Protein AF-A0A960YCF4-F1 (afdb_monomer)

Structure (mmCIF, N/CA/C/O backbone):
data_AF-A0A960YCF4-F1
#
_entry.id   AF-A0A960YCF4-F1
#
loop_
_atom_site.group_PDB
_atom_site.id
_atom_site.type_symbol
_atom_site.label_atom_id
_atom_site.label_alt_id
_atom_site.label_comp_id
_atom_site.label_asym_id
_atom_site.label_entity_id
_atom_site.label_seq_id
_atom_site.pdbx_PDB_ins_code
_atom_site.Cartn_x
_atom_site.Cartn_y
_atom_site.Cartn_z
_atom_site.occupancy
_atom_site.B_iso_or_equiv
_atom_site.auth_seq_id
_atom_site.auth_comp_id
_atom_site.auth_asym_id
_atom_site.auth_atom_id
_atom_site.pdbx_PDB_model_num
ATOM 1 N N . MET A 1 1 ? 46.234 -12.625 2.032 1.00 34.25 1 MET A N 1
ATOM 2 C CA . MET A 1 1 ? 46.124 -11.724 0.863 1.00 34.25 1 MET A CA 1
ATOM 3 C C . MET A 1 1 ? 44.668 -11.302 0.711 1.00 34.25 1 MET A C 1
ATOM 5 O O . MET A 1 1 ? 43.857 -12.084 0.239 1.00 34.25 1 MET A O 1
ATOM 9 N N . LYS A 1 2 ? 44.314 -10.119 1.227 1.00 26.64 2 LYS A N 1
ATOM 10 C CA . LYS A 1 2 ? 42.952 -9.564 1.203 1.00 26.64 2 LYS A CA 1
ATOM 11 C C . LYS A 1 2 ? 42.818 -8.661 -0.026 1.00 26.64 2 LYS A C 1
ATOM 13 O O . LYS A 1 2 ? 43.494 -7.641 -0.088 1.00 26.64 2 LYS A O 1
ATOM 18 N N . LYS A 1 3 ? 41.964 -9.025 -0.986 1.00 25.64 3 LYS A N 1
ATOM 19 C CA . LYS A 1 3 ? 41.458 -8.084 -1.994 1.00 25.64 3 LYS A CA 1
ATOM 20 C C . LYS A 1 3 ? 40.279 -7.342 -1.371 1.00 25.64 3 LYS A C 1
ATOM 22 O O . LYS A 1 3 ? 39.200 -7.898 -1.212 1.00 25.64 3 LYS A O 1
ATOM 27 N N . THR A 1 4 ? 40.525 -6.108 -0.959 1.00 25.95 4 THR A N 1
ATOM 28 C CA . THR A 1 4 ? 39.506 -5.128 -0.582 1.00 25.95 4 THR A CA 1
ATOM 29 C C . THR A 1 4 ? 38.744 -4.704 -1.834 1.00 25.95 4 THR A C 1
ATOM 31 O O . THR A 1 4 ? 39.319 -4.065 -2.715 1.00 25.95 4 THR A O 1
ATOM 34 N N . ALA A 1 5 ? 37.468 -5.079 -1.922 1.00 26.53 5 ALA A N 1
ATOM 35 C CA . ALA A 1 5 ? 36.536 -4.520 -2.890 1.00 26.53 5 ALA A CA 1
ATOM 36 C C . ALA A 1 5 ? 36.202 -3.087 -2.453 1.00 26.53 5 ALA A C 1
ATOM 38 O O . ALA A 1 5 ? 35.600 -2.864 -1.404 1.00 26.53 5 ALA A O 1
ATOM 39 N N . THR A 1 6 ? 36.671 -2.113 -3.222 1.00 29.12 6 THR A N 1
ATOM 40 C CA . THR A 1 6 ? 36.351 -0.702 -3.042 1.00 29.12 6 THR A CA 1
ATOM 41 C C . THR A 1 6 ? 34.960 -0.435 -3.604 1.00 29.12 6 THR A C 1
ATOM 43 O O . THR A 1 6 ? 34.738 -0.497 -4.812 1.00 29.12 6 THR A O 1
ATOM 46 N N . GLY A 1 7 ? 34.014 -0.131 -2.713 1.00 29.52 7 GLY A N 1
ATOM 47 C CA . GLY A 1 7 ? 32.748 0.486 -3.085 1.00 29.52 7 GLY A CA 1
ATOM 48 C C . GLY A 1 7 ? 33.025 1.846 -3.720 1.00 29.52 7 GLY A C 1
ATOM 49 O O . GLY A 1 7 ? 33.595 2.730 -3.082 1.00 29.52 7 GLY A O 1
ATOM 50 N N . LYS A 1 8 ? 32.666 2.002 -4.995 1.00 27.66 8 LYS A N 1
ATOM 51 C CA . LYS A 1 8 ? 32.655 3.307 -5.654 1.00 27.66 8 LYS A CA 1
ATOM 52 C C . LYS A 1 8 ? 31.355 4.017 -5.294 1.00 27.66 8 LYS A C 1
ATOM 54 O O . LYS A 1 8 ? 30.278 3.597 -5.700 1.00 27.66 8 LYS A O 1
ATOM 59 N N . SER A 1 9 ? 31.475 5.108 -4.546 1.00 25.55 9 SER A N 1
ATOM 60 C CA . SER A 1 9 ? 30.438 6.128 -4.435 1.00 25.55 9 SER A CA 1
ATOM 61 C C . SER A 1 9 ? 30.265 6.799 -5.800 1.00 25.55 9 SER A C 1
ATOM 63 O O . SER A 1 9 ? 31.176 7.477 -6.280 1.00 25.55 9 SER A O 1
ATOM 65 N N . PHE A 1 10 ? 29.114 6.603 -6.435 1.00 31.39 10 PHE A N 1
ATOM 66 C CA . PHE A 1 10 ? 28.770 7.272 -7.683 1.00 31.39 10 PHE A CA 1
ATOM 67 C C . PHE A 1 10 ? 28.282 8.696 -7.395 1.00 31.39 10 PHE A C 1
ATOM 69 O O . PHE A 1 10 ? 27.117 8.928 -7.090 1.00 31.39 10 PHE A O 1
ATOM 76 N N . SER A 1 11 ? 29.188 9.666 -7.500 1.00 29.31 11 SER A N 1
ATOM 77 C CA . SER A 1 11 ? 28.826 11.053 -7.791 1.00 29.31 11 SER A CA 1
ATOM 78 C C . SER A 1 11 ? 28.563 11.149 -9.297 1.00 29.31 11 SER A C 1
ATOM 80 O O . SER A 1 11 ? 29.510 11.156 -10.084 1.00 29.31 11 SER A O 1
ATOM 82 N N . HIS A 1 12 ? 27.301 11.151 -9.722 1.00 34.66 12 HIS A N 1
ATOM 83 C CA . HIS A 1 12 ? 26.944 11.139 -11.141 1.00 34.66 12 HIS A CA 1
ATOM 84 C C . HIS A 1 12 ? 26.322 12.467 -11.587 1.00 34.66 12 HIS A C 1
ATOM 86 O O . HIS A 1 12 ? 25.173 12.754 -11.275 1.00 34.66 12 HIS A O 1
ATOM 92 N N . ASN A 1 13 ? 27.048 13.216 -12.422 1.00 35.84 13 ASN A N 1
ATOM 93 C CA . ASN A 1 13 ? 26.433 13.607 -13.690 1.00 35.84 13 ASN A CA 1
ATOM 94 C C . ASN A 1 13 ? 26.263 12.298 -14.479 1.00 35.84 13 ASN A C 1
ATOM 96 O O . ASN A 1 13 ? 27.271 11.599 -14.655 1.00 35.84 13 ASN A O 1
ATOM 100 N N . PRO A 1 14 ? 25.051 11.902 -14.896 1.00 50.91 14 PRO A N 1
ATOM 101 C CA . PRO A 1 14 ? 24.889 10.680 -15.662 1.00 50.91 14 PRO A CA 1
ATOM 102 C C . PRO A 1 14 ? 25.475 10.906 -17.058 1.00 50.91 14 PRO A C 1
ATOM 104 O O . PRO A 1 14 ? 24.893 11.561 -17.917 1.00 50.91 14 PRO A O 1
ATOM 107 N N . SER A 1 15 ? 26.685 10.399 -17.277 1.00 66.44 15 SER A N 1
ATOM 108 C CA . SER A 1 15 ? 27.234 10.265 -18.621 1.00 66.44 15 SER A CA 1
ATOM 109 C C . SER A 1 15 ? 26.569 9.047 -19.241 1.00 66.44 15 SER A C 1
ATOM 111 O O . SER A 1 15 ? 27.054 7.947 -19.020 1.00 66.44 15 SER A O 1
ATOM 113 N N . TYR A 1 16 ? 25.468 9.232 -19.971 1.00 82.12 16 TYR A N 1
ATOM 114 C CA . TYR A 1 16 ? 24.798 8.174 -20.733 1.00 82.12 16 TYR A CA 1
ATOM 115 C C . TYR A 1 16 ? 25.613 7.836 -21.995 1.00 82.12 16 TYR A C 1
ATOM 117 O O . TYR A 1 16 ? 25.528 8.575 -22.981 1.00 82.12 16 TYR A O 1
ATOM 125 N N . PRO A 1 17 ? 26.414 6.752 -22.028 1.00 82.81 17 PRO A N 1
ATOM 126 C CA . PRO A 1 17 ? 27.390 6.562 -23.106 1.00 82.81 17 PRO A CA 1
ATOM 127 C C . PRO A 1 17 ? 26.716 6.254 -24.447 1.00 82.81 17 PRO A C 1
ATOM 129 O O . PRO A 1 17 ? 27.198 6.671 -25.500 1.00 82.81 17 PRO A O 1
ATOM 132 N N . PHE A 1 18 ? 25.542 5.617 -24.402 1.00 86.81 18 PHE A N 1
ATOM 133 C CA . PHE A 1 18 ? 24.685 5.356 -25.560 1.00 86.81 18 PHE A CA 1
ATOM 134 C C . PHE A 1 18 ? 24.027 6.620 -26.144 1.00 86.81 18 PHE A C 1
ATOM 136 O O . PHE A 1 18 ? 23.532 6.573 -27.268 1.00 86.81 18 PHE A O 1
ATOM 143 N N . LEU A 1 19 ? 24.035 7.755 -25.432 1.00 89.75 19 LEU A N 1
ATOM 144 C CA . LEU A 1 19 ? 23.561 9.050 -25.941 1.00 89.75 19 LEU A CA 1
ATOM 145 C C . LEU A 1 19 ? 24.686 9.901 -26.550 1.00 89.75 19 LEU A C 1
ATOM 147 O O . LEU A 1 19 ? 24.444 11.047 -26.930 1.00 89.75 19 LEU A O 1
ATOM 151 N N . ASN A 1 20 ? 25.904 9.363 -26.684 1.00 87.38 20 ASN A N 1
ATOM 152 C CA . ASN A 1 20 ? 27.010 10.038 -27.363 1.00 87.38 20 ASN A CA 1
ATOM 153 C C . ASN A 1 20 ? 26.823 10.017 -28.893 1.00 87.38 20 ASN A C 1
ATOM 155 O O . ASN A 1 20 ? 27.476 9.266 -29.621 1.00 87.38 20 ASN A O 1
ATOM 159 N N . VAL A 1 21 ? 25.868 10.825 -29.346 1.00 88.62 21 VAL A N 1
ATOM 160 C CA . VAL A 1 21 ? 25.434 10.982 -30.735 1.00 88.62 21 VAL A CA 1
ATOM 161 C C . VAL A 1 21 ? 25.963 12.312 -31.273 1.00 88.62 21 VAL A C 1
ATOM 163 O O . VAL A 1 21 ? 25.858 13.334 -30.592 1.00 88.62 21 VAL A O 1
ATOM 166 N N . TYR A 1 22 ? 26.499 12.323 -32.493 1.00 88.25 22 TYR A N 1
ATOM 167 C CA . TYR A 1 22 ? 26.985 13.539 -33.146 1.00 88.25 22 TYR A CA 1
ATOM 168 C C . TYR A 1 22 ? 25.837 14.478 -33.522 1.00 88.25 22 TYR A C 1
ATOM 170 O O . TYR A 1 22 ? 24.781 14.046 -33.997 1.00 88.25 22 TYR A O 1
ATOM 178 N N . LYS A 1 23 ? 26.059 15.787 -33.372 1.00 86.19 23 LYS A N 1
ATOM 179 C CA . LYS A 1 23 ? 25.158 16.791 -33.957 1.00 86.19 23 LYS A CA 1
ATOM 180 C C . LYS A 1 23 ? 25.297 16.787 -35.475 1.00 86.19 23 LYS A C 1
ATOM 182 O O . LYS A 1 23 ? 26.354 16.459 -36.011 1.00 86.19 23 LYS A O 1
ATOM 187 N N . GLU A 1 24 ? 24.261 17.225 -36.187 1.00 82.19 24 GLU A N 1
ATOM 188 C CA . GLU A 1 24 ? 24.282 17.222 -37.656 1.00 82.19 24 GLU A CA 1
ATOM 189 C C . GLU A 1 24 ? 25.457 18.048 -38.199 1.00 82.19 24 GLU A C 1
ATOM 191 O O . GLU A 1 24 ? 26.183 17.596 -39.079 1.00 82.19 24 GLU A O 1
ATOM 196 N N . LYS A 1 25 ? 25.713 19.220 -37.607 1.00 82.75 25 LYS A N 1
ATOM 197 C CA . LYS A 1 25 ? 26.844 20.085 -37.983 1.00 82.75 25 LYS A CA 1
ATOM 198 C C . LYS A 1 25 ? 28.203 19.409 -37.791 1.00 82.75 25 LYS A C 1
ATOM 200 O O . LYS A 1 25 ? 29.095 19.599 -38.610 1.00 82.75 25 LYS A O 1
ATOM 205 N N . GLU A 1 26 ? 28.361 18.621 -36.732 1.00 83.69 26 GLU A N 1
ATOM 206 C CA . GLU A 1 26 ? 29.598 17.885 -36.443 1.00 83.69 26 GLU A CA 1
ATOM 207 C C . GLU A 1 26 ? 29.786 16.746 -37.448 1.00 83.69 26 GLU A C 1
ATOM 209 O O . GLU A 1 26 ? 30.863 16.590 -38.018 1.00 83.69 26 GLU A O 1
ATOM 214 N N . ALA A 1 27 ? 28.713 16.013 -37.745 1.00 83.06 27 ALA A N 1
ATOM 215 C CA . ALA A 1 27 ? 28.729 14.954 -38.744 1.00 83.06 27 ALA A CA 1
ATOM 216 C C . ALA A 1 27 ? 29.021 15.475 -40.162 1.00 83.06 27 ALA A C 1
ATOM 218 O O . ALA A 1 27 ? 29.707 14.796 -40.924 1.00 83.06 27 ALA A O 1
ATOM 219 N N . VAL A 1 28 ? 28.561 16.687 -40.504 1.00 82.94 28 VAL A N 1
ATOM 220 C CA . VAL A 1 28 ? 28.921 17.381 -41.757 1.00 82.94 28 VAL A CA 1
ATOM 221 C C . VAL A 1 28 ? 30.421 17.629 -41.838 1.00 82.94 28 VAL A C 1
ATOM 223 O O . VAL A 1 28 ? 31.034 17.290 -42.847 1.00 82.94 28 VAL A O 1
ATOM 226 N N . VAL A 1 29 ? 31.025 18.155 -40.772 1.00 81.00 29 VAL A N 1
ATOM 227 C CA . VAL A 1 29 ? 32.474 18.415 -40.720 1.00 81.00 29 VAL A CA 1
ATOM 228 C C . VAL A 1 29 ? 33.284 17.118 -40.811 1.00 81.00 29 VAL A C 1
ATOM 230 O O . VAL A 1 29 ? 34.341 17.097 -41.435 1.00 81.00 29 VAL A O 1
ATOM 233 N N . MET A 1 30 ? 32.779 16.028 -40.233 1.00 78.62 30 MET A N 1
ATOM 234 C CA . MET A 1 30 ? 33.439 14.718 -40.242 1.00 78.62 30 MET A CA 1
ATOM 235 C C . MET A 1 30 ? 33.165 13.887 -41.507 1.00 78.62 30 MET A C 1
ATOM 237 O O . MET A 1 30 ? 33.686 12.781 -41.627 1.00 78.62 30 MET A O 1
ATOM 241 N N . GLY A 1 31 ? 32.344 14.379 -42.443 1.00 77.81 31 GLY A N 1
ATOM 242 C CA . GLY A 1 31 ? 31.969 13.631 -43.649 1.00 77.81 31 GLY A CA 1
ATOM 243 C C . GLY A 1 31 ? 31.101 12.393 -43.377 1.00 77.81 31 GLY A C 1
ATOM 244 O O . GLY A 1 31 ? 31.043 11.492 -44.207 1.00 77.81 31 GLY A O 1
ATOM 245 N N . LEU A 1 32 ? 30.422 12.344 -42.227 1.00 78.00 32 LEU A N 1
ATOM 246 C CA . LEU A 1 32 ? 29.585 11.223 -41.772 1.00 78.00 32 LEU A CA 1
ATOM 247 C C . LEU A 1 32 ? 28.105 11.377 -42.161 1.00 78.00 32 LEU A C 1
ATOM 249 O O . LEU A 1 32 ? 27.257 10.596 -41.733 1.00 78.00 32 LEU A O 1
ATOM 253 N N . VAL A 1 33 ? 27.776 12.406 -42.946 1.00 73.50 33 VAL A N 1
ATOM 254 C CA . VAL A 1 33 ? 26.398 12.730 -43.332 1.00 73.50 33 VAL A CA 1
ATOM 255 C C . VAL A 1 33 ? 25.809 11.605 -44.176 1.00 73.50 33 VAL A C 1
ATOM 257 O O . VAL A 1 33 ? 26.478 11.107 -45.084 1.00 73.50 33 VAL A O 1
ATOM 260 N N . PRO A 1 34 ? 24.535 11.242 -43.961 1.00 73.62 34 PRO A N 1
ATOM 261 C CA . PRO A 1 34 ? 23.857 10.306 -44.836 1.00 73.62 34 PRO A CA 1
ATOM 262 C C . PRO A 1 34 ? 23.848 10.824 -46.284 1.00 73.62 34 PRO A C 1
ATOM 264 O O . PRO A 1 34 ? 23.265 11.866 -46.586 1.00 73.62 34 PRO A O 1
ATOM 267 N N . THR A 1 35 ? 24.509 10.096 -47.186 1.00 72.31 35 THR A N 1
ATOM 268 C CA . THR A 1 35 ? 24.657 10.454 -48.610 1.00 72.31 35 THR A CA 1
ATOM 269 C C . THR A 1 35 ? 23.497 9.945 -49.472 1.00 72.31 35 THR A C 1
ATOM 271 O O . THR A 1 35 ? 23.231 10.486 -50.544 1.00 72.31 35 THR A O 1
ATOM 274 N N . GLY A 1 36 ? 22.760 8.938 -48.994 1.00 78.44 36 GLY A N 1
ATOM 275 C CA . GLY A 1 36 ? 21.561 8.416 -49.646 1.00 78.44 36 GLY A CA 1
ATOM 276 C C . GLY A 1 36 ? 20.310 9.248 -49.345 1.00 78.44 36 GLY A C 1
ATOM 277 O O . GLY A 1 36 ? 20.042 9.597 -48.194 1.00 78.44 36 GLY A O 1
ATOM 278 N N . LYS A 1 37 ? 19.480 9.501 -50.369 1.00 81.44 37 LYS A N 1
ATOM 279 C CA . LYS A 1 37 ? 18.187 10.204 -50.228 1.00 81.44 37 LYS A CA 1
ATOM 280 C C . LYS A 1 37 ? 17.316 9.592 -49.123 1.00 81.44 37 LYS A C 1
ATOM 282 O O . LYS A 1 37 ? 16.721 10.317 -48.332 1.00 81.44 37 LYS A O 1
ATOM 287 N N . TYR A 1 38 ? 17.254 8.263 -49.053 1.00 81.31 38 TYR A N 1
ATOM 288 C CA . TYR A 1 38 ? 16.458 7.549 -48.054 1.00 81.31 38 TYR A CA 1
ATOM 289 C C . TYR A 1 38 ? 17.050 7.635 -46.643 1.00 81.31 38 TYR A C 1
ATOM 291 O O . TYR A 1 38 ? 16.297 7.810 -45.687 1.00 81.31 38 TYR A O 1
ATOM 299 N N . HIS A 1 39 ? 18.379 7.617 -46.508 1.00 85.12 39 HIS A N 1
ATOM 300 C CA . HIS A 1 39 ? 19.059 7.836 -45.230 1.00 85.12 39 HIS A CA 1
ATOM 301 C C . HIS A 1 39 ? 18.767 9.222 -44.655 1.00 85.12 39 HIS A C 1
ATOM 303 O O . HIS A 1 39 ? 18.465 9.339 -43.471 1.00 85.12 39 HIS A O 1
ATOM 309 N N . GLN A 1 40 ? 18.790 10.263 -45.493 1.00 85.12 40 GLN A N 1
ATOM 310 C CA . GLN A 1 40 ? 18.449 11.626 -45.073 1.00 85.12 40 GLN A CA 1
ATOM 311 C C . GLN A 1 40 ? 16.979 11.757 -44.678 1.00 85.12 40 GLN A C 1
ATOM 313 O O . GLN A 1 40 ? 16.667 12.412 -43.686 1.00 85.12 40 GLN A O 1
ATOM 318 N N . VAL A 1 41 ? 16.064 11.139 -45.432 1.00 86.62 41 VAL A N 1
ATOM 319 C CA . VAL A 1 41 ? 14.631 11.135 -45.093 1.00 86.62 41 VAL A CA 1
ATOM 320 C C . VAL A 1 41 ? 14.407 10.480 -43.732 1.00 86.62 41 VAL A C 1
ATOM 322 O O . VAL A 1 41 ? 13.708 11.052 -42.895 1.00 86.62 41 VAL A O 1
ATOM 325 N N . LEU A 1 42 ? 15.030 9.323 -43.489 1.00 87.38 42 LEU A N 1
ATOM 326 C CA . LEU A 1 42 ? 14.877 8.602 -42.231 1.00 87.38 42 LEU A CA 1
ATOM 327 C C . LEU A 1 42 ? 15.501 9.363 -41.055 1.00 87.38 42 LEU A C 1
ATOM 329 O O . LEU A 1 42 ? 14.843 9.549 -40.033 1.00 87.38 42 LEU A O 1
ATOM 333 N N . TYR A 1 43 ? 16.721 9.878 -41.223 1.00 89.75 43 TYR A N 1
ATOM 334 C CA . TYR A 1 43 ? 17.387 10.700 -40.213 1.00 89.75 43 TYR A CA 1
ATOM 335 C C . TYR A 1 43 ? 16.569 11.951 -39.862 1.00 89.75 43 TYR A C 1
ATOM 337 O O . TYR A 1 43 ? 16.325 12.218 -38.689 1.00 89.75 43 TYR A O 1
ATOM 345 N N . ASN A 1 44 ? 16.056 12.678 -40.859 1.00 89.06 44 ASN A N 1
ATOM 346 C CA . ASN A 1 44 ? 15.231 13.867 -40.632 1.00 89.06 44 ASN A CA 1
ATOM 347 C C . ASN A 1 44 ? 13.898 13.546 -39.950 1.00 89.06 44 ASN A C 1
ATOM 349 O O . ASN A 1 44 ? 13.392 14.360 -39.175 1.00 89.06 44 ASN A O 1
ATOM 353 N N . HIS A 1 45 ? 13.315 12.379 -40.228 1.00 88.94 45 HIS A N 1
ATOM 354 C CA . HIS A 1 45 ? 12.120 11.921 -39.530 1.00 88.94 45 HIS A CA 1
ATOM 355 C C . HIS A 1 45 ? 12.410 11.664 -38.045 1.00 88.94 45 HIS A C 1
ATOM 357 O O . HIS A 1 45 ? 11.702 12.199 -37.191 1.00 88.94 45 HIS A O 1
ATOM 363 N N . ILE A 1 46 ? 13.501 10.948 -37.742 1.00 91.44 46 ILE A N 1
ATOM 364 C CA . ILE A 1 46 ? 13.973 10.703 -36.369 1.00 91.44 46 ILE A CA 1
ATOM 365 C C . ILE A 1 46 ? 14.278 12.029 -35.661 1.00 91.44 46 ILE A C 1
ATOM 367 O O . ILE A 1 46 ? 13.788 12.264 -34.558 1.00 91.44 46 ILE A O 1
ATOM 371 N N . LYS A 1 47 ? 14.994 12.947 -36.318 1.00 91.38 47 LYS A N 1
ATOM 372 C CA . LYS A 1 47 ? 15.331 14.276 -35.788 1.00 91.38 47 LYS A CA 1
ATOM 373 C C . LYS A 1 47 ? 14.097 15.103 -35.442 1.00 91.38 47 LYS A C 1
ATOM 375 O O . LYS A 1 47 ? 14.016 15.648 -34.348 1.00 91.38 47 LYS A O 1
ATOM 380 N N . LYS A 1 48 ? 13.105 15.172 -36.335 1.00 90.25 48 LYS A N 1
ATOM 381 C CA . LYS A 1 48 ? 11.845 15.897 -36.082 1.00 90.25 48 LYS A CA 1
ATOM 382 C C . LYS A 1 48 ? 11.010 15.267 -34.968 1.00 90.25 48 LYS A C 1
ATOM 384 O O . LYS A 1 48 ? 10.316 15.986 -34.257 1.00 90.25 48 LYS A O 1
ATOM 389 N N . SER A 1 49 ? 11.058 13.943 -34.836 1.00 90.69 49 SER A N 1
ATOM 390 C CA . SER A 1 49 ? 10.325 13.217 -33.800 1.00 90.69 49 SER A CA 1
ATOM 391 C C . SER A 1 49 ? 11.020 13.276 -32.432 1.00 90.69 49 SER A C 1
ATOM 393 O O . SER A 1 49 ? 10.320 13.269 -31.429 1.00 90.69 49 SER A O 1
ATOM 395 N N . SER A 1 50 ? 12.345 13.440 -32.368 1.00 92.50 50 SER A N 1
ATOM 396 C CA . SER A 1 50 ? 13.137 13.478 -31.124 1.00 92.50 50 SER A CA 1
ATOM 397 C C . SER A 1 50 ? 12.944 14.779 -30.331 1.00 92.50 50 SER A C 1
ATOM 399 O O . SER A 1 50 ? 13.853 15.592 -30.214 1.00 92.50 50 SER A O 1
ATOM 401 N N . THR A 1 51 ? 11.741 15.010 -29.807 1.00 92.75 51 THR A N 1
ATOM 402 C CA . THR A 1 51 ? 11.382 16.170 -28.979 1.00 92.75 51 THR A CA 1
ATOM 403 C C . THR A 1 51 ? 10.762 15.708 -27.665 1.00 92.75 51 THR A C 1
ATOM 405 O O . THR A 1 51 ? 10.166 14.633 -27.619 1.00 92.75 51 THR A O 1
ATOM 408 N N . ASN A 1 52 ? 10.836 16.530 -26.613 1.00 91.75 52 ASN A N 1
ATOM 409 C CA . ASN A 1 52 ? 10.247 16.188 -25.311 1.00 91.75 52 ASN A CA 1
ATOM 410 C C . ASN A 1 52 ? 8.740 15.905 -25.421 1.00 91.75 52 ASN A C 1
ATOM 412 O O . ASN A 1 52 ? 8.250 14.960 -24.826 1.00 91.75 52 ASN A O 1
ATOM 416 N N . GLN A 1 53 ? 8.004 16.661 -26.242 1.00 92.56 53 GLN A N 1
ATOM 417 C CA . GLN A 1 53 ? 6.567 16.436 -26.440 1.00 92.56 53 GLN A CA 1
ATOM 418 C C . GLN A 1 53 ? 6.261 15.054 -27.038 1.00 92.56 53 GLN A C 1
ATOM 420 O O . GLN A 1 53 ? 5.275 14.413 -26.678 1.00 92.56 53 GLN A O 1
ATOM 425 N N . ASN A 1 54 ? 7.088 14.587 -27.972 1.00 92.00 54 ASN A N 1
ATOM 426 C CA . ASN A 1 54 ? 6.906 13.263 -28.559 1.00 92.00 54 ASN A CA 1
ATOM 427 C C . ASN A 1 54 ? 7.408 12.159 -27.626 1.00 92.00 54 ASN A C 1
ATOM 429 O O . ASN A 1 54 ? 6.794 11.100 -27.583 1.00 92.00 54 ASN A O 1
ATOM 433 N N . ALA A 1 55 ? 8.472 12.413 -26.860 1.00 92.19 55 ALA A N 1
ATOM 434 C CA . ALA A 1 55 ? 8.947 11.499 -25.826 1.00 92.19 55 ALA A CA 1
ATOM 435 C C . ALA A 1 55 ? 7.887 11.274 -24.739 1.00 92.19 55 ALA A C 1
ATOM 437 O O . ALA A 1 55 ? 7.588 10.128 -24.418 1.00 92.19 55 ALA A O 1
ATOM 438 N N . SER A 1 56 ? 7.248 12.345 -24.258 1.00 90.75 56 SER A N 1
ATOM 439 C CA . SER A 1 56 ? 6.210 12.269 -23.224 1.00 90.75 56 SER A CA 1
ATOM 440 C C . SER A 1 56 ? 4.936 11.566 -23.696 1.00 90.75 56 SER A C 1
ATOM 442 O O . SER A 1 56 ? 4.239 10.936 -22.907 1.00 90.75 56 SER A O 1
ATOM 444 N N . SER A 1 57 ? 4.632 11.649 -24.994 1.00 87.44 57 SER A N 1
ATOM 445 C CA . SER A 1 57 ? 3.443 11.041 -25.600 1.00 87.44 57 SER A CA 1
ATOM 446 C C . SER A 1 57 ? 3.688 9.672 -26.247 1.00 87.44 57 SER A C 1
ATOM 448 O O . SER A 1 57 ? 2.768 9.131 -26.856 1.00 87.44 57 SER A O 1
ATOM 450 N N . GLY A 1 58 ? 4.902 9.112 -26.145 1.00 84.81 58 GLY A N 1
ATOM 451 C CA . GLY A 1 58 ? 5.259 7.827 -26.766 1.00 84.81 58 GLY A CA 1
ATOM 452 C C . GLY A 1 58 ? 5.317 7.857 -28.301 1.00 84.81 58 GLY A C 1
ATOM 453 O O . GLY A 1 58 ? 5.348 6.818 -28.947 1.00 84.81 58 GLY A O 1
ATOM 454 N N . ASN A 1 59 ? 5.353 9.042 -28.915 1.00 88.50 59 ASN A N 1
ATOM 455 C CA . ASN A 1 59 ? 5.352 9.233 -30.371 1.00 88.50 59 ASN A CA 1
ATOM 456 C C . ASN A 1 59 ? 6.776 9.325 -30.960 1.00 88.50 59 ASN A C 1
ATOM 458 O O . ASN A 1 59 ? 7.021 10.032 -31.948 1.00 88.50 59 ASN A O 1
ATOM 462 N N . LEU A 1 60 ? 7.737 8.646 -30.327 1.00 90.06 60 LEU A N 1
ATOM 463 C CA . LEU A 1 60 ? 9.103 8.513 -30.831 1.00 90.06 60 LEU A CA 1
ATOM 464 C C . LEU A 1 60 ? 9.159 7.453 -31.929 1.00 90.06 60 LEU A C 1
ATOM 466 O O . LEU A 1 60 ? 8.480 6.432 -31.863 1.00 90.06 60 LEU A O 1
ATOM 470 N N . VAL A 1 61 ? 10.022 7.659 -32.921 1.00 90.06 61 VAL A N 1
ATOM 471 C CA . VAL A 1 61 ? 10.098 6.770 -34.086 1.00 90.06 61 VAL A CA 1
ATOM 472 C C . VAL A 1 61 ? 10.433 5.334 -33.679 1.00 90.06 61 VAL A C 1
ATOM 474 O O . VAL A 1 61 ? 11.521 5.064 -33.171 1.00 90.06 61 VAL A O 1
ATOM 477 N N . SER A 1 62 ? 9.528 4.405 -33.992 1.00 87.50 62 SER A N 1
ATOM 478 C CA . SER A 1 62 ? 9.708 2.962 -33.825 1.00 87.50 62 SER A CA 1
ATOM 479 C C . SER A 1 62 ? 9.659 2.228 -35.174 1.00 87.50 62 SER A C 1
ATOM 481 O O . SER A 1 62 ? 9.030 2.683 -36.131 1.00 87.50 62 SER A O 1
ATOM 483 N N . LEU A 1 63 ? 10.291 1.052 -35.266 1.00 81.88 63 LEU A N 1
ATOM 484 C CA . LEU A 1 63 ? 10.330 0.239 -36.498 1.00 81.88 63 LEU A CA 1
ATOM 485 C C . LEU A 1 63 ? 8.941 -0.161 -37.025 1.00 81.88 63 LEU A C 1
ATOM 487 O O . LEU A 1 63 ? 8.766 -0.340 -38.228 1.00 81.88 63 LEU A O 1
ATOM 491 N N . LYS A 1 64 ? 7.956 -0.333 -36.135 1.00 73.31 64 LYS A N 1
ATOM 492 C CA . LYS A 1 64 ? 6.592 -0.749 -36.503 1.00 73.31 64 LYS A CA 1
ATOM 493 C C . LYS A 1 64 ? 5.741 0.406 -37.027 1.00 73.31 64 LYS A C 1
ATOM 495 O O . LYS A 1 64 ? 4.839 0.170 -37.822 1.00 73.31 64 LYS A O 1
ATOM 500 N N . GLU A 1 65 ? 6.020 1.627 -36.581 1.00 67.19 65 GLU A N 1
ATOM 501 C CA . GLU A 1 65 ? 5.259 2.832 -36.935 1.00 67.19 65 GLU A CA 1
ATOM 502 C C . GLU A 1 65 ? 5.863 3.577 -38.131 1.00 67.19 65 GLU A C 1
ATOM 504 O O . GLU A 1 65 ? 5.197 4.422 -38.735 1.00 67.19 65 GLU A O 1
ATOM 509 N N . MET A 1 66 ? 7.097 3.239 -38.528 1.00 70.81 66 MET A N 1
ATOM 510 C CA . MET A 1 66 ? 7.654 3.678 -39.803 1.00 70.81 66 MET A CA 1
ATOM 511 C C . MET A 1 66 ? 6.744 3.198 -40.938 1.00 70.81 66 MET A C 1
ATOM 513 O O . MET A 1 66 ? 6.693 2.013 -41.257 1.00 70.81 66 MET A O 1
ATOM 517 N N . GLN A 1 67 ? 6.017 4.128 -41.564 1.00 60.56 67 GLN A N 1
ATOM 518 C CA . GLN A 1 67 ? 5.207 3.850 -42.750 1.00 60.56 67 GLN A CA 1
ATOM 519 C C . GLN A 1 67 ? 6.129 3.512 -43.930 1.00 60.56 67 GLN A C 1
ATOM 521 O O . GLN A 1 67 ? 6.519 4.387 -44.705 1.00 60.56 67 GLN A O 1
ATOM 526 N N . LEU A 1 68 ? 6.478 2.231 -44.052 1.00 56.41 68 LEU A N 1
ATOM 527 C CA . LEU A 1 68 ? 7.326 1.679 -45.113 1.00 56.41 68 LEU A CA 1
ATOM 528 C C . LEU A 1 68 ? 6.713 1.921 -46.506 1.00 56.41 68 LEU A C 1
ATOM 530 O O . LEU A 1 68 ? 7.422 2.242 -47.463 1.00 56.41 68 LEU A O 1
ATOM 534 N N . ASP A 1 69 ? 5.379 1.884 -46.590 1.00 49.44 69 ASP A N 1
ATOM 535 C CA . ASP A 1 69 ? 4.629 1.936 -47.849 1.00 49.44 69 ASP A CA 1
ATOM 536 C C . ASP A 1 69 ? 4.694 3.295 -48.561 1.00 49.44 69 ASP A C 1
ATOM 538 O O . ASP A 1 69 ? 4.745 3.346 -49.791 1.00 49.44 69 ASP A O 1
ATOM 542 N N . LYS A 1 70 ? 4.765 4.415 -47.825 1.00 55.50 70 LYS A N 1
ATOM 543 C CA . LYS A 1 70 ? 4.866 5.756 -48.441 1.00 55.50 70 LYS A CA 1
ATOM 544 C C . LYS A 1 70 ? 6.219 6.006 -49.109 1.00 55.50 70 LYS A C 1
ATOM 546 O O . LYS A 1 70 ? 6.302 6.823 -50.022 1.00 55.50 70 LYS A O 1
ATOM 551 N N . ASN A 1 71 ? 7.260 5.290 -48.680 1.00 57.50 71 ASN A N 1
ATOM 552 C CA . ASN A 1 71 ? 8.633 5.489 -49.141 1.00 57.50 71 ASN A CA 1
ATOM 553 C C . ASN A 1 71 ? 9.134 4.382 -50.085 1.00 57.50 71 ASN A C 1
ATOM 555 O O . ASN A 1 71 ? 10.275 4.465 -50.529 1.00 57.50 71 ASN A O 1
ATOM 559 N N . LYS A 1 72 ? 8.306 3.372 -50.411 1.00 65.75 72 LYS A N 1
ATOM 560 C CA . LYS A 1 72 ? 8.682 2.175 -51.199 1.00 65.75 72 LYS A CA 1
ATOM 561 C C . LYS A 1 72 ? 9.907 1.412 -50.659 1.00 65.75 72 LYS A C 1
ATOM 563 O O . LYS A 1 72 ? 10.509 0.643 -51.404 1.00 65.75 72 LYS A O 1
ATOM 568 N N . LEU A 1 73 ? 10.282 1.618 -49.397 1.00 71.19 73 LEU A N 1
ATOM 569 C CA . LEU A 1 73 ? 11.421 0.938 -48.781 1.00 71.19 73 LEU A CA 1
ATOM 570 C C . LEU A 1 73 ? 10.970 -0.401 -48.211 1.00 71.19 73 LEU A C 1
ATOM 572 O O . LEU A 1 73 ? 9.981 -0.475 -47.479 1.00 71.19 73 LEU A O 1
ATOM 576 N N . LYS A 1 74 ? 11.717 -1.462 -48.508 1.00 80.88 74 LYS A N 1
ATOM 577 C CA . LYS A 1 74 ? 11.507 -2.759 -47.860 1.00 80.88 74 LYS A CA 1
ATOM 578 C C . LYS A 1 74 ? 11.983 -2.693 -46.409 1.00 80.88 74 LYS A C 1
ATOM 580 O O . LYS A 1 74 ? 12.912 -1.963 -46.074 1.00 80.88 74 LYS A O 1
ATOM 585 N N . ARG A 1 75 ? 11.396 -3.524 -45.543 1.00 83.19 75 ARG A N 1
ATOM 586 C CA . ARG A 1 75 ? 11.765 -3.608 -44.118 1.00 83.19 75 ARG A CA 1
ATOM 587 C C . ARG A 1 75 ? 13.272 -3.826 -43.904 1.00 83.19 75 ARG A C 1
ATOM 589 O O . ARG A 1 75 ? 13.859 -3.159 -43.062 1.00 83.19 75 ARG A O 1
ATOM 596 N N . ASN A 1 76 ? 13.900 -4.688 -44.708 1.00 84.50 76 ASN A N 1
ATOM 597 C CA . ASN A 1 76 ? 15.342 -4.962 -44.627 1.00 84.50 76 ASN A CA 1
ATOM 598 C C . ASN A 1 76 ? 16.197 -3.735 -44.978 1.00 84.50 76 ASN A C 1
ATOM 600 O O . ASN A 1 76 ? 17.186 -3.477 -44.305 1.00 84.50 76 ASN A O 1
ATOM 604 N N . GLU A 1 77 ? 15.786 -2.940 -45.970 1.00 84.62 77 GLU A N 1
ATOM 605 C CA . GLU A 1 77 ? 16.500 -1.718 -46.367 1.00 84.62 77 GLU A CA 1
ATOM 606 C C . GLU A 1 77 ? 16.450 -0.672 -45.245 1.00 84.62 77 GLU A C 1
ATOM 608 O O . GLU A 1 77 ? 17.437 0.001 -44.965 1.00 84.62 77 GLU A O 1
ATOM 613 N N . VAL A 1 78 ? 15.319 -0.565 -44.539 1.00 87.06 78 VAL A N 1
ATOM 614 C CA . VAL A 1 78 ? 15.202 0.316 -43.366 1.00 87.06 78 VAL A CA 1
ATOM 615 C C . VAL A 1 78 ? 16.107 -0.139 -42.224 1.00 87.06 78 VAL A C 1
ATOM 617 O O . VAL A 1 78 ? 16.767 0.697 -41.610 1.00 87.06 78 VAL A O 1
ATOM 620 N N . LEU A 1 79 ? 16.187 -1.446 -41.962 1.00 88.56 79 LEU A N 1
ATOM 621 C CA . LEU A 1 79 ? 17.093 -1.998 -40.950 1.00 88.56 79 LEU A CA 1
ATOM 622 C C . LEU A 1 79 ? 18.564 -1.719 -41.291 1.00 88.56 79 LEU A C 1
ATOM 624 O O . LEU A 1 79 ? 19.328 -1.321 -40.414 1.00 88.56 79 LEU A O 1
ATOM 628 N N . GLU A 1 80 ? 18.957 -1.864 -42.559 1.00 87.38 80 GLU A N 1
ATOM 629 C CA . GLU A 1 80 ? 20.306 -1.527 -43.030 1.00 87.38 80 GLU A CA 1
ATOM 630 C C . GLU A 1 80 ? 20.625 -0.038 -42.843 1.00 87.38 80 GLU A C 1
ATOM 632 O O . GLU A 1 80 ? 21.686 0.301 -42.315 1.00 87.38 80 GLU A O 1
ATOM 637 N N . ILE A 1 81 ? 19.696 0.856 -43.207 1.00 89.12 81 ILE A N 1
ATOM 638 C CA . ILE A 1 81 ? 19.861 2.305 -43.020 1.00 89.12 81 ILE A CA 1
ATOM 639 C C . ILE A 1 81 ? 20.013 2.644 -41.531 1.00 89.12 81 ILE A C 1
ATOM 641 O O . ILE A 1 81 ? 20.906 3.407 -41.165 1.00 89.12 81 ILE A O 1
ATOM 645 N N . LEU A 1 82 ? 19.172 2.080 -40.659 1.00 90.88 82 LEU A N 1
ATOM 646 C CA . LEU A 1 82 ? 19.249 2.319 -39.214 1.00 90.88 82 LEU A CA 1
ATOM 647 C C . LEU A 1 82 ? 20.566 1.816 -38.621 1.00 90.88 82 LEU A C 1
ATOM 649 O O . LEU A 1 82 ? 21.198 2.545 -37.860 1.00 90.88 82 LEU A O 1
ATOM 653 N N . ASN A 1 83 ? 21.019 0.622 -39.012 1.00 90.50 83 ASN A N 1
ATOM 654 C CA . ASN A 1 83 ? 22.313 0.086 -38.589 1.00 90.50 83 ASN A CA 1
ATOM 655 C C . ASN A 1 83 ? 23.475 0.990 -39.003 1.00 90.50 83 ASN A C 1
ATOM 657 O O . ASN A 1 83 ? 24.385 1.229 -38.208 1.00 90.50 83 ASN A O 1
ATOM 661 N N . GLN A 1 84 ? 23.440 1.539 -40.218 1.00 89.19 84 GLN A N 1
ATOM 662 C CA . GLN A 1 84 ? 24.449 2.498 -40.662 1.00 89.19 84 GLN A CA 1
ATOM 663 C C . GLN A 1 84 ? 24.417 3.776 -39.817 1.00 89.19 84 GLN A C 1
ATOM 665 O O . GLN A 1 84 ? 25.463 4.179 -39.314 1.00 89.19 84 GLN A O 1
ATOM 670 N N . LEU A 1 85 ? 23.235 4.368 -39.592 1.00 90.62 85 LEU A N 1
ATOM 671 C CA . LEU A 1 85 ? 23.074 5.574 -38.766 1.00 90.62 85 LEU A CA 1
ATOM 672 C C . LEU A 1 85 ? 23.527 5.366 -37.308 1.00 90.62 85 LEU A C 1
ATOM 674 O O . LEU A 1 85 ? 24.113 6.275 -36.719 1.00 90.62 85 LEU A O 1
ATOM 678 N N . LEU A 1 86 ? 23.289 4.181 -36.736 1.00 91.06 86 LEU A N 1
ATOM 679 C CA . LEU A 1 86 ? 23.781 3.792 -35.409 1.00 91.06 86 LEU A CA 1
ATOM 680 C C . LEU A 1 86 ? 25.308 3.652 -35.398 1.00 91.06 86 LEU A C 1
ATOM 682 O O . LEU A 1 86 ? 25.969 4.175 -34.504 1.00 91.06 86 LEU A O 1
ATOM 686 N N . THR A 1 87 ? 25.878 3.000 -36.416 1.00 88.06 87 THR A N 1
ATOM 687 C CA . THR A 1 87 ? 27.330 2.772 -36.529 1.00 88.06 87 THR A CA 1
ATOM 688 C C . THR A 1 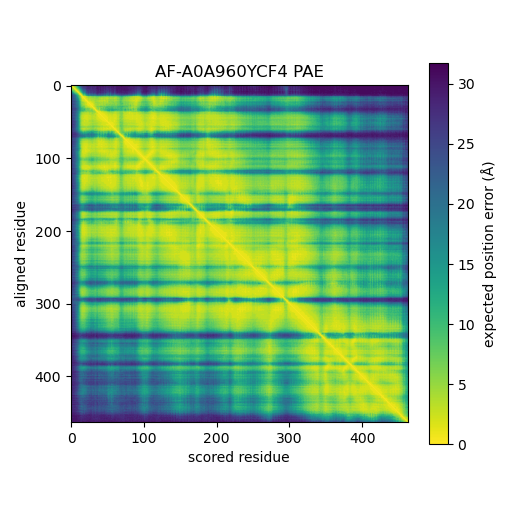87 ? 28.100 4.089 -36.611 1.00 88.06 87 THR A C 1
ATOM 690 O O . THR A 1 87 ? 29.126 4.247 -35.950 1.00 88.06 87 THR A O 1
ATOM 693 N N . VAL A 1 88 ? 27.585 5.067 -37.368 1.00 89.31 88 VAL A N 1
ATOM 694 C CA . VAL A 1 88 ? 28.186 6.411 -37.459 1.00 89.31 88 VAL A CA 1
ATOM 695 C C . VAL A 1 88 ? 27.805 7.334 -36.297 1.00 89.31 88 VAL A C 1
ATOM 697 O O . VAL A 1 88 ? 28.186 8.501 -36.304 1.00 89.31 88 VAL A O 1
ATOM 700 N N . ARG A 1 89 ? 27.068 6.833 -35.293 1.00 89.94 89 ARG A N 1
ATOM 701 C CA . ARG A 1 89 ? 26.613 7.582 -34.108 1.00 89.94 89 ARG A CA 1
ATOM 702 C C . ARG A 1 89 ? 25.815 8.842 -34.452 1.00 89.94 89 ARG A C 1
ATOM 704 O O . ARG A 1 89 ? 25.974 9.874 -33.809 1.00 89.94 89 ARG A O 1
ATOM 711 N N . LEU A 1 90 ? 24.953 8.770 -35.465 1.00 90.88 90 LEU A N 1
ATOM 712 C CA . LEU A 1 90 ? 24.005 9.840 -35.807 1.00 90.88 90 LEU A CA 1
ATOM 713 C C . LEU A 1 90 ? 22.657 9.694 -35.107 1.00 90.88 90 LEU A C 1
ATOM 715 O O . LEU A 1 90 ? 21.926 10.671 -34.948 1.00 90.88 90 LEU A O 1
ATOM 719 N N . ILE A 1 91 ? 22.322 8.482 -34.682 1.00 93.00 91 ILE A N 1
ATOM 720 C CA . ILE A 1 91 ? 21.139 8.179 -33.881 1.00 93.00 91 ILE A CA 1
ATOM 721 C C . ILE A 1 91 ? 21.544 7.261 -32.726 1.00 93.00 91 ILE A C 1
ATOM 723 O O . ILE A 1 91 ? 22.587 6.610 -32.783 1.00 93.00 91 ILE A O 1
ATOM 727 N N . SER A 1 92 ? 20.703 7.193 -31.701 1.00 92.62 92 SER A N 1
ATOM 728 C CA . SER A 1 92 ? 20.785 6.224 -30.612 1.00 92.62 92 SER A CA 1
ATOM 729 C C . SER A 1 92 ? 19.556 5.320 -30.630 1.00 92.62 92 SER A C 1
ATOM 731 O O . SER A 1 92 ? 18.456 5.764 -30.969 1.00 92.62 92 SER A O 1
ATOM 733 N N . HIS A 1 93 ? 19.755 4.050 -30.283 1.00 92.19 93 HIS A N 1
ATOM 734 C CA . HIS A 1 93 ? 18.686 3.078 -30.093 1.00 92.19 93 HIS A CA 1
ATOM 735 C C . HIS A 1 93 ? 18.396 2.971 -28.596 1.00 92.19 93 HIS A C 1
ATOM 737 O O . HIS A 1 93 ? 19.280 2.625 -27.813 1.00 92.19 93 HIS A O 1
ATOM 743 N N . VAL A 1 94 ? 17.158 3.269 -28.217 1.00 92.75 94 VAL A N 1
ATOM 744 C CA . VAL A 1 94 ? 16.683 3.241 -26.834 1.00 92.75 94 VAL A CA 1
ATOM 745 C C . VAL A 1 94 ? 15.423 2.395 -26.722 1.00 92.75 94 VAL A C 1
ATOM 747 O O . VAL A 1 94 ? 14.717 2.179 -27.709 1.00 92.75 94 VAL A O 1
ATOM 750 N N . VAL A 1 95 ? 15.128 1.920 -25.517 1.00 92.38 95 VAL A N 1
ATOM 751 C CA . VAL A 1 95 ? 13.887 1.200 -25.226 1.00 92.38 95 VAL A CA 1
ATOM 752 C C . VAL A 1 95 ? 13.062 1.945 -24.186 1.00 92.38 95 VAL A C 1
ATOM 754 O O . VAL A 1 95 ? 13.611 2.590 -23.296 1.00 92.38 95 VAL A O 1
ATOM 757 N N . ALA A 1 96 ? 11.743 1.855 -24.310 1.00 92.19 96 ALA A N 1
ATOM 758 C CA . ALA A 1 96 ? 10.783 2.483 -23.410 1.00 92.19 96 ALA A CA 1
ATOM 759 C C . ALA A 1 96 ? 9.648 1.515 -23.078 1.00 92.19 96 ALA A C 1
ATOM 761 O O . ALA A 1 96 ? 9.364 0.589 -23.844 1.00 92.19 96 ALA A O 1
ATOM 762 N N . PHE A 1 97 ? 8.987 1.735 -21.945 1.00 92.94 97 PHE A N 1
ATOM 763 C CA . PHE A 1 97 ? 7.778 1.006 -21.581 1.00 92.94 97 PHE A CA 1
ATOM 764 C C . PHE A 1 97 ? 6.540 1.8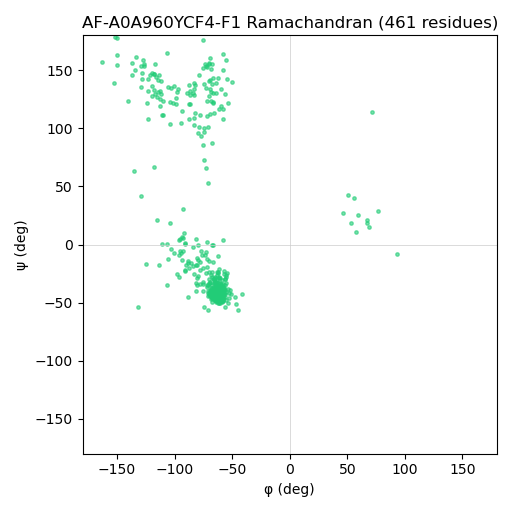15 -21.947 1.00 92.94 97 PHE A C 1
ATOM 766 O O . PHE A 1 97 ? 6.430 2.991 -21.627 1.00 92.94 97 PHE A O 1
ATOM 773 N N . GLU A 1 98 ? 5.575 1.161 -22.576 1.00 91.75 98 GLU A N 1
ATOM 774 C CA . GLU A 1 98 ? 4.291 1.749 -22.928 1.00 91.75 98 GLU A CA 1
ATOM 775 C C . GLU A 1 98 ? 3.152 0.860 -22.441 1.00 91.75 98 GLU A C 1
ATOM 777 O O . GLU A 1 98 ? 3.253 -0.371 -22.422 1.00 91.75 98 GLU A O 1
ATOM 782 N N . TYR A 1 99 ? 2.038 1.483 -22.076 1.00 91.19 99 TYR A N 1
ATOM 783 C CA . TYR A 1 99 ? 0.821 0.772 -21.728 1.00 91.19 99 TYR A CA 1
ATOM 784 C C . TYR A 1 99 ? 0.004 0.502 -22.993 1.00 91.19 99 TYR A C 1
ATOM 786 O O . TYR A 1 99 ? -0.397 1.431 -23.690 1.00 91.19 99 TYR A O 1
ATOM 794 N N . ASP A 1 100 ? -0.261 -0.773 -23.287 1.00 88.25 100 ASP A N 1
ATOM 795 C CA . ASP A 1 100 ? -1.218 -1.164 -24.321 1.00 88.25 100 ASP A CA 1
ATOM 796 C C . ASP A 1 100 ? -2.629 -1.238 -23.707 1.00 88.25 100 ASP A C 1
ATOM 798 O O . ASP A 1 100 ? -2.911 -2.191 -22.968 1.00 88.25 100 ASP A O 1
ATOM 802 N N . PRO A 1 101 ? -3.538 -0.294 -24.024 1.00 86.25 101 PRO A N 1
ATOM 803 C CA . PRO A 1 101 ? -4.887 -0.275 -23.464 1.00 86.25 101 PRO A CA 1
ATOM 804 C C . PRO A 1 101 ? -5.756 -1.439 -23.956 1.00 86.25 101 PRO A C 1
ATOM 806 O O . PRO A 1 101 ? -6.668 -1.861 -23.246 1.00 86.25 101 PRO A O 1
ATOM 809 N N . TYR A 1 102 ? -5.473 -1.996 -25.138 1.00 85.56 102 TYR A N 1
ATOM 810 C CA . TYR A 1 102 ? -6.248 -3.101 -25.704 1.00 85.56 102 TYR A CA 1
ATOM 811 C C . TYR A 1 102 ? -5.932 -4.419 -25.003 1.00 85.56 102 TYR A C 1
ATOM 813 O O . TYR A 1 102 ? -6.828 -5.217 -24.738 1.00 85.56 102 TYR A O 1
ATOM 821 N N . GLN A 1 103 ? -4.654 -4.650 -24.690 1.00 84.31 103 GLN A N 1
ATOM 822 C CA . GLN A 1 103 ? -4.218 -5.855 -23.978 1.00 84.31 103 GLN A CA 1
ATOM 823 C C . GLN A 1 103 ? -4.101 -5.675 -22.465 1.00 84.31 103 GLN A C 1
ATOM 825 O O . GLN A 1 103 ? -3.860 -6.660 -21.767 1.00 84.31 103 GLN A O 1
ATOM 830 N N . ARG A 1 104 ? -4.257 -4.445 -21.961 1.00 84.12 104 ARG A N 1
ATOM 831 C CA . ARG A 1 104 ? -4.069 -4.059 -20.554 1.00 84.12 104 ARG A CA 1
ATOM 832 C C . ARG A 1 104 ? -2.726 -4.530 -19.984 1.00 84.12 104 ARG A C 1
ATOM 834 O O . ARG A 1 104 ? -2.647 -5.031 -18.862 1.00 84.12 104 ARG A O 1
ATOM 841 N N . LYS A 1 105 ? -1.658 -4.389 -20.768 1.00 86.19 105 LYS A N 1
ATOM 842 C CA . LYS A 1 105 ? -0.307 -4.848 -20.413 1.00 86.19 105 LYS A CA 1
ATOM 843 C C . LYS A 1 105 ? 0.726 -3.781 -20.715 1.00 86.19 105 LYS A C 1
ATOM 845 O O . LYS A 1 105 ? 0.582 -3.024 -21.671 1.00 86.19 105 LYS A O 1
ATOM 850 N N . ILE A 1 106 ? 1.789 -3.787 -19.926 1.00 88.31 106 ILE A N 1
ATOM 851 C CA . ILE A 1 106 ? 2.996 -3.039 -20.244 1.00 88.31 106 ILE A CA 1
ATOM 852 C C . ILE A 1 106 ? 3.749 -3.756 -21.360 1.00 88.31 106 ILE A C 1
ATOM 854 O O . ILE A 1 106 ? 3.852 -4.984 -21.386 1.00 88.31 106 ILE A O 1
ATOM 858 N N . ARG A 1 107 ? 4.254 -2.981 -22.313 1.00 87.56 107 ARG A N 1
ATOM 859 C CA . ARG A 1 107 ? 5.079 -3.458 -23.413 1.00 87.56 107 ARG A CA 1
ATOM 860 C C . ARG A 1 107 ? 6.339 -2.629 -23.503 1.00 87.56 107 ARG A C 1
ATOM 862 O O . ARG A 1 107 ? 6.277 -1.409 -23.493 1.00 87.56 107 ARG A O 1
ATOM 869 N N . CYS A 1 108 ? 7.463 -3.305 -23.676 1.00 88.50 108 CYS A N 1
ATOM 870 C CA . CYS A 1 108 ? 8.694 -2.642 -24.054 1.00 88.50 108 CYS A CA 1
ATOM 871 C C . CYS A 1 108 ? 8.731 -2.431 -25.579 1.00 88.50 108 CYS A C 1
ATOM 873 O O . CYS A 1 108 ? 8.502 -3.379 -26.342 1.00 88.50 108 CYS A O 1
ATOM 875 N N . LYS A 1 109 ? 8.998 -1.201 -26.022 1.00 88.56 109 LYS A N 1
ATOM 876 C CA . LYS A 1 109 ? 9.177 -0.820 -27.428 1.00 88.56 109 LYS A CA 1
ATOM 877 C C . LYS A 1 109 ? 10.572 -0.239 -27.658 1.00 88.56 109 LYS A C 1
ATOM 879 O O . LYS A 1 109 ? 11.143 0.405 -26.786 1.00 88.56 109 LYS A O 1
ATOM 884 N N . SER A 1 110 ? 11.100 -0.474 -28.857 1.00 90.69 110 SER A N 1
ATOM 885 C CA . SER A 1 110 ? 12.341 0.122 -29.361 1.00 90.69 110 SER A CA 1
ATOM 886 C C . SER A 1 110 ? 12.057 1.440 -30.079 1.00 90.69 110 SER A C 1
ATOM 888 O O . SER A 1 110 ? 11.241 1.458 -31.011 1.00 90.69 110 SER A O 1
ATOM 890 N N . HIS A 1 111 ? 12.795 2.488 -29.730 1.00 92.25 111 HIS A N 1
ATOM 891 C CA . HIS A 1 111 ? 12.736 3.792 -30.378 1.00 92.25 111 HIS A CA 1
ATOM 892 C C . HIS A 1 111 ? 14.123 4.258 -30.822 1.00 92.25 111 HIS A C 1
ATOM 894 O O . HIS A 1 111 ? 15.149 3.886 -30.250 1.00 92.25 111 HIS A O 1
ATOM 900 N N . PHE A 1 112 ? 14.147 5.106 -31.845 1.00 93.12 112 PHE A N 1
ATOM 901 C CA . PHE A 1 112 ? 15.362 5.760 -32.321 1.00 93.12 112 PHE A CA 1
ATOM 902 C C . PHE A 1 112 ? 15.277 7.246 -32.025 1.00 93.12 112 PHE A C 1
ATOM 904 O O . PHE A 1 112 ? 14.286 7.892 -32.371 1.00 93.12 112 PHE A O 1
ATOM 911 N N . ILE A 1 113 ? 16.326 7.780 -31.406 1.00 94.06 113 ILE A N 1
ATOM 912 C CA . ILE A 1 113 ? 16.403 9.188 -31.016 1.00 94.06 113 ILE A CA 1
ATOM 913 C C . ILE A 1 113 ? 17.701 9.828 -31.507 1.00 94.06 113 ILE A C 1
ATOM 915 O O . ILE A 1 113 ? 18.713 9.160 -31.713 1.00 94.06 113 ILE A O 1
ATOM 919 N N . THR A 1 114 ? 17.679 11.139 -31.712 1.00 94.00 114 THR A N 1
ATOM 920 C CA . THR A 1 114 ? 18.856 11.960 -32.036 1.00 94.00 114 THR A CA 1
ATOM 921 C C . THR A 1 114 ? 18.666 13.372 -31.486 1.00 94.00 114 THR A C 1
ATOM 923 O O . THR A 1 114 ? 17.624 13.678 -30.906 1.00 94.00 114 THR A O 1
ATOM 926 N N . HIS A 1 115 ? 19.662 14.245 -31.643 1.00 90.88 115 HIS A N 1
ATOM 927 C CA . HIS A 1 115 ? 19.540 15.637 -31.211 1.00 90.88 115 HIS A CA 1
ATOM 928 C C . HIS A 1 115 ? 18.326 16.309 -31.878 1.00 90.88 115 HIS A C 1
ATOM 930 O O . HIS A 1 115 ? 18.211 16.251 -33.107 1.00 90.88 115 HIS A O 1
ATOM 936 N N . PRO A 1 116 ? 17.436 16.971 -31.112 1.00 88.56 116 PRO A N 1
ATOM 937 C CA . PRO A 1 116 ? 16.301 17.697 -31.674 1.00 88.56 116 PRO A CA 1
ATOM 938 C C . PRO A 1 116 ? 16.746 18.779 -32.664 1.00 88.56 116 PRO A C 1
ATOM 940 O O . PRO A 1 116 ? 17.887 19.244 -32.608 1.00 88.56 116 PRO A O 1
ATOM 943 N N . PRO A 1 117 ? 15.830 19.306 -33.500 1.00 84.81 117 PRO A N 1
ATOM 944 C CA . PRO A 1 117 ? 16.151 20.350 -34.475 1.00 84.81 117 PRO A CA 1
ATOM 945 C C . PRO A 1 117 ? 16.748 21.625 -33.864 1.00 84.81 117 PRO A C 1
ATOM 947 O O . PRO A 1 117 ? 17.455 22.358 -34.546 1.00 84.81 117 PRO A O 1
ATOM 950 N N . SER A 1 118 ? 16.464 21.898 -32.586 1.00 80.75 118 SER A N 1
ATOM 951 C CA . SER A 1 118 ? 17.000 23.054 -31.865 1.00 80.75 118 SER A CA 1
ATOM 952 C C . SER A 1 118 ? 18.470 22.900 -31.452 1.00 80.75 118 SER A C 1
ATOM 954 O O . SER A 1 118 ? 19.106 23.911 -31.167 1.00 80.75 118 SER A O 1
ATOM 956 N N . GLU A 1 119 ? 18.995 21.666 -31.389 1.00 77.88 119 GLU A N 1
ATOM 957 C CA . GLU A 1 119 ? 20.374 21.297 -31.010 1.00 77.88 119 GLU A CA 1
ATOM 958 C C . GLU A 1 119 ? 20.920 21.984 -29.739 1.00 77.88 119 GLU A C 1
ATOM 960 O O . GLU A 1 119 ? 22.140 22.149 -29.572 1.00 77.88 119 GLU A O 1
ATOM 965 N N . LYS A 1 120 ? 20.024 22.370 -28.817 1.00 81.88 120 LYS A N 1
ATOM 966 C CA . LYS A 1 120 ? 20.393 22.953 -27.519 1.00 81.88 120 LYS A CA 1
ATOM 967 C C . LYS A 1 120 ? 21.293 21.983 -26.734 1.00 81.88 120 LYS A C 1
ATOM 969 O O . LYS A 1 120 ? 21.148 20.765 -26.901 1.00 81.88 120 LYS A O 1
ATOM 974 N N . PRO A 1 121 ? 22.204 22.486 -25.879 1.00 76.50 121 PRO A N 1
ATOM 975 C CA . PRO A 1 121 ? 22.955 21.637 -24.954 1.00 76.50 121 PRO A CA 1
ATOM 976 C C . PRO A 1 121 ? 22.011 20.713 -24.170 1.00 76.50 121 PRO A C 1
ATOM 978 O O . PRO A 1 121 ? 20.904 21.129 -23.831 1.00 76.50 121 PRO A O 1
ATOM 981 N N . ASP A 1 122 ? 22.421 19.459 -23.969 1.00 80.88 122 ASP A N 1
ATOM 982 C CA . ASP A 1 122 ? 21.707 18.419 -23.203 1.00 80.88 122 ASP A CA 1
ATOM 983 C C . ASP A 1 122 ? 20.285 18.075 -23.671 1.00 80.88 122 ASP A C 1
ATOM 985 O O . ASP A 1 122 ? 19.555 17.336 -23.014 1.00 80.88 122 ASP A O 1
ATOM 989 N N . SER A 1 123 ? 19.881 18.558 -24.845 1.00 85.19 123 SER A N 1
ATOM 990 C CA . SER A 1 123 ? 18.527 18.343 -25.352 1.00 85.19 123 SER A CA 1
ATOM 991 C C . SER A 1 123 ? 18.212 16.871 -25.629 1.00 85.19 123 SER A C 1
ATOM 993 O O . SER A 1 123 ? 17.100 16.437 -25.353 1.00 85.19 123 SER A O 1
ATOM 995 N N . LEU A 1 124 ? 19.187 16.077 -26.084 1.00 89.94 124 LEU A N 1
ATOM 996 C CA . LEU A 1 124 ? 19.030 14.627 -26.241 1.00 89.94 124 LEU A CA 1
ATOM 997 C C . LEU A 1 124 ? 18.863 13.906 -24.894 1.00 89.94 124 LEU A C 1
ATOM 999 O O . LEU A 1 124 ? 18.044 12.996 -24.788 1.00 89.94 124 LEU A O 1
ATOM 1003 N N . ILE A 1 125 ? 19.599 14.339 -23.866 1.00 91.81 125 ILE A N 1
ATOM 1004 C CA . ILE A 1 125 ? 19.443 13.812 -22.506 1.00 91.81 125 ILE A CA 1
ATOM 1005 C C . ILE A 1 125 ? 18.033 14.134 -22.016 1.00 91.81 125 ILE A C 1
ATOM 1007 O O . ILE A 1 125 ? 17.323 13.233 -21.600 1.00 91.81 125 ILE A O 1
ATOM 1011 N N . SER A 1 126 ? 17.572 15.380 -22.166 1.00 91.69 126 SER A N 1
ATOM 1012 C CA . SER A 1 126 ? 16.208 15.765 -21.784 1.00 91.69 126 SER A CA 1
ATOM 1013 C C . SER A 1 126 ? 15.125 14.941 -22.491 1.00 91.69 126 SER A C 1
ATOM 1015 O O . SER A 1 126 ? 14.129 14.612 -21.855 1.00 91.69 126 SER A O 1
ATOM 1017 N N . VAL A 1 127 ? 15.308 14.596 -23.770 1.00 93.50 127 VAL A N 1
ATOM 1018 C CA . VAL A 1 127 ? 14.385 13.716 -24.509 1.00 93.50 127 VAL A CA 1
ATOM 1019 C C . VAL A 1 127 ? 14.375 12.308 -23.908 1.00 93.50 127 VAL A C 1
ATOM 1021 O O . VAL A 1 127 ? 13.307 11.724 -23.740 1.00 93.50 127 VAL A O 1
ATOM 1024 N N . PHE A 1 128 ? 15.547 11.766 -23.570 1.00 93.94 128 PHE A N 1
ATOM 1025 C CA . PHE A 1 128 ? 15.662 10.459 -22.922 1.00 93.94 128 PHE A CA 1
ATOM 1026 C C . PHE A 1 128 ? 15.023 10.452 -21.526 1.00 93.94 128 PHE A C 1
ATOM 1028 O O . PHE A 1 128 ? 14.247 9.555 -21.216 1.00 93.94 128 PHE A O 1
ATOM 1035 N N . GLU A 1 129 ? 15.277 11.475 -20.711 1.00 93.69 129 GLU A N 1
ATOM 1036 C CA . GLU A 1 129 ? 14.689 11.616 -19.375 1.00 93.69 129 GLU A CA 1
ATOM 1037 C C . GLU A 1 129 ? 13.155 11.662 -19.415 1.00 93.69 129 GLU A C 1
ATOM 1039 O O . GLU A 1 129 ? 12.485 10.990 -18.631 1.00 93.69 129 GLU A O 1
ATOM 1044 N N . GLU A 1 130 ? 12.596 12.399 -20.376 1.00 95.00 130 GLU A N 1
ATOM 1045 C CA . GLU A 1 130 ? 11.151 12.484 -20.589 1.00 95.00 130 GLU A CA 1
ATOM 1046 C C . GLU A 1 130 ? 10.556 11.137 -21.039 1.00 95.00 130 GLU A C 1
ATOM 1048 O O . GLU A 1 130 ? 9.473 10.752 -20.606 1.00 95.00 130 GLU A O 1
ATOM 1053 N N . MET A 1 131 ? 11.280 10.374 -21.864 1.00 95.31 131 MET A N 1
ATOM 1054 C CA . MET A 1 131 ? 10.885 9.018 -22.269 1.00 95.31 131 MET A CA 1
ATOM 1055 C C . MET A 1 131 ? 10.855 8.049 -21.073 1.00 95.31 131 MET A C 1
ATOM 1057 O O . MET A 1 131 ? 9.968 7.193 -20.973 1.00 95.31 131 MET A O 1
ATOM 1061 N N . ILE A 1 132 ? 11.807 8.178 -20.146 1.00 95.69 132 ILE A N 1
ATOM 1062 C CA . ILE A 1 132 ? 11.803 7.411 -18.897 1.00 95.69 132 ILE A CA 1
ATOM 1063 C C . ILE A 1 132 ? 10.602 7.806 -18.030 1.00 95.69 132 ILE A C 1
ATOM 1065 O O . ILE A 1 132 ? 9.922 6.929 -17.497 1.00 95.69 132 ILE A O 1
ATOM 1069 N N . ASP A 1 133 ? 10.297 9.098 -17.906 1.00 95.44 133 ASP A N 1
ATOM 1070 C CA . ASP A 1 133 ? 9.122 9.548 -17.155 1.00 95.44 133 ASP A CA 1
ATOM 1071 C C . ASP A 1 133 ? 7.809 9.056 -17.781 1.00 95.44 133 ASP A C 1
ATOM 1073 O O . ASP A 1 133 ? 6.939 8.578 -17.050 1.00 95.44 133 ASP A O 1
ATOM 1077 N N . ALA A 1 134 ? 7.696 9.056 -19.112 1.00 95.06 134 ALA A N 1
ATOM 1078 C CA . ALA A 1 134 ? 6.569 8.452 -19.823 1.00 95.06 134 ALA A CA 1
ATOM 1079 C C . ALA A 1 134 ? 6.445 6.946 -19.534 1.00 95.06 134 ALA A C 1
ATOM 1081 O O . ALA A 1 134 ? 5.343 6.447 -19.301 1.00 95.06 134 ALA A O 1
ATOM 1082 N N . SER A 1 135 ? 7.575 6.233 -19.459 1.00 95.62 135 SER A N 1
ATOM 1083 C CA . SER A 1 135 ? 7.610 4.812 -19.085 1.00 95.62 135 SER A CA 1
ATOM 1084 C C . SER A 1 135 ? 7.081 4.578 -17.669 1.00 95.62 135 SER A C 1
ATOM 1086 O O . SER A 1 135 ? 6.301 3.655 -17.434 1.00 95.62 135 SER A O 1
ATOM 1088 N N . VAL A 1 136 ? 7.452 5.437 -16.719 1.00 95.81 136 VAL A N 1
ATOM 1089 C CA . VAL A 1 136 ? 6.950 5.386 -15.337 1.00 95.81 136 VAL A CA 1
ATOM 1090 C C . VAL A 1 136 ? 5.445 5.674 -15.289 1.00 95.81 136 VAL A C 1
ATOM 1092 O O . VAL A 1 136 ? 4.709 4.946 -14.624 1.00 95.81 136 VAL A O 1
ATOM 1095 N N . SER A 1 137 ? 4.966 6.672 -16.034 1.00 95.31 137 SER A N 1
ATOM 1096 C CA . SER A 1 137 ? 3.534 6.986 -16.136 1.00 95.31 137 SER A CA 1
ATOM 1097 C C . SER A 1 137 ? 2.722 5.886 -16.829 1.00 95.31 137 SER A C 1
ATOM 1099 O O . SER A 1 137 ? 1.555 5.674 -16.493 1.00 95.31 137 SER A O 1
ATOM 1101 N N . ALA A 1 138 ? 3.323 5.126 -17.747 1.00 93.81 138 ALA A N 1
ATOM 1102 C CA . ALA A 1 138 ? 2.688 3.945 -18.324 1.00 93.81 138 ALA A CA 1
ATOM 1103 C C . ALA A 1 138 ? 2.433 2.863 -17.261 1.00 93.81 138 ALA A C 1
ATOM 1105 O O . ALA A 1 138 ? 1.337 2.305 -17.206 1.00 93.81 138 ALA A O 1
ATOM 1106 N N . PHE A 1 139 ? 3.409 2.596 -16.386 1.00 93.81 139 PHE A N 1
ATOM 1107 C CA . PHE A 1 139 ? 3.248 1.683 -15.246 1.00 93.81 139 PHE A CA 1
ATOM 1108 C C . PHE A 1 139 ? 2.192 2.165 -14.246 1.00 93.81 139 PHE A C 1
ATOM 1110 O O . PHE A 1 139 ? 1.419 1.347 -13.748 1.00 93.81 139 PHE A O 1
ATOM 1117 N N . GLU A 1 140 ? 2.128 3.473 -13.990 1.00 93.19 140 GLU A N 1
ATOM 1118 C CA . GLU A 1 140 ? 1.096 4.105 -13.157 1.00 93.19 140 GLU A CA 1
ATOM 1119 C C . GLU A 1 140 ? -0.311 3.893 -13.744 1.00 93.19 140 GLU A C 1
ATOM 1121 O O . GLU A 1 140 ? -1.206 3.351 -13.098 1.00 93.19 140 GLU A O 1
ATOM 1126 N N . THR A 1 141 ? -0.477 4.187 -15.032 1.00 92.50 141 THR A N 1
ATOM 1127 C CA . THR A 1 141 ? -1.740 3.958 -15.750 1.00 92.50 141 THR A CA 1
ATOM 1128 C C . THR A 1 141 ? -2.126 2.474 -15.739 1.00 92.50 141 THR A C 1
ATOM 1130 O O . THR A 1 141 ? -3.288 2.105 -15.553 1.00 92.50 141 THR A O 1
ATOM 1133 N N . TRP A 1 142 ? -1.145 1.588 -15.911 1.00 92.12 142 TRP A N 1
ATOM 1134 C CA . TRP A 1 142 ? -1.367 0.148 -15.877 1.00 92.12 142 TRP A CA 1
ATOM 1135 C C . TRP A 1 142 ? -1.815 -0.344 -14.499 1.00 92.12 142 TRP A C 1
ATOM 1137 O O . TRP A 1 142 ? -2.743 -1.153 -14.442 1.00 92.12 142 TRP A O 1
ATOM 1147 N N . ILE A 1 143 ? -1.214 0.126 -13.396 1.00 91.12 143 ILE A N 1
ATOM 1148 C CA . ILE A 1 143 ? -1.650 -0.289 -12.055 1.00 91.12 143 ILE A CA 1
ATOM 1149 C C . ILE A 1 143 ? -3.079 0.176 -11.776 1.00 91.12 143 ILE A C 1
ATOM 1151 O O . ILE A 1 143 ? -3.860 -0.595 -11.227 1.00 91.12 143 ILE A O 1
ATOM 1155 N N . GLU A 1 144 ? -3.471 1.375 -12.199 1.00 89.25 144 GLU A N 1
ATOM 1156 C CA . GLU A 1 144 ? -4.839 1.864 -12.003 1.00 89.25 144 GLU A CA 1
ATOM 1157 C C . GLU A 1 144 ? -5.867 1.004 -12.755 1.00 89.25 144 GLU A C 1
ATOM 1159 O O . GLU A 1 144 ? -6.879 0.580 -12.180 1.00 89.25 144 GLU A O 1
ATOM 1164 N N . LEU A 1 145 ? -5.570 0.685 -14.020 1.00 89.06 145 LEU A N 1
ATOM 1165 C CA . LEU A 1 145 ? -6.495 0.022 -14.942 1.00 89.06 145 LEU A CA 1
ATOM 1166 C C . LEU A 1 145 ? -6.456 -1.511 -14.903 1.00 89.06 145 LEU A C 1
ATOM 1168 O O . LEU A 1 145 ? -7.374 -2.148 -15.428 1.00 89.06 145 LEU A O 1
ATOM 1172 N N . ARG A 1 146 ? -5.419 -2.132 -14.326 1.00 88.00 146 ARG A N 1
ATOM 1173 C CA . ARG A 1 146 ? -5.350 -3.599 -14.218 1.00 88.00 146 ARG A CA 1
ATOM 1174 C C . ARG A 1 146 ? -6.412 -4.141 -13.271 1.00 88.00 146 ARG A C 1
ATOM 1176 O O . ARG A 1 146 ? -6.840 -3.462 -12.339 1.00 88.00 146 ARG A O 1
ATOM 1183 N N . ASP A 1 147 ? -6.784 -5.399 -13.458 1.00 83.88 147 ASP A N 1
ATOM 1184 C CA . ASP A 1 147 ? -7.670 -6.083 -12.520 1.00 83.88 147 ASP A CA 1
ATOM 1185 C C . ASP A 1 147 ? -6.960 -6.355 -11.183 1.00 83.88 147 ASP A C 1
ATOM 1187 O O . ASP A 1 147 ? -5.722 -6.405 -11.103 1.00 83.88 147 ASP A O 1
ATOM 1191 N N . SER A 1 148 ? -7.755 -6.515 -10.124 1.00 83.12 148 SER A N 1
ATOM 1192 C CA . SER A 1 148 ? -7.233 -6.855 -8.802 1.00 83.12 148 SER A CA 1
ATOM 1193 C C . SER A 1 148 ? -6.640 -8.261 -8.785 1.00 83.12 148 SER A C 1
ATOM 1195 O O . SER A 1 148 ? -7.201 -9.206 -9.346 1.00 83.12 148 SER A O 1
ATOM 1197 N N . ILE A 1 149 ? -5.494 -8.403 -8.131 1.00 80.00 149 ILE A N 1
ATOM 1198 C CA . ILE A 1 149 ? -4.751 -9.659 -8.085 1.00 80.00 149 ILE A CA 1
ATOM 1199 C C . ILE A 1 149 ? -5.301 -10.555 -6.991 1.00 80.00 149 ILE A C 1
ATOM 1201 O O . ILE A 1 149 ? -5.443 -10.153 -5.841 1.00 80.00 149 ILE A O 1
ATOM 1205 N N . LYS A 1 150 ? -5.567 -11.809 -7.363 1.00 77.69 150 LYS A N 1
ATOM 1206 C CA . LYS A 1 150 ? -5.997 -12.841 -6.421 1.00 77.69 150 LYS A CA 1
ATOM 1207 C C . LYS A 1 150 ? -4.850 -13.229 -5.493 1.00 77.69 150 LYS A C 1
ATOM 1209 O O . LYS A 1 150 ? -3.779 -13.637 -5.955 1.00 77.69 150 LYS A O 1
ATOM 1214 N N . ILE A 1 151 ? -5.117 -13.182 -4.192 1.00 84.88 151 ILE A N 1
ATOM 1215 C CA . ILE A 1 151 ? -4.167 -13.500 -3.121 1.00 84.88 151 ILE A CA 1
ATOM 1216 C C . ILE A 1 151 ? -3.570 -14.915 -3.243 1.00 84.88 151 ILE A C 1
ATOM 1218 O O . ILE A 1 151 ? -2.422 -15.143 -2.863 1.00 84.88 151 ILE A O 1
ATOM 1222 N N . GLU A 1 152 ? -4.305 -15.878 -3.814 1.00 85.38 152 GLU A N 1
ATOM 1223 C CA . GLU A 1 152 ? -3.836 -17.255 -4.012 1.00 85.38 152 GLU A CA 1
ATOM 1224 C C . GLU A 1 152 ? -2.656 -17.334 -4.980 1.00 85.38 152 GLU A C 1
ATOM 1226 O O . GLU A 1 152 ? -1.768 -18.166 -4.792 1.00 85.38 152 GLU A O 1
ATOM 1231 N N . GLY A 1 153 ? -2.631 -16.474 -6.003 1.00 82.94 153 GLY A N 1
ATOM 1232 C CA . GLY A 1 153 ? -1.484 -16.370 -6.903 1.00 82.94 153 GLY A CA 1
ATOM 1233 C C . GLY A 1 153 ? -0.241 -15.953 -6.124 1.00 82.94 153 GLY A C 1
ATOM 1234 O O . GLY A 1 153 ? 0.802 -16.598 -6.230 1.00 82.94 153 GLY A O 1
ATOM 1235 N N . PHE A 1 154 ? -0.388 -14.938 -5.266 1.00 87.81 154 PHE A N 1
ATOM 1236 C CA . PHE A 1 154 ? 0.695 -14.388 -4.445 1.00 87.81 154 PHE A CA 1
ATOM 1237 C C . PHE A 1 154 ? 1.260 -15.396 -3.463 1.00 87.81 154 PHE A C 1
ATOM 1239 O O . PHE A 1 154 ? 2.470 -15.616 -3.444 1.00 87.81 154 PHE A O 1
ATOM 1246 N N . LYS A 1 155 ? 0.392 -16.106 -2.744 1.00 88.50 155 LYS A N 1
ATOM 1247 C CA . LYS A 1 155 ? 0.814 -17.185 -1.845 1.00 88.50 155 LYS A CA 1
ATOM 1248 C C . LYS A 1 155 ? 1.629 -18.256 -2.574 1.00 88.50 155 LYS A C 1
ATOM 1250 O O . LYS A 1 155 ? 2.701 -18.611 -2.096 1.00 88.50 155 LYS A O 1
ATOM 1255 N N . LYS A 1 156 ? 1.187 -18.701 -3.757 1.00 87.38 156 LYS A N 1
ATOM 1256 C CA . LYS A 1 156 ? 1.915 -19.707 -4.553 1.00 87.38 156 LYS A CA 1
ATOM 1257 C C . LYS A 1 156 ? 3.308 -19.242 -4.967 1.00 87.38 156 LYS A C 1
ATOM 1259 O O . LYS A 1 156 ? 4.238 -20.042 -4.932 1.00 87.38 156 LYS A O 1
ATOM 1264 N N . ILE A 1 157 ? 3.470 -17.971 -5.344 1.00 86.19 157 ILE A N 1
ATOM 1265 C CA . ILE A 1 157 ? 4.795 -17.423 -5.669 1.00 86.19 157 ILE A CA 1
ATOM 1266 C C . ILE A 1 157 ? 5.700 -17.429 -4.442 1.00 86.19 157 ILE A C 1
ATOM 1268 O O . ILE A 1 157 ? 6.829 -17.907 -4.522 1.00 86.19 157 ILE A O 1
ATOM 1272 N N . LEU A 1 158 ? 5.210 -16.914 -3.314 1.00 89.31 158 LEU A N 1
ATOM 1273 C CA . LEU A 1 158 ? 5.988 -16.862 -2.080 1.00 89.31 158 LEU A CA 1
ATOM 1274 C C . LEU A 1 158 ? 6.400 -18.271 -1.620 1.00 89.31 158 LEU A C 1
ATOM 1276 O O . LEU A 1 158 ? 7.540 -18.482 -1.211 1.00 89.31 158 LEU A O 1
ATOM 1280 N N . GLU A 1 159 ? 5.507 -19.253 -1.755 1.00 88.25 159 GLU A N 1
ATOM 1281 C CA . GLU A 1 159 ? 5.806 -20.662 -1.492 1.00 88.25 159 GLU A CA 1
ATOM 1282 C C . GLU A 1 159 ? 6.838 -21.224 -2.472 1.00 88.25 159 GLU A C 1
ATOM 1284 O O . GLU A 1 159 ? 7.811 -21.836 -2.038 1.00 88.25 159 GLU A O 1
ATOM 1289 N N . LYS A 1 160 ? 6.682 -21.003 -3.783 1.00 86.69 160 LYS A N 1
ATOM 1290 C CA . LYS A 1 160 ? 7.663 -21.439 -4.790 1.00 86.69 160 LYS A CA 1
ATOM 1291 C C . LYS A 1 160 ? 9.046 -20.848 -4.493 1.00 86.69 160 LYS A C 1
ATOM 1293 O O . LYS A 1 160 ? 10.051 -21.544 -4.629 1.00 86.69 160 LYS A O 1
ATOM 1298 N N . GLN A 1 161 ? 9.089 -19.600 -4.026 1.00 87.19 161 GLN A N 1
ATOM 1299 C CA . GLN A 1 161 ? 10.330 -18.914 -3.686 1.00 87.19 161 GLN A CA 1
ATOM 1300 C C . GLN A 1 161 ? 11.014 -19.445 -2.438 1.00 87.19 161 GLN A C 1
ATOM 1302 O O . GLN A 1 161 ? 12.239 -19.580 -2.408 1.00 87.19 161 GLN A O 1
ATOM 1307 N N . LEU A 1 162 ? 10.234 -19.874 -1.454 1.00 85.88 162 LEU A N 1
ATOM 1308 C CA . LEU A 1 162 ? 10.768 -20.569 -0.294 1.00 85.88 162 LEU A CA 1
ATOM 1309 C C . LEU A 1 162 ? 11.476 -21.889 -0.662 1.00 85.88 162 LEU A C 1
ATOM 1311 O O . LEU A 1 162 ? 12.410 -22.289 0.027 1.00 85.88 162 LEU A O 1
ATOM 1315 N N . HIS A 1 163 ? 11.069 -22.548 -1.750 1.00 83.50 163 HIS A N 1
ATOM 1316 C CA . HIS A 1 163 ? 11.664 -23.807 -2.216 1.00 83.50 163 HIS A CA 1
ATOM 1317 C C . HIS A 1 163 ? 12.800 -23.611 -3.236 1.00 83.50 163 HIS A C 1
ATOM 1319 O O . HIS A 1 163 ? 13.252 -24.586 -3.831 1.00 83.50 163 HIS A O 1
ATOM 1325 N N . GLY A 1 164 ? 13.275 -22.376 -3.438 1.00 75.69 164 GLY A N 1
ATOM 1326 C CA . GLY A 1 164 ? 14.396 -22.090 -4.336 1.00 75.69 164 GLY A CA 1
ATOM 1327 C C . GLY A 1 164 ? 14.031 -22.127 -5.818 1.00 75.69 164 GLY A C 1
ATOM 1328 O O . GLY A 1 164 ? 14.878 -22.452 -6.644 1.00 75.69 164 GLY A O 1
ATOM 1329 N N . GLY A 1 165 ? 12.778 -21.820 -6.169 1.00 66.94 165 GLY A N 1
ATOM 1330 C CA . GLY A 1 165 ? 12.420 -21.606 -7.566 1.00 66.94 165 GLY A CA 1
ATOM 1331 C C . GLY A 1 165 ? 13.292 -20.527 -8.225 1.00 66.94 165 GLY A C 1
ATOM 1332 O O . GLY A 1 165 ? 13.858 -19.645 -7.577 1.00 66.94 165 GLY A O 1
ATOM 1333 N N . GLU A 1 166 ? 13.359 -20.555 -9.544 1.00 63.84 166 GLU A N 1
ATOM 1334 C CA . GLU A 1 166 ? 13.870 -19.434 -10.320 1.00 63.84 166 GLU A CA 1
ATOM 1335 C C . GLU A 1 166 ? 12.728 -18.982 -11.234 1.00 63.84 166 GLU A C 1
ATOM 1337 O O . GLU A 1 166 ? 11.972 -19.808 -11.755 1.00 63.84 166 GLU A O 1
ATOM 1342 N N . ASP A 1 167 ? 12.548 -17.666 -11.332 1.00 67.56 167 ASP A N 1
ATOM 1343 C CA . ASP A 1 167 ? 11.526 -16.988 -12.134 1.00 67.56 167 ASP A CA 1
ATOM 1344 C C . ASP A 1 167 ? 10.060 -17.088 -11.642 1.00 67.56 167 ASP A C 1
ATOM 1346 O O . ASP A 1 167 ? 9.409 -18.144 -11.613 1.00 67.56 167 ASP A O 1
ATOM 1350 N N . TYR A 1 168 ? 9.531 -15.925 -11.255 1.00 68.19 168 TYR A N 1
ATOM 1351 C CA . TYR A 1 168 ? 8.200 -15.743 -10.656 1.00 68.19 168 TYR A CA 1
ATOM 1352 C C . TYR A 1 168 ? 7.333 -14.731 -11.411 1.00 68.19 168 TYR A C 1
ATOM 1354 O O . TYR A 1 168 ? 6.116 -14.703 -11.234 1.00 68.19 168 TYR A O 1
ATOM 1362 N N . SER A 1 169 ? 7.966 -13.919 -12.259 1.00 61.53 169 SER A N 1
ATOM 1363 C CA . SER A 1 169 ? 7.377 -12.753 -12.928 1.00 61.53 169 SER A CA 1
ATOM 1364 C C . SER A 1 169 ? 6.142 -13.088 -13.775 1.00 61.53 169 SER A C 1
ATOM 1366 O O . SER A 1 169 ? 5.174 -12.338 -13.820 1.00 61.53 169 SER A O 1
ATOM 1368 N N . GLU A 1 170 ? 6.121 -14.271 -14.391 1.00 59.09 170 GLU A N 1
ATOM 1369 C CA . GLU A 1 170 ? 5.035 -14.695 -15.284 1.00 59.09 170 GLU A CA 1
ATOM 1370 C C . GLU A 1 170 ? 3.770 -15.163 -14.547 1.00 59.09 170 GLU A C 1
ATOM 1372 O O . GLU A 1 170 ? 2.706 -15.288 -15.154 1.00 59.09 170 GLU A O 1
ATOM 1377 N N . GLN A 1 171 ? 3.866 -15.443 -13.244 1.00 57.66 171 GLN A N 1
ATOM 1378 C CA . GLN A 1 171 ? 2.783 -16.073 -12.482 1.00 57.66 171 GLN A CA 1
ATOM 1379 C C . GLN A 1 171 ? 1.837 -15.056 -11.835 1.00 57.66 171 GLN A C 1
ATOM 1381 O O . GLN A 1 171 ? 0.680 -15.383 -11.563 1.00 57.66 171 GLN A O 1
ATOM 1386 N N . ILE A 1 172 ? 2.299 -13.822 -11.613 1.00 61.69 172 ILE A N 1
ATOM 1387 C CA . ILE A 1 172 ? 1.498 -12.725 -11.070 1.00 61.69 172 ILE A CA 1
ATOM 1388 C C . ILE A 1 172 ? 1.856 -11.439 -11.788 1.00 61.69 172 ILE A C 1
ATOM 1390 O O . ILE A 1 172 ? 2.988 -10.980 -11.711 1.00 61.69 172 ILE A O 1
ATOM 1394 N N . GLY A 1 173 ? 0.848 -10.798 -12.378 1.00 68.00 173 GLY A N 1
ATOM 1395 C CA . GLY A 1 173 ? 1.040 -9.543 -13.098 1.00 68.00 173 GLY A CA 1
ATOM 1396 C C . GLY A 1 173 ? 1.701 -8.425 -12.280 1.00 68.00 173 GLY A C 1
ATOM 1397 O O . GLY A 1 173 ? 2.364 -7.600 -12.886 1.00 68.00 173 GLY A O 1
ATOM 1398 N N . SER A 1 174 ? 1.564 -8.381 -10.943 1.00 80.69 174 SER A N 1
ATOM 1399 C CA . SER A 1 174 ? 2.186 -7.352 -10.081 1.00 80.69 174 SER A CA 1
ATOM 1400 C C . SER A 1 174 ? 3.647 -7.567 -9.718 1.00 80.69 174 SER A C 1
ATOM 1402 O O . SER A 1 174 ? 4.263 -6.605 -9.258 1.00 80.69 174 SER A O 1
ATOM 1404 N N . LEU A 1 175 ? 4.193 -8.778 -9.855 1.00 87.50 175 LEU A N 1
ATOM 1405 C CA . LEU A 1 175 ? 5.594 -9.039 -9.536 1.00 87.50 175 LEU A CA 1
ATOM 1406 C C . LEU A 1 175 ? 6.413 -8.905 -10.815 1.00 87.50 175 LEU A C 1
ATOM 1408 O O . LEU A 1 175 ? 6.380 -9.783 -11.670 1.00 87.50 175 LEU A O 1
ATOM 1412 N N . ILE A 1 176 ? 7.141 -7.804 -10.944 1.00 87.69 176 ILE A N 1
ATOM 1413 C CA . ILE A 1 176 ? 7.804 -7.438 -12.193 1.00 87.69 176 ILE A CA 1
ATOM 1414 C C . ILE A 1 176 ? 9.316 -7.516 -12.013 1.00 87.69 176 ILE A C 1
ATOM 1416 O O . ILE A 1 176 ? 9.873 -6.975 -11.055 1.00 87.69 176 ILE A O 1
ATOM 1420 N N . ASP A 1 177 ? 9.967 -8.178 -12.966 1.00 89.12 177 ASP A N 1
ATOM 1421 C CA . ASP A 1 177 ? 11.401 -8.076 -13.214 1.00 89.12 177 ASP A CA 1
ATOM 1422 C C . ASP A 1 177 ? 11.589 -7.199 -14.459 1.00 89.12 177 ASP A C 1
ATOM 1424 O O . ASP A 1 177 ? 11.311 -7.618 -15.584 1.00 89.12 177 ASP A O 1
ATOM 1428 N N . ILE A 1 178 ? 11.988 -5.945 -14.237 1.00 88.88 178 ILE A N 1
ATOM 1429 C CA . ILE A 1 178 ? 12.104 -4.939 -15.300 1.00 88.88 178 ILE A CA 1
ATOM 1430 C C . ILE A 1 178 ? 13.171 -5.347 -16.321 1.00 88.88 178 ILE A C 1
ATOM 1432 O O . ILE A 1 178 ? 12.969 -5.157 -17.519 1.00 88.88 178 ILE A O 1
ATOM 1436 N N . ASP A 1 179 ? 14.280 -5.931 -15.863 1.00 88.44 179 ASP A N 1
ATOM 1437 C CA . ASP A 1 179 ? 15.373 -6.359 -16.736 1.00 88.44 179 ASP A CA 1
ATOM 1438 C C . ASP A 1 179 ? 14.916 -7.509 -17.643 1.00 88.44 179 ASP A C 1
ATOM 1440 O O . ASP A 1 179 ? 15.076 -7.461 -18.867 1.00 88.44 179 ASP A O 1
ATOM 1444 N N . LYS A 1 180 ? 14.217 -8.494 -17.066 1.00 86.25 180 LYS A N 1
ATOM 1445 C CA . LYS A 1 180 ? 13.623 -9.593 -17.835 1.00 86.25 180 LYS A CA 1
ATOM 1446 C C . LYS A 1 180 ? 12.596 -9.093 -18.860 1.00 86.25 180 LYS A C 1
ATOM 1448 O O . LYS A 1 180 ? 12.585 -9.577 -19.994 1.00 86.25 180 LYS A O 1
ATOM 1453 N N . GLU A 1 181 ? 11.744 -8.130 -18.511 1.00 85.69 181 GLU A N 1
ATOM 1454 C CA . GLU A 1 181 ? 10.737 -7.582 -19.436 1.00 85.69 181 GLU A CA 1
ATOM 1455 C C . GLU A 1 181 ? 11.349 -6.882 -20.658 1.00 85.69 181 GLU A C 1
ATOM 1457 O O . GLU A 1 181 ? 10.765 -6.918 -21.747 1.00 85.69 181 GLU A O 1
ATOM 1462 N N . ILE A 1 182 ? 12.534 -6.285 -20.503 1.00 87.12 182 ILE A N 1
ATOM 1463 C CA . ILE A 1 182 ? 13.307 -5.725 -21.617 1.00 87.12 182 ILE A CA 1
ATOM 1464 C C . ILE A 1 182 ? 13.940 -6.868 -22.422 1.00 87.12 182 ILE A C 1
ATOM 1466 O O . ILE A 1 182 ? 13.713 -6.999 -23.624 1.00 87.12 182 ILE A O 1
ATOM 1470 N N . ARG A 1 183 ? 14.686 -7.761 -21.764 1.00 84.75 183 ARG A N 1
ATOM 1471 C CA . ARG A 1 183 ? 15.534 -8.764 -22.435 1.00 84.75 183 ARG A CA 1
ATOM 1472 C C . ARG A 1 183 ? 14.774 -9.913 -23.096 1.00 84.75 183 ARG A C 1
ATOM 1474 O O . ARG A 1 183 ? 15.280 -10.515 -24.038 1.00 84.75 183 ARG A O 1
ATOM 1481 N N . THR A 1 184 ? 13.558 -10.222 -22.650 1.00 74.06 184 THR A N 1
ATOM 1482 C CA . THR A 1 184 ? 12.714 -11.268 -23.264 1.00 74.06 184 THR A CA 1
ATOM 1483 C C . THR A 1 184 ? 12.136 -10.871 -24.623 1.00 74.06 184 THR A C 1
ATOM 1485 O O . THR A 1 184 ? 11.509 -11.695 -25.296 1.00 74.06 184 THR A O 1
ATOM 1488 N N . LYS A 1 185 ? 12.313 -9.619 -25.063 1.00 72.69 185 LYS A N 1
ATOM 1489 C CA . LYS A 1 185 ? 11.840 -9.171 -26.373 1.00 72.69 185 LYS A CA 1
ATOM 1490 C C . LYS A 1 185 ? 12.873 -9.460 -27.458 1.00 72.69 185 LYS A C 1
ATOM 1492 O O . LYS A 1 185 ? 14.016 -9.023 -27.399 1.00 72.69 185 LYS A O 1
ATOM 1497 N N . ASN A 1 186 ? 12.410 -10.105 -28.526 1.00 68.19 186 ASN A N 1
ATOM 1498 C CA . ASN A 1 186 ? 13.161 -10.209 -29.772 1.00 68.19 186 ASN A CA 1
ATOM 1499 C C . ASN A 1 186 ? 13.089 -8.867 -30.510 1.00 68.19 186 ASN A C 1
ATOM 1501 O O . ASN A 1 186 ? 12.195 -8.644 -31.332 1.00 68.19 186 ASN A O 1
ATOM 1505 N N . TYR A 1 187 ? 13.996 -7.954 -30.175 1.00 78.12 187 TYR A N 1
ATOM 1506 C CA . TYR A 1 187 ? 14.182 -6.727 -30.938 1.00 78.12 187 TYR A CA 1
ATOM 1507 C C . TYR A 1 187 ? 14.798 -7.058 -32.300 1.00 78.12 187 TYR A C 1
ATOM 1509 O O . TYR A 1 187 ? 15.761 -7.815 -32.390 1.00 78.12 187 TYR A O 1
ATOM 1517 N N . GLU A 1 188 ? 14.251 -6.484 -33.371 1.00 77.75 188 GLU A N 1
ATOM 1518 C CA . GLU A 1 188 ? 14.776 -6.695 -34.730 1.00 77.75 188 GLU A CA 1
ATOM 1519 C C . GLU A 1 188 ? 16.165 -6.074 -34.925 1.00 77.75 188 GLU A C 1
ATOM 1521 O O . GLU A 1 188 ? 16.953 -6.562 -35.730 1.00 77.75 188 GLU A O 1
ATOM 1526 N N . LEU A 1 189 ? 16.466 -5.017 -34.168 1.00 80.31 189 LEU A N 1
ATOM 1527 C CA . LEU A 1 189 ? 17.811 -4.487 -33.980 1.00 80.31 189 LEU A CA 1
ATOM 1528 C C . LEU A 1 189 ? 18.182 -4.670 -32.516 1.00 80.31 189 LEU A C 1
ATOM 1530 O O . LEU A 1 189 ? 17.434 -4.242 -31.639 1.00 80.31 189 LEU A O 1
ATOM 1534 N N . GLN A 1 190 ? 19.322 -5.300 -32.245 1.00 77.62 190 GLN A N 1
ATOM 1535 C CA . GLN A 1 190 ? 19.755 -5.535 -30.875 1.00 77.62 190 GLN A CA 1
ATOM 1536 C C . GLN A 1 190 ? 20.123 -4.202 -30.211 1.00 77.62 190 GLN A C 1
ATOM 1538 O O . GLN A 1 190 ? 20.940 -3.432 -30.719 1.00 77.62 190 GLN A O 1
ATOM 1543 N N . ALA A 1 191 ? 19.477 -3.909 -29.087 1.00 82.88 191 ALA A N 1
ATOM 1544 C CA . ALA A 1 191 ? 19.836 -2.790 -28.228 1.00 82.88 191 ALA A CA 1
ATOM 1545 C C . ALA A 1 191 ? 21.110 -3.128 -27.436 1.00 82.88 191 ALA A C 1
ATOM 1547 O O . ALA A 1 191 ? 21.380 -4.303 -27.182 1.00 82.88 191 ALA A O 1
ATOM 1548 N N . SER A 1 192 ? 21.912 -2.126 -27.064 1.00 86.44 192 SER A N 1
ATOM 1549 C CA . SER A 1 192 ? 23.114 -2.391 -26.266 1.00 86.44 192 SER A CA 1
ATOM 1550 C C . SER A 1 192 ? 22.738 -2.814 -24.845 1.00 86.44 192 SER A C 1
ATOM 1552 O O . SER A 1 192 ? 21.819 -2.248 -24.251 1.00 86.44 192 SER A O 1
ATOM 1554 N N . ASP A 1 193 ? 23.472 -3.784 -24.291 1.00 87.19 193 ASP A N 1
ATOM 1555 C CA . ASP A 1 193 ? 23.252 -4.263 -22.919 1.00 87.19 193 ASP A CA 1
ATOM 1556 C C . ASP A 1 193 ? 23.355 -3.131 -21.897 1.00 87.19 193 ASP A C 1
ATOM 1558 O O . ASP A 1 193 ? 22.497 -3.008 -21.032 1.00 87.19 193 ASP A O 1
ATOM 1562 N N . GLU A 1 194 ? 24.336 -2.244 -22.076 1.00 88.81 194 GLU A N 1
ATOM 1563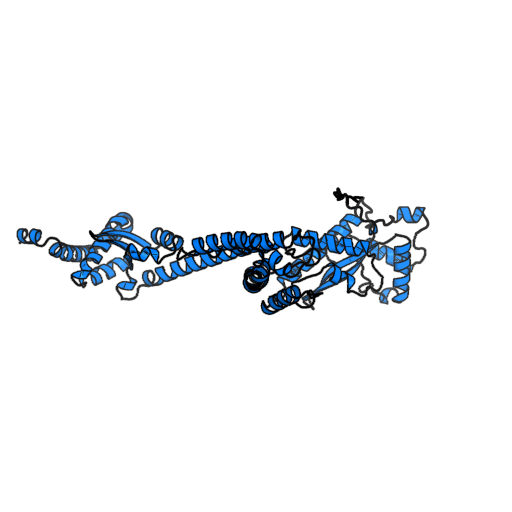 C CA . GLU A 1 194 ? 24.522 -1.068 -21.229 1.00 88.81 194 GLU A CA 1
ATOM 1564 C C . GLU A 1 194 ? 23.280 -0.162 -21.216 1.00 88.81 194 GLU A C 1
ATOM 1566 O O . GLU A 1 194 ? 22.833 0.257 -20.153 1.00 88.81 194 GLU A O 1
ATOM 1571 N N . MET A 1 195 ? 22.683 0.125 -22.378 1.00 90.81 195 MET A N 1
ATOM 1572 C CA . MET A 1 195 ? 21.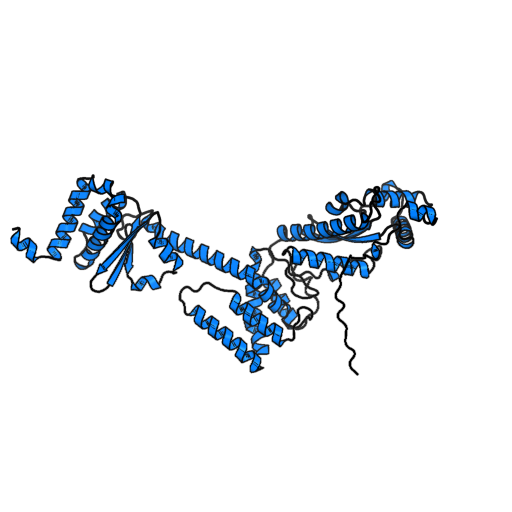474 0.952 -22.448 1.00 90.81 195 MET A CA 1
ATOM 1573 C C . MET A 1 195 ? 20.289 0.258 -21.768 1.00 90.81 195 MET A C 1
ATOM 1575 O O . MET A 1 195 ? 19.559 0.907 -21.020 1.00 90.81 195 MET A O 1
ATOM 1579 N N . MET A 1 196 ? 20.118 -1.051 -21.983 1.00 90.88 196 MET A N 1
ATOM 1580 C CA . MET A 1 196 ? 19.048 -1.824 -21.345 1.00 90.88 196 MET A CA 1
ATOM 1581 C C . MET A 1 196 ? 19.179 -1.821 -19.817 1.00 90.88 196 MET A C 1
ATOM 1583 O O . MET A 1 196 ? 18.186 -1.568 -19.134 1.00 90.88 196 MET A O 1
ATOM 1587 N N . ASP A 1 197 ? 20.395 -2.003 -19.292 1.00 90.31 197 ASP A N 1
ATOM 1588 C CA . ASP A 1 197 ? 20.682 -1.935 -17.855 1.00 90.31 197 ASP A CA 1
ATOM 1589 C C . ASP A 1 197 ? 20.348 -0.550 -17.279 1.00 90.31 197 ASP A C 1
ATOM 1591 O O . ASP A 1 197 ? 19.675 -0.445 -16.249 1.00 90.31 197 ASP A O 1
ATOM 1595 N N . TYR A 1 198 ? 20.755 0.524 -17.970 1.00 91.12 198 TYR A N 1
ATOM 1596 C CA . TYR A 1 198 ? 20.447 1.898 -17.561 1.00 91.12 198 TYR A CA 1
ATOM 1597 C C . TYR A 1 198 ? 18.940 2.167 -17.530 1.00 91.12 198 TYR A C 1
ATOM 1599 O O . TYR A 1 198 ? 18.440 2.711 -16.544 1.00 91.12 198 TYR A O 1
ATOM 1607 N N . VAL A 1 199 ? 18.203 1.774 -18.574 1.00 92.31 199 VAL A N 1
ATOM 1608 C CA . VAL A 1 199 ? 16.743 1.948 -18.618 1.00 92.31 199 VAL A CA 1
ATOM 1609 C C . VAL A 1 199 ? 16.075 1.147 -17.501 1.00 92.31 199 VAL A C 1
ATOM 1611 O O . VAL A 1 199 ? 15.231 1.691 -16.787 1.00 92.31 199 VAL A O 1
ATOM 1614 N N . ALA A 1 200 ? 16.466 -0.116 -17.303 1.00 92.00 200 ALA A N 1
ATOM 1615 C CA . ALA A 1 200 ? 15.898 -0.960 -16.257 1.00 92.00 200 ALA A CA 1
ATOM 1616 C C . ALA A 1 200 ? 16.102 -0.352 -14.864 1.00 92.00 200 ALA A C 1
ATOM 1618 O O . ALA A 1 200 ? 15.158 -0.256 -14.071 1.00 92.00 200 ALA A O 1
ATOM 1619 N N . GLN A 1 201 ? 17.325 0.100 -14.576 1.00 92.31 201 GLN A N 1
ATOM 1620 C CA . GLN A 1 201 ? 17.678 0.702 -13.298 1.00 92.31 201 GLN A CA 1
ATOM 1621 C C . GLN A 1 201 ? 16.956 2.033 -13.068 1.00 92.31 201 GLN A C 1
ATOM 1623 O O . GLN A 1 201 ? 16.427 2.252 -11.974 1.00 92.31 201 GLN A O 1
ATOM 1628 N N . GLU A 1 202 ? 16.909 2.909 -14.072 1.00 93.31 202 GLU A N 1
ATOM 1629 C CA . GLU A 1 202 ? 16.319 4.240 -13.933 1.00 93.31 202 GLU A CA 1
ATOM 1630 C C . GLU A 1 202 ? 14.793 4.164 -13.776 1.00 93.31 202 GLU A C 1
ATOM 1632 O O . GLU A 1 202 ? 14.234 4.765 -12.853 1.00 93.31 202 GLU A O 1
ATOM 1637 N N . VAL A 1 203 ? 14.117 3.340 -14.588 1.00 94.50 203 VAL A N 1
ATOM 1638 C CA . VAL A 1 203 ? 12.672 3.089 -14.456 1.00 94.50 203 VAL A CA 1
ATOM 1639 C C . VAL A 1 203 ? 12.359 2.499 -13.080 1.00 94.50 203 VAL A C 1
ATOM 1641 O O . VAL A 1 203 ? 11.492 3.017 -12.371 1.00 94.50 203 VAL A O 1
ATOM 1644 N N . ARG A 1 204 ? 13.102 1.472 -12.642 1.00 94.00 204 ARG A N 1
ATOM 1645 C CA . ARG A 1 204 ? 12.936 0.866 -11.309 1.00 94.00 204 ARG A CA 1
ATOM 1646 C C . ARG A 1 204 ? 13.126 1.893 -10.191 1.00 94.00 204 ARG A C 1
ATOM 1648 O O . ARG A 1 204 ? 12.302 1.970 -9.280 1.00 94.00 204 ARG A O 1
ATOM 1655 N N . SER A 1 205 ? 14.193 2.688 -10.258 1.00 93.81 205 SER A N 1
ATOM 1656 C CA . SER A 1 205 ? 14.517 3.724 -9.271 1.00 93.81 205 SER A CA 1
ATOM 1657 C C . SER A 1 205 ? 13.391 4.753 -9.144 1.00 93.81 205 SER A C 1
ATOM 1659 O O . SER A 1 205 ? 12.949 5.065 -8.034 1.00 93.81 205 SER A O 1
ATOM 1661 N N . ARG A 1 206 ? 12.852 5.229 -10.273 1.00 95.19 206 ARG A N 1
ATOM 1662 C CA . ARG A 1 206 ? 11.750 6.199 -10.283 1.00 95.19 206 ARG A CA 1
ATOM 1663 C C . ARG A 1 206 ? 10.435 5.619 -9.794 1.00 95.19 206 ARG A C 1
ATOM 1665 O O . ARG A 1 206 ? 9.759 6.293 -9.021 1.00 95.19 206 ARG A O 1
ATOM 1672 N N . LEU A 1 207 ? 10.096 4.386 -10.170 1.00 94.69 207 LEU A N 1
ATOM 1673 C CA . LEU A 1 207 ? 8.898 3.703 -9.670 1.00 94.69 207 LEU A CA 1
ATOM 1674 C C . LEU A 1 207 ? 8.915 3.580 -8.139 1.00 94.69 207 LEU A C 1
ATOM 1676 O O . LEU A 1 207 ? 7.909 3.861 -7.483 1.00 94.69 207 LEU A O 1
ATOM 1680 N N . ILE A 1 208 ? 10.071 3.232 -7.564 1.00 93.19 208 ILE A N 1
ATOM 1681 C CA . ILE A 1 208 ? 10.262 3.152 -6.108 1.00 93.19 208 ILE A CA 1
ATOM 1682 C C . ILE A 1 208 ? 10.197 4.549 -5.476 1.00 93.19 208 ILE A C 1
ATOM 1684 O O . ILE A 1 208 ? 9.480 4.757 -4.497 1.00 93.19 208 ILE A O 1
ATOM 1688 N N . LYS A 1 209 ? 10.899 5.538 -6.045 1.00 93.56 209 LYS A N 1
ATOM 1689 C CA . LYS A 1 209 ? 10.931 6.917 -5.526 1.00 93.56 209 LYS A CA 1
ATOM 1690 C C . LYS A 1 209 ? 9.548 7.577 -5.530 1.00 93.56 209 LYS A C 1
ATOM 1692 O O . LYS A 1 209 ? 9.228 8.310 -4.595 1.00 93.56 209 LYS A O 1
ATOM 1697 N N . ARG A 1 210 ? 8.723 7.298 -6.545 1.00 92.62 210 ARG A N 1
ATOM 1698 C CA . ARG A 1 210 ? 7.326 7.758 -6.643 1.00 92.62 210 ARG A CA 1
ATOM 1699 C C . ARG A 1 210 ? 6.346 6.921 -5.805 1.00 92.62 210 ARG A C 1
ATOM 1701 O O . ARG A 1 210 ? 5.169 7.249 -5.776 1.00 92.62 210 ARG A O 1
ATOM 1708 N N . LYS A 1 211 ? 6.815 5.885 -5.092 1.00 89.88 211 LYS A N 1
ATOM 1709 C CA . LYS A 1 211 ? 5.998 4.957 -4.282 1.00 89.88 211 LYS A CA 1
ATOM 1710 C C . LYS A 1 211 ? 4.919 4.205 -5.078 1.00 89.88 211 LYS A C 1
ATOM 1712 O O . LYS A 1 211 ? 3.929 3.771 -4.500 1.00 89.88 211 LYS A O 1
ATOM 1717 N N . ILE A 1 212 ? 5.128 4.032 -6.384 1.00 89.88 212 ILE A N 1
ATOM 1718 C CA . ILE A 1 212 ? 4.259 3.226 -7.258 1.00 89.88 212 ILE A CA 1
ATOM 1719 C C . ILE A 1 212 ? 4.606 1.739 -7.101 1.00 89.88 212 ILE A C 1
ATOM 1721 O O . ILE A 1 212 ? 3.732 0.875 -7.138 1.00 89.88 212 ILE A O 1
ATOM 1725 N N . ALA A 1 213 ? 5.892 1.443 -6.894 1.00 92.44 213 ALA A N 1
ATOM 1726 C CA . ALA A 1 213 ? 6.400 0.090 -6.747 1.00 92.44 213 ALA A CA 1
ATOM 1727 C C . ALA A 1 213 ? 7.111 -0.124 -5.408 1.00 92.44 213 ALA A C 1
ATOM 1729 O O . ALA A 1 213 ? 7.798 0.757 -4.886 1.00 92.44 213 ALA A O 1
ATOM 1730 N N . ILE A 1 214 ? 6.978 -1.337 -4.885 1.00 91.88 214 ILE A N 1
ATOM 1731 C CA . ILE A 1 214 ? 7.577 -1.796 -3.639 1.00 91.88 214 ILE A CA 1
ATOM 1732 C C . ILE A 1 214 ? 8.806 -2.645 -3.981 1.00 91.88 214 ILE A C 1
ATOM 1734 O O . ILE A 1 214 ? 8.669 -3.646 -4.689 1.00 91.88 214 ILE A O 1
ATOM 1738 N N . PRO A 1 215 ? 10.009 -2.288 -3.509 1.00 91.25 215 PRO A N 1
ATOM 1739 C CA . PRO A 1 215 ? 11.192 -3.103 -3.752 1.00 91.25 215 PRO A CA 1
ATOM 1740 C C . PRO A 1 215 ? 11.125 -4.388 -2.919 1.00 91.25 215 PRO A C 1
ATOM 1742 O O . PRO A 1 215 ? 11.022 -4.317 -1.699 1.00 91.25 215 PRO A O 1
ATOM 1745 N N . LEU A 1 216 ? 11.204 -5.557 -3.562 1.00 87.69 216 LEU A N 1
ATOM 1746 C CA . LEU A 1 216 ? 11.273 -6.845 -2.854 1.00 87.69 216 LEU A CA 1
ATOM 1747 C C . LEU A 1 216 ? 12.665 -7.470 -2.900 1.00 87.69 216 LEU A C 1
ATOM 1749 O O . LEU A 1 216 ? 13.091 -8.119 -1.955 1.00 87.69 216 LEU A O 1
ATOM 1753 N N . SER A 1 217 ? 13.376 -7.296 -4.007 1.00 81.94 217 SER A N 1
ATOM 1754 C CA . SER A 1 217 ? 14.773 -7.700 -4.155 1.00 81.94 217 SER A CA 1
ATOM 1755 C C . SER A 1 217 ? 15.451 -6.775 -5.172 1.00 81.94 217 SER A C 1
ATOM 1757 O O . SER A 1 217 ? 14.788 -5.893 -5.739 1.00 81.94 217 SER A O 1
ATOM 1759 N N . PRO A 1 218 ? 16.757 -6.928 -5.454 1.00 78.25 218 PRO A N 1
ATOM 1760 C CA . PRO A 1 218 ? 17.406 -6.169 -6.524 1.00 78.25 218 PRO A CA 1
ATOM 1761 C C . PRO A 1 218 ? 16.716 -6.347 -7.875 1.00 78.25 218 PRO A C 1
ATOM 1763 O O . PRO A 1 218 ? 16.642 -5.395 -8.645 1.00 78.25 218 PRO A O 1
ATOM 1766 N N . LYS A 1 219 ? 16.164 -7.541 -8.119 1.00 82.81 219 LYS A N 1
ATOM 1767 C CA . LYS A 1 219 ? 15.513 -7.913 -9.378 1.00 82.81 219 LYS A CA 1
ATOM 1768 C C . LYS A 1 219 ? 14.032 -7.551 -9.395 1.00 82.81 219 LYS A C 1
ATOM 1770 O O . LYS A 1 219 ? 13.546 -6.972 -10.359 1.00 82.81 219 LYS A O 1
ATOM 1775 N N . TYR A 1 220 ? 13.322 -7.856 -8.310 1.00 87.56 220 TYR A N 1
ATOM 1776 C CA . TYR A 1 220 ? 11.866 -7.796 -8.307 1.00 87.56 220 TYR A CA 1
ATOM 1777 C C . TYR A 1 220 ? 11.318 -6.537 -7.647 1.00 87.56 220 TYR A C 1
ATOM 1779 O O . TYR A 1 220 ? 11.714 -6.152 -6.539 1.00 87.56 220 TYR A O 1
ATOM 1787 N N . ILE A 1 221 ? 10.321 -5.960 -8.309 1.00 91.50 221 ILE A N 1
ATOM 1788 C CA . ILE A 1 221 ? 9.415 -4.977 -7.730 1.00 91.50 221 ILE A CA 1
ATOM 1789 C C . ILE A 1 221 ? 8.002 -5.548 -7.657 1.00 91.50 221 ILE A C 1
ATOM 1791 O O . ILE A 1 221 ? 7.577 -6.310 -8.523 1.00 91.50 221 ILE A O 1
ATOM 1795 N N . LEU A 1 222 ? 7.268 -5.163 -6.621 1.00 91.44 222 LEU A N 1
ATOM 1796 C CA . LEU A 1 222 ? 5.865 -5.500 -6.445 1.00 91.44 222 LEU A CA 1
ATOM 1797 C C . LEU A 1 222 ? 5.023 -4.243 -6.622 1.00 91.44 222 LEU A C 1
ATOM 1799 O O . LEU A 1 222 ? 5.225 -3.253 -5.924 1.00 91.44 222 LEU A O 1
ATOM 1803 N N . MET A 1 223 ? 4.071 -4.276 -7.545 1.00 90.81 223 MET A N 1
ATOM 1804 C CA . MET A 1 223 ? 3.191 -3.140 -7.810 1.00 90.81 223 MET A CA 1
ATOM 1805 C C . MET A 1 223 ? 1.775 -3.465 -7.345 1.00 90.81 223 MET A C 1
ATOM 1807 O O . MET A 1 223 ? 1.118 -4.313 -7.945 1.00 90.81 223 MET A O 1
ATOM 1811 N N . LEU A 1 224 ? 1.290 -2.800 -6.296 1.00 90.50 224 LEU A N 1
ATOM 1812 C CA . LEU A 1 224 ? -0.012 -3.072 -5.669 1.00 90.50 224 LEU A CA 1
ATOM 1813 C C . LEU A 1 224 ? -0.954 -1.872 -5.759 1.00 90.50 224 LEU A C 1
ATOM 1815 O O . LEU A 1 224 ? -0.518 -0.728 -5.662 1.00 90.50 224 LEU A O 1
ATOM 1819 N N . LYS A 1 225 ? -2.258 -2.144 -5.875 1.00 90.44 225 LYS A N 1
ATOM 1820 C CA . LYS A 1 225 ? -3.288 -1.148 -5.553 1.00 90.44 225 LYS A CA 1
ATOM 1821 C C . LYS A 1 225 ? -3.369 -0.972 -4.037 1.00 90.44 225 LYS A C 1
ATOM 1823 O O . LYS A 1 225 ? -3.122 -1.919 -3.291 1.00 90.44 225 LYS A O 1
ATOM 1828 N N . GLU A 1 226 ? -3.804 0.199 -3.568 1.00 88.25 226 GLU A N 1
ATOM 1829 C CA . GLU A 1 226 ? -3.967 0.446 -2.125 1.00 88.25 226 GLU A CA 1
ATOM 1830 C C . GLU A 1 226 ? -4.888 -0.606 -1.477 1.00 88.25 226 GLU A C 1
ATOM 1832 O O . GLU A 1 226 ? -4.534 -1.163 -0.438 1.00 88.25 226 GLU A O 1
ATOM 1837 N N . SER A 1 227 ? -5.979 -0.985 -2.157 1.00 88.75 227 SER A N 1
ATOM 1838 C CA . SER A 1 227 ? -6.925 -2.020 -1.709 1.00 88.75 227 SER A CA 1
ATOM 1839 C C . SER A 1 227 ? -6.328 -3.426 -1.576 1.00 88.75 227 SER A C 1
ATOM 1841 O O . SER A 1 227 ? -6.848 -4.233 -0.815 1.00 88.75 227 SER A O 1
ATOM 1843 N N . GLU A 1 228 ? -5.236 -3.732 -2.278 1.00 90.75 228 GLU A N 1
ATOM 1844 C CA . GLU A 1 228 ? -4.583 -5.048 -2.250 1.00 90.75 228 GLU A CA 1
ATOM 1845 C C . GLU A 1 228 ? -3.534 -5.158 -1.131 1.00 90.75 228 GLU A C 1
ATOM 1847 O O . GLU A 1 228 ? -3.079 -6.255 -0.804 1.00 90.75 228 GLU A O 1
ATOM 1852 N N . THR A 1 229 ? -3.131 -4.026 -0.547 1.00 91.56 229 THR A N 1
ATOM 1853 C CA . THR A 1 229 ? -1.991 -3.926 0.375 1.00 91.56 229 THR A CA 1
ATOM 1854 C C . THR A 1 229 ? -2.139 -4.838 1.589 1.00 91.56 229 THR A C 1
ATOM 1856 O O . THR A 1 229 ? -1.213 -5.575 1.928 1.00 91.56 229 THR A O 1
ATOM 1859 N N . LEU A 1 230 ? -3.303 -4.796 2.244 1.00 92.75 230 LEU A N 1
ATOM 1860 C CA . LEU A 1 230 ? -3.545 -5.525 3.488 1.00 92.75 230 LEU A CA 1
ATOM 1861 C C . LEU A 1 230 ? -3.576 -7.039 3.246 1.00 92.75 230 LEU A C 1
ATOM 1863 O O . LEU A 1 230 ? -2.925 -7.787 3.970 1.00 92.75 230 LEU A O 1
ATOM 1867 N N . GLU A 1 231 ? -4.224 -7.482 2.168 1.00 91.88 231 GLU A N 1
ATOM 1868 C CA . GLU A 1 231 ? -4.258 -8.891 1.763 1.00 91.88 231 GLU A CA 1
ATOM 1869 C C . GLU A 1 231 ? -2.853 -9.446 1.473 1.00 91.88 231 GLU A C 1
ATOM 1871 O O . GLU A 1 231 ? -2.489 -10.523 1.950 1.00 91.88 231 GLU A O 1
ATOM 1876 N N . HIS A 1 232 ? -2.024 -8.699 0.737 1.00 92.75 232 HIS A N 1
ATOM 1877 C CA . HIS A 1 232 ? -0.655 -9.121 0.421 1.00 92.75 232 HIS A CA 1
ATOM 1878 C C . HIS A 1 232 ? 0.240 -9.128 1.666 1.00 92.75 232 HIS A C 1
ATOM 1880 O O . HIS A 1 232 ? 1.031 -10.058 1.850 1.00 92.75 232 HIS A O 1
ATOM 1886 N N . PHE A 1 233 ? 0.081 -8.139 2.551 1.00 94.94 233 PHE A N 1
ATOM 1887 C CA . PHE A 1 233 ? 0.774 -8.104 3.836 1.00 94.94 233 PHE A CA 1
ATOM 1888 C C . PHE A 1 233 ? 0.421 -9.326 4.695 1.00 94.94 233 PHE A C 1
ATOM 1890 O O . PHE A 1 233 ? 1.314 -9.988 5.227 1.00 94.94 233 PHE A O 1
ATOM 1897 N N . GLU A 1 234 ? -0.862 -9.672 4.810 1.00 94.19 234 GLU A N 1
ATOM 1898 C CA . GLU A 1 234 ? -1.321 -10.823 5.593 1.00 94.19 234 GLU A CA 1
ATOM 1899 C C . GLU A 1 234 ? -0.891 -12.164 4.987 1.00 94.19 234 GLU A C 1
ATOM 1901 O O . GLU A 1 234 ? -0.506 -13.077 5.721 1.00 94.19 234 GLU A O 1
ATOM 1906 N N . ALA A 1 235 ? -0.889 -12.288 3.656 1.00 93.81 235 ALA A N 1
ATOM 1907 C CA . ALA A 1 235 ? -0.375 -13.471 2.968 1.00 93.81 235 ALA A CA 1
ATOM 1908 C C . ALA A 1 235 ? 1.113 -13.703 3.265 1.00 93.81 235 ALA A C 1
ATOM 1910 O O . ALA A 1 235 ? 1.499 -14.813 3.641 1.00 93.81 235 ALA A O 1
ATOM 1911 N N . ALA A 1 236 ? 1.933 -12.656 3.149 1.00 94.81 236 ALA A N 1
ATOM 1912 C CA . ALA A 1 236 ? 3.353 -12.726 3.478 1.00 94.81 236 ALA A CA 1
ATOM 1913 C C . ALA A 1 236 ? 3.571 -13.014 4.974 1.00 94.81 236 ALA A C 1
ATOM 1915 O O . ALA A 1 236 ? 4.405 -13.848 5.330 1.00 94.81 236 ALA A O 1
ATOM 1916 N N . SER A 1 237 ? 2.772 -12.389 5.845 1.00 95.69 237 SER A N 1
ATOM 1917 C CA . SER A 1 237 ? 2.799 -12.610 7.298 1.00 95.69 237 SER A CA 1
ATOM 1918 C C . SER A 1 237 ? 2.511 -14.066 7.664 1.00 95.69 237 SER A C 1
ATOM 1920 O O . SER A 1 237 ? 3.198 -14.644 8.501 1.00 95.69 237 SER A O 1
ATOM 1922 N N . ASN A 1 238 ? 1.535 -14.694 7.003 1.00 95.25 238 ASN A N 1
ATOM 1923 C CA . ASN A 1 238 ? 1.211 -16.100 7.224 1.00 95.25 238 ASN A CA 1
ATOM 1924 C C . ASN A 1 238 ? 2.404 -17.010 6.889 1.00 95.25 238 ASN A C 1
ATOM 1926 O O . ASN A 1 238 ? 2.755 -17.883 7.681 1.00 95.25 238 ASN A O 1
ATOM 1930 N N . ILE A 1 239 ? 3.074 -16.778 5.759 1.00 93.81 239 ILE A N 1
ATOM 1931 C CA . ILE A 1 239 ? 4.251 -17.565 5.356 1.00 93.81 239 ILE A CA 1
ATOM 1932 C C . ILE A 1 239 ? 5.427 -17.329 6.311 1.00 93.81 239 ILE A C 1
ATOM 1934 O O . ILE A 1 239 ? 6.128 -18.281 6.671 1.00 93.81 239 ILE A O 1
ATOM 1938 N N . LEU A 1 240 ? 5.616 -16.088 6.775 1.00 94.88 240 LEU A N 1
ATOM 1939 C CA . LEU A 1 240 ? 6.615 -15.770 7.791 1.00 94.88 240 LEU A CA 1
ATOM 1940 C C . LEU A 1 240 ? 6.399 -16.624 9.051 1.00 94.88 240 LEU A C 1
ATOM 1942 O O . LEU A 1 240 ? 7.316 -17.325 9.477 1.00 94.88 240 LEU A O 1
ATOM 1946 N N . GLU A 1 241 ? 5.189 -16.610 9.606 1.00 93.75 241 GLU A N 1
ATOM 1947 C CA . GLU A 1 241 ? 4.856 -17.295 10.861 1.00 93.75 241 GLU A CA 1
ATOM 1948 C C . GLU A 1 241 ? 4.831 -18.826 10.729 1.00 93.75 241 GLU A C 1
ATOM 1950 O O . GLU A 1 241 ? 5.310 -19.539 11.609 1.00 93.75 241 GLU A O 1
ATOM 1955 N N . THR A 1 242 ? 4.301 -19.359 9.626 1.00 93.25 242 THR A N 1
ATOM 1956 C CA . THR A 1 242 ? 4.056 -20.807 9.478 1.00 93.25 242 THR A CA 1
ATOM 1957 C C . THR A 1 242 ? 5.217 -21.587 8.870 1.00 93.25 242 THR A C 1
ATOM 1959 O O . THR A 1 242 ? 5.236 -22.820 8.962 1.00 93.25 242 THR A O 1
ATOM 1962 N N . ARG A 1 243 ? 6.167 -20.913 8.209 1.00 92.44 243 ARG A N 1
ATOM 1963 C CA . ARG A 1 243 ? 7.265 -21.568 7.481 1.00 92.44 243 ARG A CA 1
ATOM 1964 C C . ARG A 1 243 ? 8.628 -20.971 7.806 1.00 92.44 243 ARG A C 1
ATOM 1966 O O . ARG A 1 243 ? 9.526 -21.704 8.217 1.00 92.44 243 ARG A O 1
ATOM 1973 N N . ILE A 1 244 ? 8.785 -19.655 7.661 1.00 91.25 244 ILE A N 1
ATOM 1974 C CA . ILE A 1 244 ? 10.100 -19.008 7.772 1.00 91.25 244 ILE A CA 1
ATOM 1975 C C . ILE A 1 244 ? 10.591 -19.009 9.222 1.00 91.25 244 ILE A C 1
ATOM 1977 O O . ILE A 1 244 ? 11.662 -19.551 9.491 1.00 91.25 244 ILE A O 1
ATOM 1981 N N . LEU A 1 245 ? 9.829 -18.457 10.171 1.00 92.06 245 LEU A N 1
ATOM 1982 C CA . LEU A 1 245 ? 10.251 -18.388 11.574 1.00 92.06 245 LEU A CA 1
ATOM 1983 C C . LEU A 1 245 ? 10.506 -19.778 12.181 1.00 92.06 245 LEU A C 1
ATOM 1985 O O . LEU A 1 245 ? 11.562 -19.939 12.796 1.00 92.06 245 LEU A O 1
ATOM 1989 N N . PRO A 1 246 ? 9.647 -20.802 11.984 1.00 91.62 246 PRO A N 1
ATOM 1990 C CA . PRO A 1 246 ? 9.926 -22.154 12.466 1.00 91.62 246 PRO A CA 1
ATOM 1991 C C . PRO A 1 246 ? 11.258 -22.717 11.959 1.00 91.62 246 PRO A C 1
ATOM 1993 O O . PRO A 1 246 ? 11.987 -23.324 12.738 1.00 91.62 246 PRO A O 1
ATOM 1996 N N . SER A 1 247 ? 11.612 -22.461 10.692 1.00 88.75 247 SER A N 1
ATOM 1997 C CA . SER A 1 247 ? 12.887 -22.915 10.114 1.00 88.75 247 SER A CA 1
ATOM 1998 C C . SER A 1 247 ? 14.121 -22.235 10.719 1.00 88.75 247 SER A C 1
ATOM 2000 O O . SER A 1 247 ? 15.211 -22.792 10.665 1.00 88.75 247 SER A O 1
ATOM 2002 N N . LEU A 1 248 ? 13.956 -21.038 11.291 1.00 86.69 248 LEU A N 1
ATOM 2003 C CA . LEU A 1 248 ? 15.039 -20.227 11.854 1.00 86.69 248 LEU A CA 1
ATOM 2004 C C . LEU A 1 248 ? 15.168 -20.365 13.377 1.00 86.69 248 LEU A C 1
ATOM 2006 O O . LEU A 1 248 ? 16.249 -20.182 13.932 1.00 86.69 248 LEU A O 1
ATOM 2010 N N . LYS A 1 249 ? 14.080 -20.721 14.074 1.00 85.00 249 LYS A N 1
ATOM 2011 C CA . LYS A 1 249 ? 14.050 -20.908 15.537 1.00 85.00 249 LYS A CA 1
ATOM 2012 C C . LYS A 1 249 ? 14.883 -22.097 16.042 1.00 85.00 249 LYS A C 1
ATOM 2014 O O . LYS A 1 249 ? 14.932 -22.317 17.251 1.00 85.00 249 LYS A O 1
ATOM 2019 N N . THR A 1 250 ? 15.542 -22.848 15.157 1.00 84.44 250 THR A N 1
ATOM 2020 C CA . THR A 1 250 ? 16.551 -23.852 15.529 1.00 84.44 250 THR A CA 1
ATOM 2021 C C . THR A 1 250 ? 17.762 -23.224 16.219 1.00 84.44 250 THR A C 1
ATOM 2023 O O . THR A 1 250 ? 18.409 -23.887 17.023 1.00 84.44 250 THR A O 1
ATOM 2026 N N . ASP A 1 251 ? 18.053 -21.951 15.941 1.00 88.06 251 ASP A N 1
ATOM 2027 C CA . ASP A 1 251 ? 19.109 -21.192 16.605 1.00 88.06 251 ASP A CA 1
ATOM 2028 C C . ASP A 1 251 ? 18.587 -20.511 17.890 1.00 88.06 251 ASP A C 1
ATOM 2030 O O . ASP A 1 251 ? 17.670 -19.679 17.821 1.00 88.06 251 ASP A O 1
ATOM 2034 N N . PRO A 1 252 ? 19.167 -20.813 19.069 1.00 86.81 252 PRO A N 1
ATOM 2035 C CA . PRO A 1 252 ? 18.755 -20.218 20.338 1.00 86.81 252 PRO A CA 1
ATOM 2036 C C . PRO A 1 252 ? 18.831 -18.685 20.374 1.00 86.81 252 PRO A C 1
ATOM 2038 O O . PRO A 1 252 ? 17.970 -18.052 20.988 1.00 86.81 252 PRO A O 1
ATOM 2041 N N . GLY A 1 253 ? 19.830 -18.078 19.723 1.00 88.00 253 GLY A N 1
ATOM 2042 C CA . GLY A 1 253 ? 20.031 -16.627 19.737 1.00 88.00 253 GLY A CA 1
ATOM 2043 C C . GLY A 1 253 ? 18.954 -15.888 18.946 1.00 88.00 253 GLY A C 1
ATOM 2044 O O . GLY A 1 253 ? 18.418 -14.877 19.402 1.00 88.00 253 GLY A O 1
ATOM 2045 N N . PHE A 1 254 ? 18.576 -16.429 17.786 1.00 90.81 254 PHE A N 1
ATOM 2046 C CA . PHE A 1 254 ? 17.450 -15.921 17.002 1.00 90.81 254 PHE A CA 1
ATOM 2047 C C . PHE A 1 254 ? 16.122 -16.117 17.739 1.00 90.81 254 PHE A C 1
ATOM 2049 O O . PHE A 1 254 ? 15.317 -15.188 17.851 1.00 90.81 254 PHE A O 1
ATOM 2056 N N . LYS A 1 255 ? 15.919 -17.317 18.295 1.00 91.69 255 LYS A N 1
ATOM 2057 C CA . LYS A 1 255 ? 14.704 -17.673 19.026 1.00 91.69 255 LYS A CA 1
ATOM 2058 C C . LYS A 1 255 ? 14.421 -16.704 20.175 1.00 91.69 255 LYS A C 1
ATOM 2060 O O . LYS A 1 255 ? 13.308 -16.196 20.253 1.00 91.69 255 LYS A O 1
ATOM 2065 N N . GLN A 1 256 ? 15.415 -16.384 21.008 1.00 92.06 256 GLN A N 1
ATOM 2066 C CA . GLN A 1 256 ? 15.239 -15.448 22.128 1.00 92.06 256 GLN A CA 1
ATOM 2067 C C . GLN A 1 256 ? 14.741 -14.066 21.684 1.00 92.06 256 GLN A C 1
ATOM 2069 O O . GLN A 1 256 ? 13.854 -13.496 22.319 1.00 92.06 256 GLN A O 1
ATOM 2074 N N . LYS A 1 257 ? 15.280 -13.524 20.584 1.00 92.44 257 LYS A N 1
ATOM 2075 C CA . LYS A 1 257 ? 14.863 -12.212 20.069 1.00 92.44 257 LYS A CA 1
ATOM 2076 C C . LYS A 1 257 ? 13.426 -12.222 19.561 1.00 92.44 257 LYS A C 1
ATOM 2078 O O . LYS A 1 257 ? 12.659 -11.317 19.879 1.00 92.44 257 LYS A O 1
ATOM 2083 N N . VAL A 1 258 ? 13.054 -13.247 18.794 1.00 93.19 258 VAL A N 1
ATOM 2084 C CA . VAL A 1 258 ? 11.687 -13.386 18.275 1.00 93.19 258 VAL A CA 1
ATOM 2085 C C . VAL A 1 258 ? 10.696 -13.631 19.410 1.00 93.19 258 VAL A C 1
ATOM 2087 O O . VAL A 1 258 ? 9.642 -13.005 19.435 1.00 93.19 258 VAL A O 1
ATOM 2090 N N . ASP A 1 259 ? 11.035 -14.485 20.375 1.00 92.38 259 ASP A N 1
ATOM 2091 C CA . ASP A 1 259 ? 10.158 -14.795 21.507 1.00 92.38 259 ASP A CA 1
ATOM 2092 C C . ASP A 1 259 ? 9.929 -13.561 22.402 1.00 92.38 259 ASP A C 1
ATOM 2094 O O . ASP A 1 259 ? 8.823 -13.372 22.906 1.00 92.38 259 ASP A O 1
ATOM 2098 N N . LYS A 1 260 ? 10.913 -12.655 22.519 1.00 93.94 260 LYS A N 1
ATOM 2099 C CA . LYS A 1 260 ? 10.713 -11.343 23.157 1.00 93.94 260 LYS A CA 1
ATOM 2100 C C . LYS A 1 260 ? 9.641 -10.514 22.438 1.00 93.94 260 LYS A C 1
ATOM 2102 O O . LYS A 1 260 ? 8.762 -9.966 23.094 1.00 93.94 260 LYS A O 1
ATOM 2107 N N . ILE A 1 261 ? 9.687 -10.446 21.105 1.00 93.81 261 ILE A N 1
ATOM 2108 C CA . ILE A 1 261 ? 8.689 -9.711 20.308 1.00 93.81 261 ILE A CA 1
ATOM 2109 C C . ILE A 1 261 ? 7.301 -10.345 20.469 1.00 93.81 261 ILE A C 1
ATOM 2111 O O . ILE A 1 261 ? 6.316 -9.630 20.617 1.00 93.81 261 ILE A O 1
ATOM 2115 N N . VAL A 1 262 ? 7.221 -11.679 20.481 1.00 92.12 262 VAL A N 1
ATOM 2116 C CA . VAL A 1 262 ? 5.962 -12.409 20.705 1.00 92.12 262 VAL A CA 1
ATOM 2117 C C . VAL A 1 262 ? 5.392 -12.114 22.095 1.00 92.12 262 VAL A C 1
ATOM 2119 O O . VAL A 1 262 ? 4.187 -11.934 22.230 1.00 92.12 262 VAL A O 1
ATOM 2122 N N . LEU A 1 263 ? 6.229 -12.015 23.130 1.00 92.50 263 LEU A N 1
ATOM 2123 C CA . LEU A 1 263 ? 5.777 -11.655 24.476 1.00 92.50 263 LEU A CA 1
ATOM 2124 C C . LEU A 1 263 ? 5.223 -10.219 24.540 1.00 92.50 263 LEU A C 1
ATOM 2126 O O . LEU A 1 263 ? 4.199 -9.982 25.185 1.00 92.50 263 LEU A O 1
ATOM 2130 N N . GLU A 1 264 ? 5.871 -9.271 23.856 1.00 91.56 264 GLU A N 1
ATOM 2131 C CA . GLU A 1 264 ? 5.372 -7.894 23.716 1.00 91.56 264 GLU A CA 1
ATOM 2132 C C . GLU A 1 264 ? 4.015 -7.863 22.990 1.00 91.56 264 GLU A C 1
ATOM 2134 O O . GLU A 1 264 ? 3.089 -7.193 23.444 1.00 91.56 264 GLU A O 1
ATOM 2139 N N . GLU A 1 265 ? 3.872 -8.630 21.905 1.00 91.12 265 GLU A N 1
ATOM 2140 C CA . GLU A 1 265 ? 2.624 -8.758 21.141 1.00 91.12 265 GLU A CA 1
ATOM 2141 C C . GLU A 1 265 ? 1.495 -9.380 21.974 1.00 91.12 265 GLU A C 1
ATOM 2143 O O . GLU A 1 265 ? 0.372 -8.880 21.967 1.00 91.12 265 GLU A O 1
ATOM 2148 N N . LEU A 1 266 ? 1.783 -10.436 22.740 1.00 89.75 266 LEU A N 1
ATOM 2149 C CA . LEU A 1 266 ? 0.813 -11.037 23.656 1.00 89.75 266 LEU A CA 1
ATOM 2150 C C . LEU A 1 266 ? 0.343 -10.023 24.696 1.00 89.75 266 LEU A C 1
ATOM 2152 O O . LEU A 1 266 ? -0.854 -9.903 24.916 1.00 89.75 266 LEU A O 1
ATOM 2156 N N . THR A 1 267 ? 1.268 -9.262 25.286 1.00 88.75 267 THR A N 1
ATOM 2157 C CA . THR A 1 267 ? 0.943 -8.221 26.275 1.00 88.75 267 THR A CA 1
ATOM 2158 C C . THR A 1 267 ? 0.054 -7.134 25.673 1.00 88.75 267 THR A C 1
ATOM 2160 O O . THR A 1 267 ? -0.898 -6.697 26.312 1.00 88.75 267 THR A O 1
ATOM 2163 N N . TYR A 1 268 ? 0.326 -6.732 24.431 1.00 86.56 268 TYR A N 1
ATOM 2164 C CA . TYR A 1 268 ? -0.497 -5.772 23.700 1.00 86.56 268 TYR A CA 1
ATOM 2165 C C . TYR A 1 268 ? -1.918 -6.305 23.440 1.00 86.56 268 TYR A C 1
ATOM 2167 O O . TYR A 1 268 ? -2.900 -5.607 23.682 1.00 86.56 268 TYR A O 1
ATOM 2175 N N . ASN A 1 269 ? -2.034 -7.570 23.031 1.00 85.50 269 ASN A N 1
ATOM 2176 C CA . ASN A 1 269 ? -3.310 -8.223 22.719 1.00 85.50 269 ASN A CA 1
ATOM 2177 C C . ASN A 1 269 ? -4.124 -8.647 23.961 1.00 85.50 269 ASN A C 1
ATOM 2179 O O . ASN A 1 269 ? -5.250 -9.121 23.815 1.00 85.50 269 ASN A O 1
ATOM 2183 N N . VAL A 1 270 ? -3.587 -8.504 25.183 1.00 84.44 270 VAL A N 1
ATOM 2184 C CA . VAL A 1 270 ? -4.366 -8.692 26.425 1.00 84.44 270 VAL A CA 1
ATOM 2185 C C . VAL A 1 270 ? -5.458 -7.623 26.547 1.00 84.44 270 VAL A C 1
ATOM 2187 O O . VAL A 1 270 ? -6.501 -7.873 27.157 1.00 84.44 270 VAL A O 1
ATOM 2190 N N . GLU A 1 271 ? -5.264 -6.436 25.961 1.00 78.25 271 GLU A N 1
ATOM 2191 C CA . GLU A 1 271 ? -6.320 -5.430 25.914 1.00 78.25 271 GLU A CA 1
ATOM 2192 C C . GLU A 1 271 ? -7.485 -5.907 25.029 1.00 78.25 271 GLU A C 1
ATOM 2194 O O . GLU A 1 271 ? -7.325 -6.162 23.839 1.00 78.25 271 GLU A O 1
ATOM 2199 N N . LYS A 1 272 ? -8.701 -5.965 25.594 1.00 77.56 272 LYS A N 1
ATOM 2200 C CA . LYS A 1 272 ? -9.922 -6.463 24.921 1.00 77.56 272 LYS A CA 1
ATOM 2201 C C . LYS A 1 272 ? -10.238 -5.778 23.577 1.00 77.56 272 LYS A C 1
ATOM 2203 O O . LYS A 1 272 ? -10.939 -6.355 22.750 1.00 77.56 272 LYS A O 1
ATOM 2208 N N . PHE A 1 273 ? -9.752 -4.553 23.376 1.00 79.56 273 PHE A N 1
ATOM 2209 C CA . PHE A 1 273 ? -9.985 -3.729 22.186 1.00 79.56 273 PHE A CA 1
ATOM 2210 C C . PHE A 1 273 ? -8.676 -3.188 21.598 1.00 79.56 273 PHE A C 1
ATOM 2212 O O . PHE A 1 273 ? -8.597 -2.020 21.227 1.00 79.56 273 PHE A O 1
ATOM 2219 N N . SER A 1 274 ? -7.637 -4.021 21.545 1.00 81.12 274 SER A N 1
ATOM 2220 C CA . SER A 1 274 ? -6.367 -3.664 20.913 1.00 81.12 274 SER A CA 1
ATOM 2221 C C . SER A 1 274 ? -6.525 -3.489 19.398 1.00 81.12 274 SER A C 1
ATOM 2223 O O . SER A 1 274 ? -7.044 -4.375 18.712 1.00 81.12 274 SER A O 1
ATOM 2225 N N . VAL A 1 275 ? -6.031 -2.372 18.863 1.00 85.75 275 VAL A N 1
ATOM 2226 C CA . VAL A 1 275 ? -5.990 -2.127 17.415 1.00 85.75 275 VAL A CA 1
ATOM 2227 C C . VAL A 1 275 ? -4.988 -3.081 16.777 1.00 85.75 275 VAL A C 1
ATOM 2229 O O . VAL A 1 275 ? -3.857 -3.197 17.233 1.00 85.75 275 VAL A O 1
ATOM 2232 N N . LYS A 1 276 ? -5.362 -3.765 15.695 1.00 87.44 276 LYS A N 1
ATOM 2233 C CA . LYS A 1 276 ? -4.404 -4.615 14.979 1.00 87.44 276 LYS A CA 1
ATOM 2234 C C . LYS A 1 276 ? -3.229 -3.768 14.475 1.00 87.44 276 LYS A C 1
ATOM 2236 O O . LYS A 1 276 ? -3.442 -2.717 13.881 1.00 87.44 276 LYS A O 1
ATOM 2241 N N . THR A 1 277 ? -2.002 -4.240 14.684 1.00 90.50 277 THR A N 1
ATOM 2242 C CA . THR A 1 277 ? -0.783 -3.539 14.255 1.00 90.50 277 THR A CA 1
ATOM 2243 C C . THR A 1 277 ? 0.076 -4.416 13.349 1.00 90.50 277 THR A C 1
ATOM 2245 O O . THR A 1 277 ? 0.208 -5.624 13.553 1.00 90.50 277 THR A O 1
ATOM 2248 N N . ALA A 1 278 ? 0.686 -3.796 12.342 1.00 93.75 278 ALA A N 1
ATOM 2249 C CA . ALA A 1 278 ? 1.670 -4.419 11.464 1.00 93.75 278 ALA A CA 1
ATOM 2250 C C . ALA A 1 278 ? 3.072 -4.474 12.104 1.00 93.75 278 ALA A C 1
ATOM 2252 O O . ALA A 1 278 ? 3.926 -5.250 11.664 1.00 93.75 278 ALA A O 1
ATOM 2253 N N . SER A 1 279 ? 3.317 -3.674 13.150 1.00 93.69 279 SER A N 1
ATOM 2254 C CA . SER A 1 279 ? 4.662 -3.439 13.686 1.00 93.69 279 SER A CA 1
ATOM 2255 C C . SER A 1 279 ? 5.311 -4.692 14.275 1.00 93.69 279 SER A C 1
ATOM 2257 O O . SER A 1 279 ? 6.491 -4.945 14.030 1.00 93.69 279 SER A O 1
ATOM 2259 N N . PHE A 1 280 ? 4.565 -5.525 15.013 1.00 94.31 280 PHE A N 1
ATOM 2260 C CA . PHE A 1 280 ? 5.123 -6.760 15.582 1.00 94.31 280 PHE A CA 1
ATOM 2261 C C . PHE A 1 280 ? 5.599 -7.717 14.488 1.00 94.31 280 PHE A C 1
ATOM 2263 O O . PHE A 1 280 ? 6.728 -8.207 14.543 1.00 94.31 280 PHE A O 1
ATOM 2270 N N . THR A 1 281 ? 4.790 -7.922 13.450 1.00 95.00 281 THR A N 1
ATOM 2271 C CA . THR A 1 281 ? 5.156 -8.771 12.312 1.00 95.00 281 THR A CA 1
ATOM 2272 C C . THR A 1 281 ? 6.346 -8.207 11.539 1.00 95.00 281 THR A C 1
ATOM 2274 O O . THR A 1 281 ? 7.267 -8.949 11.195 1.00 95.00 281 THR A O 1
ATOM 2277 N N . ALA A 1 282 ? 6.403 -6.887 11.345 1.00 95.62 282 ALA A N 1
ATOM 2278 C CA . ALA A 1 282 ? 7.545 -6.229 10.719 1.00 95.62 282 ALA A CA 1
ATOM 2279 C C . ALA A 1 282 ? 8.833 -6.347 11.551 1.00 95.62 282 ALA A C 1
ATOM 2281 O O . ALA A 1 282 ? 9.901 -6.586 10.988 1.00 95.62 282 ALA A O 1
ATOM 2282 N N . LYS A 1 283 ? 8.760 -6.254 12.887 1.00 95.44 283 LYS A N 1
ATOM 2283 C CA . LYS A 1 283 ? 9.907 -6.511 13.778 1.00 95.44 283 LYS A CA 1
ATOM 2284 C C . LYS A 1 283 ? 10.424 -7.946 13.625 1.00 95.44 283 LYS A C 1
ATOM 2286 O O . LYS A 1 283 ? 11.628 -8.136 13.465 1.00 95.44 283 LYS A O 1
ATOM 2291 N N . LYS A 1 284 ? 9.534 -8.947 13.601 1.00 95.19 284 LYS A N 1
ATOM 2292 C CA . LYS A 1 284 ? 9.912 -10.357 13.367 1.00 95.19 284 LYS A CA 1
ATOM 2293 C C . LYS A 1 284 ? 10.577 -10.541 11.998 1.00 95.19 284 LYS A C 1
ATOM 2295 O O . LYS A 1 284 ? 11.606 -11.206 11.903 1.00 95.19 284 LYS A O 1
ATOM 2300 N N . ALA A 1 285 ? 10.032 -9.916 10.951 1.00 94.25 285 ALA A N 1
ATOM 2301 C CA . ALA A 1 285 ? 10.604 -9.948 9.604 1.00 94.25 285 ALA A CA 1
ATOM 2302 C C . ALA A 1 285 ? 12.001 -9.302 9.549 1.00 94.25 285 ALA A C 1
ATOM 2304 O O . ALA A 1 285 ? 12.912 -9.860 8.938 1.00 94.25 285 ALA A O 1
ATOM 2305 N N . LYS A 1 286 ? 12.206 -8.168 10.236 1.00 93.81 286 LYS A N 1
ATOM 2306 C CA . LYS A 1 286 ? 13.515 -7.496 10.342 1.00 93.81 286 LYS A CA 1
ATOM 2307 C C . LYS A 1 286 ? 14.559 -8.390 11.015 1.00 93.81 286 LYS A C 1
ATOM 2309 O O . LYS A 1 286 ? 15.668 -8.500 10.498 1.00 93.81 286 LYS A O 1
ATOM 2314 N N . GLU A 1 287 ? 14.211 -9.075 12.106 1.00 93.12 287 GLU A N 1
ATOM 2315 C CA . GLU A 1 287 ? 15.118 -10.045 12.738 1.00 93.12 287 GLU A CA 1
ATOM 2316 C C . GLU A 1 287 ? 15.431 -11.224 11.804 1.00 93.12 287 GLU A C 1
ATOM 2318 O O . GLU A 1 287 ? 16.590 -11.628 11.693 1.00 93.12 287 GLU A O 1
ATOM 2323 N N . ALA A 1 288 ? 14.431 -11.749 11.084 1.00 91.38 288 ALA A N 1
ATOM 2324 C CA . ALA A 1 288 ? 14.634 -12.827 10.112 1.00 91.38 288 ALA A CA 1
ATOM 2325 C C . ALA A 1 288 ? 15.580 -12.407 8.973 1.00 91.38 288 ALA A C 1
ATOM 2327 O O . ALA A 1 288 ? 16.461 -13.179 8.588 1.00 91.38 288 ALA A O 1
ATOM 2328 N N . ARG A 1 289 ? 15.452 -11.166 8.485 1.00 90.19 289 ARG A N 1
ATOM 2329 C CA . ARG A 1 289 ? 16.356 -10.586 7.483 1.00 90.19 289 ARG A CA 1
ATOM 2330 C C . ARG A 1 289 ? 17.797 -10.517 7.979 1.00 90.19 289 ARG A C 1
ATOM 2332 O O . ARG A 1 289 ? 18.706 -10.963 7.282 1.00 90.19 289 ARG A O 1
ATOM 2339 N N . VAL A 1 290 ? 17.999 -9.972 9.181 1.00 88.69 290 VAL A N 1
ATOM 2340 C CA . VAL A 1 290 ? 19.330 -9.836 9.794 1.00 88.69 290 VAL A CA 1
ATOM 2341 C C . VAL A 1 290 ? 19.971 -11.208 9.989 1.00 88.69 290 VAL A C 1
ATOM 2343 O O . VAL A 1 290 ? 21.139 -11.389 9.654 1.00 88.69 290 VAL A O 1
ATOM 2346 N N . TYR A 1 291 ? 19.205 -12.191 10.468 1.00 87.00 291 TYR A N 1
ATOM 2347 C CA . TYR A 1 291 ? 19.695 -13.553 10.674 1.00 87.00 291 TYR A CA 1
ATOM 2348 C C . TYR A 1 291 ? 20.175 -14.217 9.379 1.00 87.00 291 TYR A C 1
ATOM 2350 O O . TYR A 1 291 ? 21.216 -14.866 9.352 1.00 87.00 291 TYR A O 1
ATOM 2358 N N . ARG A 1 292 ? 19.442 -14.015 8.280 1.00 82.75 292 ARG A N 1
ATOM 2359 C CA . ARG A 1 292 ? 19.795 -14.537 6.951 1.00 82.75 292 ARG A CA 1
ATOM 2360 C C . ARG A 1 292 ? 20.995 -13.821 6.311 1.00 82.75 292 ARG A C 1
ATOM 2362 O O . ARG A 1 292 ? 21.340 -14.142 5.180 1.00 82.75 292 ARG A O 1
ATOM 2369 N N . GLY A 1 293 ? 21.623 -12.861 7.000 1.00 71.00 293 GLY A N 1
ATOM 2370 C CA . GLY A 1 293 ? 22.710 -12.045 6.452 1.00 71.00 293 GLY A CA 1
ATOM 2371 C C . GLY A 1 293 ? 22.246 -11.108 5.333 1.00 71.00 293 GLY A C 1
ATOM 2372 O O . GLY A 1 293 ? 23.058 -10.655 4.529 1.00 71.00 293 GLY A O 1
ATOM 2373 N N . GLY A 1 294 ? 20.937 -10.848 5.256 1.00 60.72 294 GLY A N 1
ATOM 2374 C CA . GLY A 1 294 ? 20.321 -10.092 4.180 1.00 60.72 294 GLY A CA 1
ATOM 2375 C C . GLY A 1 294 ? 20.618 -8.603 4.298 1.00 60.72 294 GLY A C 1
ATOM 2376 O O . GLY A 1 294 ? 19.892 -7.873 4.971 1.00 60.72 294 GLY A O 1
ATOM 2377 N N . ASN A 1 295 ? 21.633 -8.136 3.576 1.00 59.03 295 AS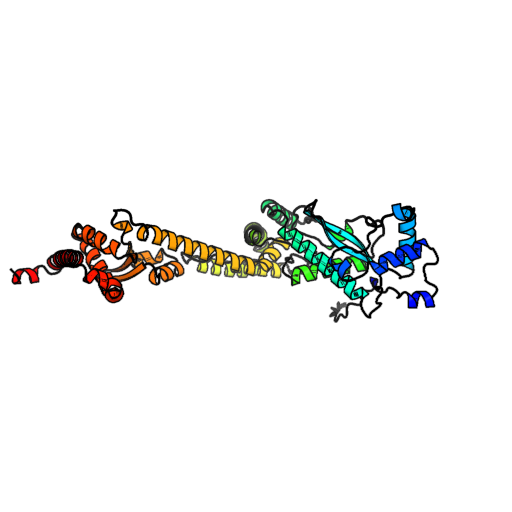N A N 1
ATOM 2378 C CA . ASN A 1 295 ? 21.521 -6.824 2.947 1.00 59.03 295 ASN A CA 1
ATOM 2379 C C . ASN A 1 295 ? 20.465 -6.937 1.835 1.00 59.03 295 ASN A C 1
ATOM 2381 O O . ASN A 1 295 ? 20.307 -8.009 1.250 1.00 59.03 295 ASN A O 1
ATOM 2385 N N . SER A 1 296 ? 19.764 -5.849 1.506 1.00 57.09 296 SER A N 1
ATOM 2386 C CA . SER A 1 296 ? 18.718 -5.791 0.459 1.00 57.09 296 SER A CA 1
ATOM 2387 C C . SER A 1 296 ? 19.188 -6.188 -0.956 1.00 57.09 296 SER A C 1
ATOM 2389 O O . SER A 1 296 ? 18.435 -6.072 -1.917 1.00 57.09 296 SER A O 1
ATOM 2391 N N . GLU A 1 297 ? 20.444 -6.611 -1.091 1.00 59.38 297 GLU A N 1
ATOM 2392 C CA . GLU A 1 297 ? 21.159 -6.920 -2.325 1.00 59.38 297 GLU A CA 1
ATOM 2393 C C . GLU A 1 297 ? 21.238 -8.421 -2.643 1.00 59.38 297 GLU A C 1
ATOM 2395 O O . GLU A 1 297 ? 21.687 -8.786 -3.727 1.00 59.38 297 GLU A O 1
ATOM 2400 N N . ILE A 1 298 ? 20.810 -9.305 -1.735 1.00 67.44 298 ILE A N 1
ATOM 2401 C CA . ILE A 1 298 ? 20.931 -10.758 -1.918 1.00 67.44 298 ILE A CA 1
ATOM 2402 C C . ILE A 1 298 ? 19.545 -11.396 -1.897 1.00 67.44 298 ILE A C 1
ATOM 2404 O O . ILE A 1 298 ? 18.775 -11.195 -0.960 1.00 67.44 298 ILE A O 1
ATOM 2408 N N . ASP A 1 299 ? 19.242 -12.184 -2.929 1.00 75.31 299 ASP A N 1
ATOM 2409 C CA . ASP A 1 299 ? 18.040 -13.013 -2.963 1.00 75.31 299 ASP A CA 1
ATOM 2410 C C . ASP A 1 299 ? 18.288 -14.328 -2.209 1.00 75.31 299 ASP A C 1
ATOM 2412 O O . ASP A 1 299 ? 19.330 -14.964 -2.370 1.00 75.31 299 ASP A O 1
ATOM 2416 N N . TYR A 1 300 ? 17.350 -14.720 -1.353 1.00 82.75 300 TYR A N 1
ATOM 2417 C CA . TYR A 1 300 ? 17.434 -15.928 -0.535 1.00 82.75 300 TYR A CA 1
ATOM 2418 C C . TYR A 1 300 ? 16.032 -16.483 -0.259 1.00 82.75 300 TYR A C 1
ATOM 2420 O O . TYR A 1 300 ? 15.071 -15.713 -0.234 1.00 82.75 300 TYR A O 1
ATOM 2428 N N . PRO A 1 301 ? 15.878 -17.792 0.011 1.00 85.00 301 PRO A N 1
ATOM 2429 C CA . PRO A 1 301 ? 14.569 -18.380 0.290 1.00 85.00 301 PRO A CA 1
ATOM 2430 C C . PRO A 1 301 ? 13.816 -17.657 1.418 1.00 85.00 301 PRO A C 1
ATOM 2432 O O . PRO A 1 301 ? 14.301 -17.557 2.547 1.00 85.00 301 PRO A O 1
ATOM 2435 N N . GLY A 1 302 ? 12.624 -17.148 1.109 1.00 87.62 302 GLY A N 1
ATOM 2436 C CA . GLY A 1 302 ? 11.779 -16.343 1.996 1.00 87.62 302 GLY A CA 1
ATOM 2437 C C . GLY A 1 302 ? 11.962 -14.820 1.889 1.00 87.62 302 GLY A C 1
ATOM 2438 O O . GLY A 1 302 ? 11.156 -14.093 2.476 1.00 87.62 302 GLY A O 1
ATOM 2439 N N . SER A 1 303 ? 12.960 -14.324 1.142 1.00 89.19 303 SER A N 1
ATOM 2440 C CA . SER A 1 303 ? 13.255 -12.888 0.963 1.00 89.19 303 SER A CA 1
ATOM 2441 C C . SER A 1 303 ? 12.029 -12.089 0.509 1.00 89.19 303 SER A C 1
ATOM 2443 O O . SER A 1 303 ? 11.717 -11.072 1.122 1.00 89.19 303 SER A O 1
ATOM 2445 N N . LEU A 1 304 ? 11.269 -12.583 -0.480 1.00 89.69 304 LEU A N 1
ATOM 2446 C CA . LEU A 1 304 ? 10.079 -11.896 -0.995 1.00 89.69 304 LEU A CA 1
ATOM 2447 C C . LEU A 1 304 ? 9.027 -11.680 0.096 1.00 89.69 304 LEU A C 1
ATOM 2449 O O . LEU A 1 304 ? 8.445 -10.602 0.175 1.00 89.69 304 LEU A O 1
ATOM 2453 N N . SER A 1 305 ? 8.800 -12.676 0.960 1.00 92.19 305 SER A N 1
ATOM 2454 C CA . SER A 1 305 ? 7.835 -12.553 2.063 1.00 92.19 305 SER A CA 1
ATOM 2455 C C . SER A 1 305 ? 8.316 -11.529 3.091 1.00 92.19 305 SER A C 1
ATOM 2457 O O . SER A 1 305 ? 7.557 -10.660 3.510 1.00 92.19 305 SER A O 1
ATOM 2459 N N . ILE A 1 306 ? 9.594 -11.607 3.467 1.00 93.19 306 ILE A N 1
ATOM 2460 C CA . ILE A 1 306 ? 10.212 -10.713 4.452 1.00 93.19 306 ILE A CA 1
ATOM 2461 C C . ILE A 1 306 ? 10.192 -9.261 3.961 1.00 93.19 306 ILE A C 1
ATOM 2463 O O . ILE A 1 306 ? 9.720 -8.379 4.677 1.00 93.19 306 ILE A O 1
ATOM 2467 N N . GLU A 1 307 ? 10.653 -9.008 2.739 1.00 92.62 307 GLU A N 1
ATOM 2468 C CA . GLU A 1 307 ? 10.712 -7.660 2.172 1.00 92.62 307 GLU A CA 1
ATOM 2469 C C . GLU A 1 307 ? 9.311 -7.109 1.879 1.00 92.62 307 GLU A C 1
ATOM 2471 O O . GLU A 1 307 ? 9.077 -5.921 2.092 1.00 92.62 307 GLU A O 1
ATOM 2476 N N . THR A 1 308 ? 8.335 -7.952 1.519 1.00 93.69 308 THR A N 1
ATOM 2477 C CA . THR A 1 308 ? 6.930 -7.515 1.406 1.00 93.69 308 THR A CA 1
ATOM 2478 C C . THR A 1 308 ? 6.429 -6.957 2.737 1.00 93.69 308 THR A C 1
ATOM 2480 O O . THR A 1 308 ? 5.887 -5.857 2.774 1.00 93.69 308 THR A O 1
ATOM 2483 N N . ILE A 1 309 ? 6.647 -7.672 3.846 1.00 96.06 309 ILE A N 1
ATOM 2484 C CA . ILE A 1 309 ? 6.208 -7.236 5.182 1.00 96.06 309 ILE A CA 1
ATOM 2485 C C . ILE A 1 309 ? 6.906 -5.934 5.585 1.00 96.06 309 ILE A C 1
ATOM 2487 O O . ILE A 1 309 ? 6.250 -5.001 6.043 1.00 96.06 309 ILE A O 1
ATOM 2491 N N . ILE A 1 310 ? 8.231 -5.862 5.419 1.00 94.31 310 ILE A N 1
ATOM 2492 C CA . ILE A 1 310 ? 9.021 -4.700 5.844 1.00 94.31 310 ILE A CA 1
ATOM 2493 C C . ILE A 1 310 ? 8.610 -3.446 5.069 1.00 94.31 310 ILE A C 1
ATOM 2495 O O . ILE A 1 310 ? 8.421 -2.393 5.675 1.00 94.31 310 ILE A O 1
ATOM 2499 N N . ASN A 1 311 ? 8.449 -3.546 3.748 1.00 94.06 311 ASN A N 1
ATOM 2500 C CA . ASN A 1 311 ? 8.133 -2.381 2.924 1.00 94.06 311 ASN A CA 1
ATOM 2501 C C . ASN A 1 311 ? 6.652 -1.970 3.000 1.00 94.06 311 ASN A C 1
ATOM 2503 O O . ASN A 1 311 ? 6.335 -0.808 2.745 1.00 94.06 311 ASN A O 1
ATOM 2507 N N . LEU A 1 312 ? 5.749 -2.881 3.379 1.00 95.06 312 LEU A N 1
ATOM 2508 C CA . LEU A 1 312 ? 4.324 -2.581 3.549 1.00 95.06 312 LEU A CA 1
ATOM 2509 C C . LEU A 1 312 ? 3.921 -2.180 4.974 1.00 95.06 312 LEU A C 1
ATOM 2511 O O . LEU A 1 312 ? 2.777 -1.769 5.152 1.00 95.06 312 LEU A O 1
ATOM 2515 N N . GLU A 1 313 ? 4.822 -2.241 5.964 1.00 95.31 313 GLU A N 1
ATOM 2516 C CA . GLU A 1 313 ? 4.545 -1.947 7.384 1.00 95.31 313 GLU A CA 1
ATOM 2517 C C . GLU A 1 313 ? 3.718 -0.663 7.566 1.00 95.31 313 GLU A C 1
ATOM 2519 O O . GLU A 1 313 ? 2.622 -0.700 8.122 1.00 95.31 313 GLU A O 1
ATOM 2524 N N . THR A 1 314 ? 4.204 0.464 7.041 1.00 94.12 314 THR A N 1
ATOM 2525 C CA . THR A 1 314 ? 3.562 1.777 7.213 1.00 94.12 314 THR A CA 1
ATOM 2526 C C . THR A 1 314 ? 2.187 1.852 6.546 1.00 94.12 314 THR A C 1
ATOM 2528 O O . THR A 1 314 ? 1.252 2.426 7.108 1.00 94.12 314 THR A O 1
ATOM 2531 N N . SER A 1 315 ? 2.047 1.282 5.347 1.00 93.56 315 SER A N 1
ATOM 2532 C CA . SER 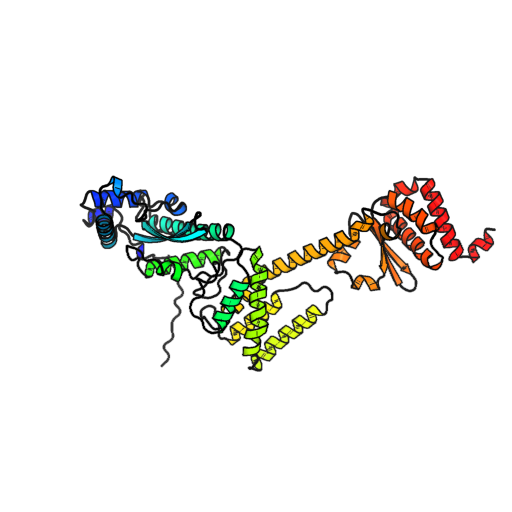A 1 315 ? 0.782 1.294 4.605 1.00 93.56 315 SER A CA 1
ATOM 2533 C C . SER A 1 315 ? -0.253 0.378 5.260 1.00 93.56 315 SER A C 1
ATOM 2535 O O . SER A 1 315 ? -1.407 0.773 5.413 1.00 93.56 315 SER A O 1
ATOM 2537 N N . ALA A 1 316 ? 0.162 -0.809 5.714 1.00 94.69 316 ALA A N 1
ATOM 2538 C CA . ALA A 1 316 ? -0.689 -1.740 6.447 1.00 94.69 316 ALA A CA 1
ATOM 2539 C C . ALA A 1 316 ? -1.155 -1.144 7.786 1.00 94.69 316 ALA A C 1
ATOM 2541 O O . ALA A 1 316 ? -2.336 -1.229 8.109 1.00 94.69 316 ALA A O 1
ATOM 2542 N N . GLU A 1 317 ? -0.270 -0.469 8.524 1.00 94.12 317 GLU A N 1
ATOM 2543 C CA . GLU A 1 317 ? -0.612 0.210 9.781 1.00 94.12 317 GLU A CA 1
ATOM 2544 C C . GLU A 1 317 ? -1.675 1.299 9.570 1.00 94.12 317 GLU A C 1
ATOM 2546 O O . GLU A 1 317 ? -2.672 1.359 10.292 1.00 94.12 317 GLU A O 1
ATOM 2551 N N . LYS A 1 318 ? -1.516 2.126 8.528 1.00 94.25 318 LYS A N 1
ATOM 2552 C CA . LYS A 1 318 ? -2.504 3.151 8.160 1.00 94.25 318 LYS A CA 1
ATOM 2553 C C . LYS A 1 318 ? -3.866 2.526 7.829 1.00 94.25 318 LYS A C 1
ATOM 2555 O O . LYS A 1 318 ? -4.901 3.055 8.246 1.00 94.25 318 LYS A O 1
ATOM 2560 N N . LEU A 1 319 ? -3.878 1.412 7.093 1.00 93.44 319 LEU A N 1
ATOM 2561 C CA . LEU A 1 319 ? -5.110 0.706 6.738 1.00 93.44 319 LEU A CA 1
ATOM 2562 C C . LEU A 1 319 ? -5.783 0.098 7.972 1.00 93.44 319 LEU A C 1
ATOM 2564 O O . LEU A 1 319 ? -6.968 0.349 8.169 1.00 93.44 319 LEU A O 1
ATOM 2568 N N . TYR A 1 320 ? -5.046 -0.576 8.862 1.00 93.75 320 TYR A N 1
ATOM 2569 C CA . TYR A 1 320 ? -5.611 -1.096 10.113 1.00 93.75 320 TYR A CA 1
ATOM 2570 C C . TYR A 1 320 ? -6.231 0.003 10.982 1.00 93.75 320 TYR A C 1
ATOM 2572 O O . TYR A 1 320 ? -7.337 -0.167 11.494 1.00 93.75 320 TYR A O 1
ATOM 2580 N N . GLN A 1 321 ? -5.572 1.158 11.103 1.00 92.06 321 GLN A N 1
ATOM 2581 C CA . GLN A 1 321 ? -6.127 2.302 11.832 1.00 92.06 321 GLN A CA 1
ATOM 2582 C C . GLN A 1 321 ? -7.395 2.858 11.177 1.00 92.06 321 GLN A C 1
ATOM 2584 O O . GLN A 1 321 ? -8.311 3.294 11.874 1.00 92.06 321 GLN A O 1
ATOM 2589 N N . THR A 1 322 ? -7.458 2.857 9.846 1.00 93.00 322 THR A N 1
ATOM 2590 C CA . THR A 1 322 ? -8.644 3.303 9.102 1.00 93.00 322 THR A CA 1
ATOM 2591 C C . THR A 1 322 ? -9.808 2.346 9.332 1.00 93.00 322 THR A C 1
ATOM 2593 O O . THR A 1 322 ? -10.873 2.781 9.763 1.00 93.00 322 THR A O 1
ATOM 2596 N N . THR A 1 323 ? -9.577 1.041 9.177 1.00 91.69 323 THR A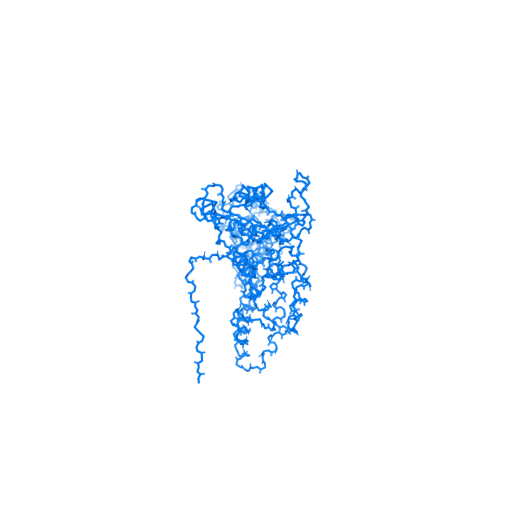 N 1
ATOM 2597 C CA . THR A 1 323 ? -10.577 0.002 9.449 1.00 91.69 323 THR A CA 1
ATOM 2598 C C . THR A 1 323 ? -11.062 0.050 10.899 1.00 91.69 323 THR A C 1
ATOM 2600 O O . THR A 1 323 ? -12.260 -0.057 11.152 1.00 91.69 323 THR A O 1
ATOM 2603 N N . TRP A 1 324 ? -10.168 0.295 11.863 1.00 92.69 324 TRP A N 1
ATOM 2604 C CA . TRP A 1 324 ? -10.550 0.457 13.267 1.00 92.69 324 TRP A CA 1
ATOM 2605 C C . TRP A 1 324 ? -11.455 1.671 13.500 1.00 92.69 324 TRP A C 1
ATOM 2607 O O . TRP A 1 324 ? -12.451 1.581 14.218 1.00 92.69 324 TRP A O 1
ATOM 2617 N N . LYS A 1 325 ? -11.150 2.813 12.871 1.00 92.50 325 LYS A N 1
ATOM 2618 C CA . LYS A 1 325 ? -11.990 4.021 12.954 1.00 92.50 325 LYS A CA 1
ATOM 2619 C C . LYS A 1 325 ? -13.376 3.797 12.353 1.00 92.50 325 LYS A C 1
ATOM 2621 O O . LYS A 1 325 ? -14.372 4.245 12.928 1.00 92.50 325 LYS A O 1
ATOM 2626 N N . GLU A 1 326 ? -13.444 3.103 11.221 1.00 93.06 326 GLU A N 1
ATOM 2627 C CA . GLU A 1 326 ? -14.702 2.712 10.580 1.00 93.06 326 GLU A CA 1
ATOM 2628 C C . GLU A 1 326 ? -15.518 1.781 11.481 1.00 93.06 326 GLU A C 1
ATOM 2630 O O . GLU A 1 326 ? -16.712 2.011 11.683 1.00 93.06 326 GLU A O 1
ATOM 2635 N N . GLU A 1 327 ? -14.878 0.786 12.101 1.00 92.25 327 GLU A N 1
ATOM 2636 C CA . GLU A 1 327 ? -15.526 -0.105 13.063 1.00 92.25 327 GLU A CA 1
ATOM 2637 C C . GLU A 1 327 ? -16.040 0.660 14.291 1.00 92.25 327 GLU A C 1
ATOM 2639 O O . GLU A 1 327 ? -17.189 0.474 14.700 1.00 92.25 327 GLU A O 1
ATOM 2644 N N . CYS A 1 328 ? -15.240 1.574 14.844 1.00 92.62 328 CYS A N 1
ATOM 2645 C CA . CYS A 1 328 ? -15.659 2.436 15.947 1.00 92.62 328 CYS A CA 1
ATOM 2646 C C . CYS A 1 328 ? -16.881 3.277 15.563 1.00 92.62 328 CYS A C 1
ATOM 2648 O O . CYS A 1 328 ? -17.855 3.328 16.311 1.00 92.62 328 CYS A O 1
ATOM 2650 N N . THR A 1 329 ? -16.876 3.878 14.372 1.00 93.06 329 THR A N 1
ATOM 2651 C CA . THR A 1 329 ? -18.001 4.681 13.867 1.00 93.06 329 THR A CA 1
ATOM 2652 C C . THR A 1 329 ? -19.248 3.822 13.668 1.00 93.06 329 THR A C 1
ATOM 2654 O O . THR A 1 329 ? -20.349 4.225 14.042 1.00 93.06 329 THR A O 1
ATOM 2657 N N . LYS A 1 330 ? -19.091 2.601 13.150 1.00 93.81 330 LYS A N 1
ATOM 2658 C CA . LYS A 1 330 ? -20.188 1.640 13.021 1.00 93.81 330 LYS A CA 1
ATOM 2659 C C . LYS A 1 330 ? -20.790 1.290 14.384 1.00 93.81 330 LYS A C 1
ATOM 2661 O O . LYS A 1 330 ? -22.008 1.360 14.522 1.00 93.81 330 LYS A O 1
ATOM 2666 N N . ARG A 1 331 ? -19.962 0.996 15.393 1.00 92.31 331 ARG A N 1
ATOM 2667 C CA . ARG A 1 331 ? -20.411 0.704 16.767 1.00 92.31 331 ARG A CA 1
ATOM 2668 C C . ARG A 1 331 ? -21.122 1.897 17.413 1.00 92.31 331 ARG A C 1
ATOM 2670 O O . ARG A 1 331 ? -22.156 1.710 18.048 1.00 92.31 331 ARG A O 1
ATOM 2677 N N . ILE A 1 332 ? -20.618 3.119 17.215 1.00 92.62 332 ILE A N 1
ATOM 2678 C CA . ILE A 1 332 ? -21.281 4.357 17.668 1.00 92.62 332 ILE A CA 1
ATOM 2679 C C . ILE A 1 332 ? -22.667 4.477 17.022 1.00 92.62 332 ILE A C 1
ATOM 2681 O O . ILE A 1 332 ? -23.662 4.696 17.710 1.00 92.62 332 ILE A O 1
ATOM 2685 N N . ASN A 1 333 ? -22.757 4.276 15.707 1.00 91.25 333 ASN A N 1
ATOM 2686 C CA . ASN A 1 333 ? -24.023 4.360 14.983 1.00 91.25 333 ASN A CA 1
ATOM 2687 C C . ASN A 1 333 ? -25.009 3.262 15.403 1.00 91.25 333 ASN A C 1
ATOM 2689 O O . ASN A 1 333 ? -26.202 3.525 15.527 1.00 91.25 333 ASN A O 1
ATOM 2693 N N . GLU A 1 334 ? -24.535 2.041 15.646 1.00 90.62 334 GLU A N 1
ATOM 2694 C CA . GLU A 1 334 ? -25.352 0.941 16.169 1.00 90.62 334 GLU A CA 1
ATOM 2695 C C . GLU A 1 334 ? -25.891 1.245 17.569 1.00 90.62 334 GLU A C 1
ATOM 2697 O O . GLU A 1 334 ? -27.061 0.974 17.834 1.00 90.62 334 GLU A O 1
ATOM 2702 N N . PHE A 1 335 ? -25.083 1.878 18.424 1.00 90.25 335 PHE A N 1
ATOM 2703 C CA . PHE A 1 335 ? -25.510 2.343 19.741 1.00 90.25 335 PHE A CA 1
ATOM 2704 C C . PHE A 1 335 ? -26.569 3.454 19.661 1.00 90.25 335 PHE A C 1
ATOM 2706 O O . PHE A 1 335 ? -27.552 3.439 20.401 1.00 90.25 335 PHE A O 1
ATOM 2713 N N . LYS A 1 336 ? -26.392 4.415 18.746 1.00 89.75 336 LYS A N 1
ATOM 2714 C CA . LYS A 1 336 ? -27.282 5.578 18.587 1.00 89.75 336 LYS A CA 1
ATOM 2715 C C . LYS A 1 336 ? -28.608 5.243 17.914 1.00 89.75 336 LYS A C 1
ATOM 2717 O O . LYS A 1 336 ? -29.630 5.837 18.255 1.00 89.75 336 LYS A O 1
ATOM 2722 N N . ARG A 1 337 ? -28.610 4.288 16.980 1.00 88.00 337 ARG A N 1
ATOM 2723 C CA . ARG A 1 337 ? -29.778 3.906 16.172 1.00 88.00 337 ARG A CA 1
ATOM 2724 C C . ARG A 1 337 ? -31.070 3.711 16.985 1.00 88.00 337 ARG A C 1
ATOM 2726 O O . ARG A 1 337 ? -32.064 4.331 16.605 1.00 88.00 337 ARG A O 1
ATOM 2733 N N . PRO A 1 338 ? -31.108 2.915 18.077 1.00 84.62 338 PRO A N 1
ATOM 2734 C CA . PRO A 1 338 ? -32.335 2.750 18.858 1.00 84.62 338 PRO A CA 1
ATOM 2735 C C . PRO A 1 338 ? -32.808 4.052 19.517 1.00 84.62 338 PRO A C 1
ATOM 2737 O O . PRO A 1 338 ? -34.010 4.273 19.578 1.00 84.62 338 PRO A O 1
ATOM 2740 N N . LEU A 1 339 ? -31.889 4.923 19.951 1.00 84.75 339 LEU A N 1
ATOM 2741 C CA . LEU A 1 339 ? -32.211 6.178 20.641 1.00 84.75 339 LEU A CA 1
ATOM 2742 C C . LEU A 1 339 ? -32.737 7.266 19.691 1.00 84.75 339 LEU A C 1
ATOM 2744 O O . LEU A 1 339 ? -33.552 8.094 20.092 1.00 84.75 339 LEU A O 1
ATOM 2748 N N . GLN A 1 340 ? -32.270 7.285 18.441 1.00 79.50 340 GLN A N 1
ATOM 2749 C CA . GLN A 1 340 ? -32.667 8.278 17.434 1.00 79.50 340 GLN A CA 1
ATOM 2750 C C . GLN A 1 340 ? -34.001 7.951 16.751 1.00 79.50 340 GLN A C 1
ATOM 2752 O O . GLN A 1 340 ? -34.752 8.862 16.401 1.00 79.50 340 GLN A O 1
ATOM 2757 N N . ALA A 1 341 ? -34.304 6.664 16.571 1.00 73.88 341 ALA A N 1
ATOM 2758 C CA . ALA A 1 341 ? -35.566 6.178 16.017 1.00 73.88 341 ALA A CA 1
ATOM 2759 C C . ALA A 1 341 ? -36.297 5.314 17.059 1.00 73.88 341 ALA A C 1
ATOM 2761 O O . ALA A 1 341 ? -36.419 4.098 16.883 1.00 73.88 341 ALA A O 1
ATOM 2762 N N . PRO A 1 342 ? -36.753 5.925 18.166 1.00 66.06 342 PRO A N 1
ATOM 2763 C CA . PRO A 1 342 ? -37.314 5.182 19.277 1.00 66.06 342 PRO A CA 1
ATOM 2764 C C . PRO A 1 342 ? -38.594 4.457 18.861 1.00 66.06 342 PRO A C 1
ATOM 2766 O O . PRO A 1 342 ? -39.520 5.045 18.297 1.00 66.06 342 PRO A O 1
ATOM 2769 N N . SER A 1 343 ? -38.657 3.168 19.181 1.00 63.72 343 SER A N 1
ATOM 2770 C CA . SER A 1 343 ? -39.911 2.416 19.180 1.00 63.72 343 SER A CA 1
ATOM 2771 C C . SER A 1 343 ? -40.743 2.795 20.414 1.00 63.72 343 SER A C 1
ATOM 2773 O O . SER A 1 343 ? -40.286 3.523 21.293 1.00 63.72 343 SER A O 1
ATOM 2775 N N . SER A 1 344 ? -41.958 2.264 20.549 1.00 60.50 344 SER A N 1
ATOM 2776 C CA . SER A 1 344 ? -42.768 2.474 21.758 1.00 60.50 344 SER A CA 1
ATOM 2777 C C . SER A 1 344 ? -42.206 1.796 23.023 1.00 60.50 344 SER A C 1
ATOM 2779 O O . SER A 1 344 ? -42.824 1.898 24.077 1.00 60.50 344 SER A O 1
ATOM 2781 N N . ARG A 1 345 ? -41.074 1.077 22.947 1.00 63.31 345 ARG A N 1
ATOM 2782 C CA . ARG A 1 345 ? -40.442 0.407 24.097 1.00 63.31 345 ARG A CA 1
ATOM 2783 C C . ARG A 1 345 ? -39.486 1.344 24.842 1.00 63.31 345 ARG A C 1
ATOM 2785 O O . ARG A 1 345 ? -38.661 2.013 24.218 1.00 63.31 345 ARG A O 1
ATOM 2792 N N . SER A 1 346 ? -39.534 1.311 26.175 1.00 61.16 346 SER A N 1
ATOM 2793 C CA . SER A 1 346 ? -38.682 2.099 27.085 1.00 61.16 346 SER A CA 1
ATOM 2794 C C . SER A 1 346 ? -37.186 1.980 26.792 1.00 61.16 346 SER A C 1
ATOM 2796 O O . SER A 1 346 ? -36.477 2.981 26.822 1.00 61.16 346 SER A O 1
ATOM 2798 N N . ASP A 1 347 ? -36.724 0.784 26.434 1.00 63.62 347 ASP A N 1
ATOM 2799 C CA . ASP A 1 347 ? -35.302 0.484 26.204 1.00 63.62 347 ASP A CA 1
ATOM 2800 C C . ASP A 1 347 ? -34.764 1.110 24.907 1.00 63.62 347 ASP A C 1
ATOM 2802 O O . ASP A 1 347 ? -33.559 1.161 24.685 1.00 63.62 347 ASP A O 1
ATOM 2806 N N . SER A 1 348 ? -35.658 1.606 24.045 1.00 70.44 348 SER A N 1
ATOM 2807 C CA . SER A 1 348 ? -35.295 2.418 22.878 1.00 70.44 348 SER A CA 1
ATOM 2808 C C . SER A 1 348 ? -35.370 3.925 23.139 1.00 70.44 348 SER A C 1
ATOM 2810 O O . SER A 1 348 ? -34.975 4.708 22.287 1.00 70.44 348 SER A O 1
ATOM 2812 N N . LEU A 1 349 ? -35.855 4.350 24.310 1.00 81.19 349 LEU A N 1
ATOM 2813 C CA . LEU A 1 349 ? -35.936 5.765 24.692 1.00 81.19 349 LEU A CA 1
ATOM 2814 C C . LEU A 1 349 ? -34.735 6.203 25.546 1.00 81.19 349 LEU A C 1
ATOM 2816 O O . LEU A 1 349 ? -34.377 7.380 25.536 1.00 81.19 349 LEU A O 1
ATOM 2820 N N . ILE A 1 350 ? -34.133 5.274 26.295 1.00 89.25 350 ILE A N 1
ATOM 2821 C CA . ILE A 1 350 ? -33.040 5.533 27.239 1.00 89.25 350 ILE A CA 1
ATOM 2822 C C . ILE A 1 350 ? -32.166 4.301 27.417 1.00 89.25 350 ILE A C 1
ATOM 2824 O O . ILE A 1 350 ? -32.669 3.189 27.567 1.00 89.25 350 ILE A O 1
ATOM 2828 N N . THR A 1 351 ? -30.856 4.523 27.474 1.00 90.88 351 THR A N 1
ATOM 2829 C CA . THR A 1 351 ? -29.876 3.465 27.718 1.00 90.88 351 THR A CA 1
ATOM 2830 C C . THR A 1 351 ? -29.180 3.699 29.050 1.00 90.88 351 THR A C 1
ATOM 2832 O O . THR A 1 351 ? -28.683 4.793 29.318 1.00 90.88 351 THR A O 1
ATOM 2835 N N . PHE A 1 352 ? -29.118 2.648 29.869 1.00 91.25 352 PHE A N 1
ATOM 2836 C CA . PHE A 1 352 ? -28.397 2.623 31.139 1.00 91.25 352 PHE A CA 1
ATOM 2837 C C . PHE A 1 352 ? -27.215 1.664 31.031 1.00 91.25 352 PHE A C 1
ATOM 2839 O O . PHE A 1 352 ? -27.403 0.498 30.694 1.00 91.25 352 PHE A O 1
ATOM 2846 N N . ILE A 1 353 ? -26.011 2.141 31.335 1.00 92.00 353 ILE A N 1
ATOM 2847 C CA . ILE A 1 353 ? -24.777 1.347 31.288 1.00 92.00 353 ILE A CA 1
ATOM 2848 C C . ILE A 1 353 ? -24.119 1.428 32.652 1.00 92.00 353 ILE A C 1
ATOM 2850 O O . ILE A 1 353 ? -23.811 2.520 33.128 1.00 92.00 353 ILE A O 1
ATOM 2854 N N . LYS A 1 354 ? -23.904 0.291 33.310 1.00 91.56 354 LYS A N 1
ATOM 2855 C CA . LYS A 1 354 ? -23.196 0.288 34.590 1.00 91.56 354 LYS A CA 1
ATOM 2856 C C . LYS A 1 354 ? -21.707 0.536 34.373 1.00 91.56 354 LYS A C 1
ATOM 2858 O O . LYS A 1 354 ? -21.161 0.216 33.322 1.00 91.56 354 LYS A O 1
ATOM 2863 N N . GLN A 1 355 ? -21.030 1.046 35.396 1.00 91.19 355 GLN A N 1
ATOM 2864 C CA . GLN A 1 355 ? -19.586 1.290 35.362 1.00 91.19 355 GLN A CA 1
ATOM 2865 C C . GLN A 1 355 ? -18.776 0.041 34.966 1.00 91.19 355 GLN A C 1
ATOM 2867 O O . GLN A 1 355 ? -17.801 0.154 34.227 1.00 91.19 355 GLN A O 1
ATOM 2872 N N . GLU A 1 356 ? -19.189 -1.141 35.433 1.00 89.62 356 GLU A N 1
ATOM 2873 C CA . GLU A 1 356 ? -18.567 -2.433 35.101 1.00 89.62 356 GLU A CA 1
ATOM 2874 C C . GLU A 1 356 ? -18.675 -2.783 33.607 1.00 89.62 356 GLU A C 1
ATOM 2876 O O . GLU A 1 356 ? -17.748 -3.353 33.030 1.00 89.62 356 GLU A O 1
ATOM 2881 N N . ASP A 1 357 ? -19.754 -2.353 32.949 1.00 90.12 357 ASP A N 1
ATOM 2882 C CA . ASP A 1 357 ? -20.022 -2.643 31.541 1.00 90.12 357 ASP A CA 1
ATOM 2883 C C . ASP A 1 357 ? -19.240 -1.734 30.583 1.00 90.12 357 ASP A C 1
ATOM 2885 O O . ASP A 1 357 ? -19.135 -2.046 29.397 1.00 90.12 357 ASP A O 1
ATOM 2889 N N . ILE A 1 358 ? -18.635 -0.641 31.067 1.00 89.19 358 ILE A N 1
ATOM 2890 C CA . ILE A 1 358 ? -17.801 0.253 30.239 1.00 89.19 358 ILE A CA 1
ATOM 2891 C C . ILE A 1 358 ? -16.610 -0.498 29.649 1.00 89.19 358 ILE A C 1
ATOM 2893 O O . ILE A 1 358 ? -16.217 -0.234 28.515 1.00 89.19 358 ILE A O 1
ATOM 2897 N N . ALA A 1 359 ? -16.070 -1.483 30.373 1.00 86.38 359 ALA A N 1
ATOM 2898 C CA . ALA A 1 359 ? -14.983 -2.328 29.885 1.00 86.38 359 ALA A CA 1
ATOM 2899 C C . ALA A 1 359 ? -15.364 -3.152 28.637 1.00 86.38 359 ALA A C 1
ATOM 2901 O O . ALA A 1 359 ? -14.494 -3.762 28.018 1.00 86.38 359 ALA A O 1
ATOM 2902 N N . ASN A 1 360 ? -16.645 -3.177 28.248 1.00 89.00 360 ASN A N 1
ATOM 2903 C CA . ASN A 1 360 ? -17.138 -3.796 27.017 1.00 89.00 360 ASN A CA 1
ATOM 2904 C C . ASN A 1 360 ? -17.177 -2.840 25.814 1.00 89.00 360 ASN A C 1
ATOM 2906 O O . ASN A 1 360 ? -17.565 -3.265 24.726 1.00 89.00 360 ASN A O 1
ATOM 2910 N N . PHE A 1 361 ? -16.754 -1.587 25.976 1.00 88.88 361 PHE A N 1
ATOM 2911 C CA . PHE A 1 361 ? -16.654 -0.610 24.897 1.00 88.88 361 PHE A CA 1
ATOM 2912 C C . PHE A 1 361 ? -15.186 -0.276 24.600 1.00 88.88 361 PHE A C 1
ATOM 2914 O O . PHE A 1 361 ? -14.394 -0.111 25.532 1.00 88.88 361 PHE A O 1
ATOM 2921 N N . PRO A 1 362 ? -14.807 -0.114 23.317 1.00 91.00 362 PRO A N 1
ATOM 2922 C CA . PRO A 1 362 ? -13.553 0.543 22.969 1.00 91.00 362 PRO A CA 1
ATOM 2923 C C . PRO A 1 362 ? -13.478 1.932 23.611 1.00 91.00 362 PRO A C 1
ATOM 2925 O O . PRO A 1 362 ? -14.489 2.641 23.673 1.00 91.00 362 PRO A O 1
ATOM 2928 N N . LYS A 1 363 ? -12.288 2.338 24.067 1.00 89.44 363 LYS A N 1
ATOM 2929 C CA . LYS A 1 363 ? -12.085 3.621 24.767 1.00 89.44 363 LYS A CA 1
ATOM 2930 C C . LYS A 1 363 ? -12.527 4.801 23.896 1.00 89.44 363 LYS A C 1
ATOM 2932 O O . LYS A 1 363 ? -13.173 5.722 24.387 1.00 89.44 363 LYS A O 1
ATOM 2937 N N . GLU A 1 364 ? -12.230 4.738 22.603 1.00 89.75 364 GLU A N 1
ATOM 2938 C CA . GLU A 1 364 ? -12.570 5.738 21.593 1.00 89.75 364 GLU A CA 1
ATOM 2939 C C . GLU A 1 364 ? -14.079 5.815 21.357 1.00 89.75 364 GLU A C 1
ATOM 2941 O O . GLU A 1 364 ? -14.635 6.908 21.292 1.00 89.75 364 GLU A O 1
ATOM 2946 N N . VAL A 1 365 ? -14.754 4.662 21.296 1.00 92.62 365 VAL A N 1
ATOM 2947 C CA . VAL A 1 365 ? -16.217 4.590 21.163 1.00 92.62 365 VAL A CA 1
ATOM 2948 C C . VAL A 1 365 ? -16.883 5.198 22.391 1.00 92.62 365 VAL A C 1
ATOM 2950 O O . VAL A 1 365 ? -17.761 6.044 22.256 1.00 92.62 365 VAL A O 1
ATOM 2953 N N . TRP A 1 366 ? -16.448 4.812 23.592 1.00 94.38 366 TRP A N 1
ATOM 2954 C CA . TRP A 1 366 ? -17.002 5.348 24.832 1.00 94.38 366 TRP A CA 1
ATOM 2955 C C . TRP A 1 366 ? -16.808 6.864 24.943 1.00 94.38 366 TRP A C 1
ATOM 2957 O O . TRP A 1 366 ? -17.758 7.593 25.224 1.00 94.38 366 TRP A O 1
ATOM 2967 N N . ALA A 1 367 ? -15.593 7.350 24.675 1.00 92.94 367 ALA A N 1
ATOM 2968 C CA . ALA A 1 367 ? -15.288 8.775 24.696 1.00 92.94 367 ALA A CA 1
ATOM 2969 C C . ALA A 1 367 ? -16.118 9.563 23.669 1.00 92.94 367 ALA A C 1
ATOM 2971 O O . ALA A 1 367 ? -16.567 10.668 23.975 1.00 92.94 367 ALA A O 1
ATOM 2972 N N . ALA A 1 368 ? -16.350 8.997 22.481 1.00 92.94 368 ALA A N 1
ATOM 2973 C CA . ALA A 1 368 ? -17.196 9.608 21.463 1.00 92.94 368 ALA A CA 1
ATOM 2974 C C . ALA A 1 368 ? -18.668 9.663 21.894 1.00 92.94 368 ALA A C 1
ATOM 2976 O O . ALA A 1 368 ? -19.299 10.697 21.720 1.00 92.94 368 ALA A O 1
ATOM 2977 N N . LEU A 1 369 ? -19.198 8.598 22.506 1.00 93.44 369 LEU A N 1
ATOM 2978 C CA . LEU A 1 369 ? -20.582 8.559 22.992 1.00 93.44 369 LEU A CA 1
ATOM 2979 C C . LEU A 1 369 ? -20.842 9.574 24.111 1.00 93.44 369 LEU A C 1
ATOM 2981 O O . LEU A 1 369 ? -21.874 10.236 24.112 1.00 93.44 369 LEU A O 1
ATOM 2985 N N . VAL A 1 370 ? -19.913 9.703 25.063 1.00 92.69 370 VAL A N 1
ATOM 2986 C CA . VAL A 1 370 ? -20.031 10.639 26.196 1.00 92.69 370 VAL A CA 1
ATOM 2987 C C . VAL A 1 370 ? -20.025 12.102 25.743 1.00 92.69 370 VAL A C 1
ATOM 2989 O O . VAL A 1 370 ? -20.684 12.931 26.363 1.00 92.69 370 VAL A O 1
ATOM 2992 N N . ASN A 1 371 ? -19.303 12.412 24.665 1.00 90.75 371 ASN A N 1
ATOM 2993 C CA . ASN A 1 371 ? -19.194 13.760 24.102 1.00 90.75 371 ASN A CA 1
ATOM 2994 C C . ASN A 1 371 ? -20.045 13.939 22.829 1.00 90.75 371 ASN A C 1
ATOM 2996 O O . ASN A 1 371 ? -19.776 14.838 22.032 1.00 90.75 371 ASN A O 1
ATOM 3000 N N . ASP A 1 372 ? -21.025 13.064 22.593 1.00 91.38 372 ASP A N 1
ATOM 3001 C CA . ASP A 1 372 ? -21.816 13.080 21.364 1.00 91.38 372 ASP A CA 1
ATOM 3002 C C . ASP A 1 372 ? -22.788 14.271 21.338 1.00 91.38 372 ASP A C 1
ATOM 3004 O O . ASP A 1 372 ? -23.504 14.542 22.301 1.00 91.38 372 ASP A O 1
ATOM 3008 N N . ASN A 1 373 ? -22.859 14.971 20.205 1.00 87.62 373 ASN A N 1
ATOM 3009 C CA . ASN A 1 373 ? -23.700 16.163 20.066 1.00 87.62 373 ASN A CA 1
ATOM 3010 C C . ASN A 1 373 ? -25.206 15.859 20.006 1.00 87.62 373 ASN A C 1
ATOM 3012 O O . ASN A 1 373 ? -26.014 16.759 20.225 1.00 87.62 373 ASN A O 1
ATOM 3016 N N . GLU A 1 374 ? -25.599 14.625 19.695 1.00 89.62 374 GLU A N 1
ATOM 3017 C CA . GLU A 1 374 ? -26.994 14.214 19.509 1.00 89.62 374 GLU A CA 1
ATOM 3018 C C . GLU A 1 374 ? -27.550 13.432 20.705 1.00 89.62 374 GLU A C 1
ATOM 3020 O O . GLU A 1 374 ? -28.741 13.101 20.726 1.00 89.62 374 GLU A O 1
ATOM 3025 N N . LEU A 1 375 ? -26.717 13.157 21.713 1.00 91.44 375 LEU A N 1
ATOM 3026 C CA . LEU A 1 375 ? -27.106 12.495 22.952 1.00 91.44 375 LEU A CA 1
ATOM 3027 C C . LEU A 1 375 ? -26.967 13.441 24.151 1.00 91.44 375 LEU A C 1
ATOM 3029 O O . LEU A 1 375 ? -26.025 14.218 24.258 1.00 91.44 375 LEU A O 1
ATOM 3033 N N . TYR A 1 376 ? -27.912 13.354 25.080 1.00 92.19 376 TYR A N 1
ATOM 3034 C CA . TYR A 1 376 ? -27.700 13.772 26.457 1.00 92.19 376 TYR A CA 1
ATOM 3035 C C . TYR A 1 376 ? -27.016 12.649 27.222 1.00 92.19 376 TYR A C 1
ATOM 3037 O O . TYR A 1 376 ? -27.388 11.479 27.089 1.00 92.19 376 TYR A O 1
ATOM 3045 N N . TYR A 1 377 ? -26.060 13.032 28.058 1.00 93.38 377 TYR A N 1
ATOM 3046 C CA . TYR A 1 377 ? -25.296 12.138 28.908 1.00 93.38 377 TYR A CA 1
ATOM 3047 C C . TYR A 1 377 ? -25.321 12.639 30.351 1.00 93.38 377 TYR A C 1
ATOM 3049 O O . TYR A 1 377 ? -25.252 13.842 30.589 1.00 93.38 377 TYR A O 1
ATOM 3057 N N . SER A 1 378 ? -25.400 11.713 31.305 1.00 93.12 378 SER A N 1
ATOM 3058 C CA . SER A 1 378 ? -25.157 12.003 32.722 1.00 93.12 378 SER A CA 1
ATOM 3059 C C . SER A 1 378 ? -24.607 10.784 33.454 1.00 93.12 378 SER A C 1
ATOM 3061 O O . SER A 1 378 ? -24.716 9.642 32.981 1.00 93.12 378 SER A O 1
ATOM 3063 N N . LYS A 1 379 ? -24.033 11.025 34.635 1.00 93.25 379 LYS A N 1
ATOM 3064 C CA . LYS A 1 379 ? -23.571 9.977 35.550 1.00 93.25 379 LYS A CA 1
ATOM 3065 C C . LYS A 1 379 ? -24.433 9.985 36.802 1.00 93.25 379 LYS A C 1
ATOM 3067 O O . LYS A 1 379 ? -24.427 10.953 37.549 1.00 93.25 379 LYS A O 1
ATOM 3072 N N . TRP A 1 380 ? -25.116 8.881 37.074 1.00 92.00 380 TRP A N 1
ATOM 3073 C CA . TRP A 1 380 ? -25.879 8.703 38.301 1.00 92.00 380 TRP A CA 1
ATOM 3074 C C . TRP A 1 380 ? -25.135 7.783 39.270 1.00 92.00 380 TRP A C 1
ATOM 3076 O O . TRP A 1 380 ? -24.805 6.644 38.936 1.00 92.00 380 TRP A O 1
ATOM 3086 N N . GLN A 1 381 ? -24.863 8.279 40.475 1.00 87.38 381 GLN A N 1
ATOM 3087 C CA . GLN A 1 381 ? -24.168 7.528 41.519 1.00 87.38 381 GLN A CA 1
ATOM 3088 C C . GLN A 1 381 ? -25.165 6.938 42.516 1.00 87.38 381 GLN A C 1
ATOM 3090 O O . GLN A 1 381 ? -25.967 7.650 43.118 1.00 87.38 381 GLN A O 1
ATOM 3095 N N . SER A 1 382 ? -25.074 5.627 42.717 1.00 80.94 382 SER A N 1
ATOM 3096 C CA . SER A 1 382 ? -25.716 4.914 43.821 1.00 80.94 382 SER A CA 1
ATOM 3097 C C . SER A 1 382 ? -24.669 4.507 44.865 1.00 80.94 382 SER A C 1
ATOM 3099 O O . SER A 1 382 ? -23.479 4.473 44.544 1.00 80.94 382 SER A O 1
ATOM 3101 N N . PRO A 1 383 ? -25.077 4.125 46.090 1.00 77.88 383 PRO A N 1
ATOM 3102 C CA . PRO A 1 383 ? -24.144 3.664 47.121 1.00 77.88 383 PRO A CA 1
ATOM 3103 C C . PRO A 1 383 ? -23.283 2.459 46.710 1.00 77.88 383 PRO A C 1
ATOM 3105 O O . PRO A 1 383 ? -22.232 2.234 47.298 1.00 77.88 383 PRO A O 1
ATOM 3108 N N . THR A 1 384 ? -23.729 1.672 45.726 1.00 78.75 384 THR A N 1
ATOM 3109 C CA . THR A 1 384 ? -23.080 0.419 45.312 1.00 78.75 384 THR A CA 1
ATOM 3110 C C . THR A 1 384 ? -22.492 0.461 43.902 1.00 78.75 384 THR A C 1
ATOM 3112 O O . THR A 1 384 ? -21.675 -0.391 43.564 1.00 78.75 384 THR A O 1
ATOM 3115 N N . SER A 1 385 ? -22.893 1.412 43.054 1.00 86.31 385 SER A N 1
ATOM 3116 C CA . SER A 1 385 ? -22.479 1.459 41.646 1.00 86.31 385 SER A CA 1
ATOM 3117 C C . SER A 1 385 ? -22.712 2.828 41.001 1.00 86.31 385 SER A C 1
ATOM 3119 O O . SER A 1 385 ? -23.585 3.586 41.423 1.00 86.31 385 SER A O 1
ATOM 3121 N N . THR A 1 386 ? -21.971 3.122 39.932 1.00 91.19 386 THR A N 1
ATOM 3122 C CA . THR A 1 386 ? -22.229 4.266 39.045 1.00 91.19 386 THR A CA 1
ATOM 3123 C C . THR A 1 386 ? -22.898 3.775 37.765 1.00 91.19 386 THR A C 1
ATOM 3125 O O . THR A 1 386 ? -22.470 2.782 37.174 1.00 91.19 386 THR A O 1
ATOM 3128 N N . VAL A 1 387 ? -23.947 4.473 37.336 1.00 92.56 387 VAL A N 1
ATOM 3129 C CA . VAL A 1 387 ? -24.680 4.196 36.100 1.00 92.56 387 VAL A CA 1
ATOM 3130 C C . VAL A 1 387 ? -24.576 5.395 35.169 1.00 92.56 387 VAL A C 1
ATOM 3132 O O . VAL A 1 387 ? -24.786 6.538 35.564 1.00 92.56 387 VAL A O 1
ATOM 3135 N N . HIS A 1 388 ? -24.271 5.121 33.913 1.00 93.94 388 HIS A N 1
ATOM 3136 C CA . HIS A 1 388 ? -24.204 6.082 32.829 1.00 93.94 388 HIS A CA 1
ATOM 3137 C C . HIS A 1 388 ? -25.502 6.054 32.049 1.00 93.94 388 HIS A C 1
ATOM 3139 O O . HIS A 1 388 ? -25.984 4.983 31.674 1.00 93.94 388 HIS A O 1
ATOM 3145 N N . VAL A 1 389 ? -26.061 7.233 31.816 1.00 93.31 389 VAL A N 1
ATOM 3146 C CA . VAL A 1 389 ? -27.378 7.383 31.207 1.00 93.31 389 VAL A CA 1
ATOM 3147 C C . VAL A 1 389 ? -27.234 8.117 29.887 1.00 93.31 389 VAL A C 1
ATOM 3149 O O . VAL A 1 389 ? -26.632 9.188 29.855 1.00 93.31 389 VAL A O 1
ATOM 3152 N N . PHE A 1 390 ? -27.816 7.556 28.827 1.00 93.62 390 PHE A N 1
ATOM 3153 C CA . PHE A 1 390 ? -27.859 8.156 27.495 1.00 93.62 390 PHE A CA 1
ATOM 3154 C C . PHE A 1 390 ? -29.303 8.303 27.015 1.00 93.62 390 PHE A C 1
ATOM 3156 O O . PHE A 1 390 ? -30.081 7.349 27.081 1.00 93.62 390 PHE A O 1
ATOM 3163 N N . ILE A 1 391 ? -29.650 9.485 26.505 1.00 91.25 391 ILE A N 1
ATOM 3164 C CA . ILE A 1 391 ? -30.959 9.794 25.903 1.00 91.25 391 ILE A CA 1
ATOM 3165 C C . ILE A 1 391 ? -30.724 10.611 24.632 1.00 91.25 391 ILE A C 1
ATOM 3167 O O . ILE A 1 391 ? -29.806 11.419 24.585 1.00 91.25 391 ILE A O 1
ATOM 3171 N N . SER A 1 392 ? -31.549 10.446 23.598 1.00 89.62 392 SER A N 1
ATOM 3172 C CA . SER A 1 392 ? -31.491 11.329 22.424 1.00 89.62 392 SER A CA 1
ATOM 3173 C C . SER A 1 392 ? -31.814 12.785 22.789 1.00 89.62 392 SER A C 1
ATOM 3175 O O . SER A 1 392 ? -32.729 13.046 23.575 1.00 89.62 392 SER A O 1
ATOM 3177 N N . LYS A 1 393 ? -31.134 13.754 22.160 1.00 87.81 393 LYS A N 1
ATOM 3178 C CA . LYS A 1 393 ? -31.473 15.187 22.238 1.00 87.81 393 LYS A CA 1
ATOM 3179 C C . LYS A 1 393 ? -32.760 15.538 21.479 1.00 87.81 393 LYS A C 1
ATOM 3181 O O . LYS A 1 393 ? -32.802 16.432 20.640 1.00 87.81 393 LYS A O 1
ATOM 3186 N N . ASN A 1 394 ? -33.844 14.832 21.777 1.00 84.75 394 ASN A N 1
ATOM 3187 C CA . ASN A 1 394 ? -35.176 15.090 21.255 1.00 84.75 394 ASN A CA 1
ATOM 3188 C C . ASN A 1 394 ? -36.146 15.304 22.431 1.00 84.75 394 ASN A C 1
ATOM 3190 O O . ASN A 1 394 ? -36.527 14.337 23.095 1.00 84.75 394 ASN A O 1
ATOM 3194 N N . PRO A 1 395 ? -36.620 16.541 22.677 1.00 77.88 395 PRO A N 1
ATOM 3195 C CA . PRO A 1 395 ? -37.521 16.851 23.791 1.00 77.88 395 PRO A CA 1
ATOM 3196 C C . PRO A 1 395 ? -38.805 16.005 23.828 1.00 77.88 395 PRO A C 1
ATOM 3198 O O . PRO A 1 395 ? -39.371 15.769 24.895 1.00 77.88 395 PRO A O 1
ATOM 3201 N N . LYS A 1 396 ? -39.279 15.498 22.679 1.00 80.94 396 LYS A N 1
ATOM 3202 C CA . LYS A 1 396 ? -40.469 14.631 22.630 1.00 80.94 396 LYS A CA 1
ATOM 3203 C C . LYS A 1 396 ? -40.242 13.291 23.342 1.00 80.94 396 LYS A C 1
ATOM 3205 O O . LYS A 1 396 ? -41.191 12.753 23.909 1.00 80.94 396 LYS A O 1
ATOM 3210 N N . VAL A 1 397 ? -39.004 12.791 23.360 1.00 84.94 397 VAL A N 1
ATOM 3211 C CA . VAL A 1 397 ? -38.625 11.532 24.024 1.00 84.94 397 VAL A CA 1
ATOM 3212 C C . VAL A 1 397 ? -38.855 11.631 25.529 1.00 84.94 397 VAL A C 1
ATOM 3214 O O . VAL A 1 397 ? -39.442 10.725 26.113 1.00 84.94 397 VAL A O 1
ATOM 3217 N N . PHE A 1 398 ? -38.512 12.764 26.147 1.00 86.00 398 PHE A N 1
ATOM 3218 C CA . PHE A 1 398 ? -38.678 12.976 27.588 1.00 86.00 398 PHE A CA 1
ATOM 3219 C C . PHE A 1 398 ? -40.136 12.862 28.044 1.00 86.00 398 PHE A C 1
ATOM 3221 O O . PHE A 1 398 ? -40.412 12.278 29.090 1.00 86.00 398 PHE A O 1
ATOM 3228 N N . LYS A 1 399 ? -41.089 13.361 27.246 1.00 83.88 399 LYS A N 1
ATOM 3229 C CA . LYS A 1 399 ? -42.525 13.253 27.558 1.00 83.88 399 LYS A CA 1
ATOM 3230 C C . LYS A 1 399 ? -42.999 11.800 27.591 1.00 83.88 399 LYS A C 1
ATOM 3232 O O . LYS A 1 399 ? -43.720 11.413 28.506 1.00 83.88 399 LYS A O 1
ATOM 3237 N N . LEU A 1 400 ? -42.594 11.005 26.598 1.00 84.00 400 LEU A N 1
ATOM 3238 C CA . LEU A 1 400 ? -42.920 9.577 26.526 1.00 84.00 400 LEU A CA 1
ATOM 3239 C C . LEU A 1 400 ? -42.271 8.812 27.679 1.00 84.00 400 LEU A C 1
ATOM 3241 O O . LEU A 1 400 ? -42.913 8.005 28.344 1.00 84.00 400 LEU A O 1
ATOM 3245 N N . LEU A 1 401 ? -41.010 9.127 27.949 1.00 86.94 401 LEU A N 1
ATOM 3246 C CA . LEU A 1 401 ? -40.193 8.439 28.929 1.00 86.94 401 LEU A CA 1
ATOM 3247 C C . LEU A 1 401 ? -40.692 8.676 30.360 1.00 86.94 401 LEU A C 1
ATOM 3249 O O . LEU A 1 401 ? -40.781 7.718 31.115 1.00 86.94 401 LEU A O 1
ATOM 3253 N N . ILE A 1 402 ? -41.120 9.890 30.728 1.00 87.06 402 ILE A N 1
ATOM 3254 C CA . ILE A 1 402 ? -41.738 10.135 32.047 1.00 87.06 402 ILE A CA 1
ATOM 3255 C C . ILE A 1 402 ? -42.996 9.287 32.249 1.00 87.06 402 ILE A C 1
ATOM 3257 O O . ILE A 1 402 ? -43.185 8.728 33.328 1.00 87.06 402 ILE A O 1
ATOM 3261 N N . ASN A 1 403 ? -43.846 9.172 31.226 1.00 84.00 403 ASN A N 1
ATOM 3262 C CA . ASN A 1 403 ? -45.070 8.377 31.320 1.00 84.00 403 ASN A CA 1
ATOM 3263 C C . ASN A 1 403 ? -44.766 6.881 31.496 1.00 84.00 403 ASN A C 1
ATOM 3265 O O . ASN A 1 403 ? -45.422 6.217 32.296 1.00 84.00 403 ASN A O 1
ATOM 3269 N N . GLU A 1 404 ? -43.759 6.359 30.790 1.00 83.62 404 GLU A N 1
ATOM 3270 C CA . GLU A 1 404 ? -43.310 4.971 30.955 1.00 83.62 404 GLU A CA 1
ATOM 3271 C C . GLU A 1 404 ? -42.659 4.742 32.330 1.00 83.62 404 GLU A C 1
ATOM 3273 O O . GLU A 1 404 ? -42.952 3.752 32.999 1.00 83.62 404 GLU A O 1
ATOM 3278 N N . MET A 1 405 ? -41.854 5.692 32.816 1.00 86.31 405 MET A N 1
ATOM 3279 C CA . MET A 1 405 ? -41.172 5.595 34.113 1.00 86.31 405 MET A CA 1
ATOM 3280 C C . MET A 1 405 ? -42.143 5.573 35.307 1.00 86.31 405 MET A C 1
ATOM 3282 O O . MET A 1 405 ? -41.847 4.940 36.317 1.00 86.31 405 MET A O 1
ATOM 3286 N N . GLN A 1 406 ? -43.331 6.187 35.196 1.00 82.62 406 GLN A N 1
ATOM 3287 C CA . GLN A 1 406 ? -44.373 6.120 36.239 1.00 82.62 406 GLN A CA 1
ATOM 3288 C C . GLN A 1 406 ? -44.892 4.693 36.483 1.00 82.62 406 GLN A C 1
ATOM 3290 O O . GLN A 1 406 ? -45.406 4.397 37.563 1.00 82.62 406 GLN A O 1
ATOM 3295 N N . ARG A 1 407 ? -44.765 3.805 35.489 1.00 83.31 407 ARG A N 1
ATOM 3296 C CA . ARG A 1 407 ? -45.218 2.407 35.558 1.00 83.31 407 ARG A CA 1
ATOM 3297 C C . ARG A 1 407 ? -44.140 1.451 36.064 1.00 83.31 407 ARG A C 1
ATOM 3299 O O . ARG A 1 407 ? -44.394 0.250 36.134 1.00 83.31 407 ARG A O 1
ATOM 3306 N N . LEU A 1 408 ? -42.946 1.951 36.383 1.00 83.31 408 LEU A N 1
ATOM 3307 C CA . LEU A 1 408 ? -41.856 1.097 36.829 1.00 83.31 408 LEU A CA 1
ATOM 3308 C C . LEU A 1 408 ? -42.153 0.447 38.184 1.00 83.31 408 LEU A C 1
ATOM 3310 O O . LEU A 1 408 ? -42.708 1.095 39.078 1.00 83.31 408 LEU A O 1
ATOM 3314 N N . PRO A 1 409 ? -41.731 -0.815 38.367 1.00 83.31 409 PRO A N 1
ATOM 3315 C CA . PRO A 1 409 ? -41.772 -1.453 39.666 1.00 83.31 409 PRO A CA 1
ATOM 3316 C C . PRO A 1 409 ? -40.746 -0.817 40.614 1.00 83.31 409 PRO A C 1
ATOM 3318 O O . PRO A 1 409 ? -39.787 -0.154 40.210 1.00 83.31 409 PRO A O 1
ATOM 3321 N N . ILE A 1 410 ? -40.977 -1.040 41.904 1.00 79.88 410 ILE A N 1
ATOM 3322 C CA . ILE A 1 410 ? -40.218 -0.500 43.038 1.00 79.88 410 ILE A CA 1
ATOM 3323 C C . ILE A 1 410 ? -38.697 -0.643 42.871 1.00 79.88 410 ILE A C 1
ATOM 3325 O O . ILE A 1 410 ? -37.953 0.309 43.103 1.00 79.88 410 ILE A O 1
ATOM 3329 N N . ASP A 1 411 ? -38.239 -1.817 42.448 1.00 81.69 411 ASP A N 1
ATOM 3330 C CA . ASP A 1 411 ? -36.831 -2.175 42.263 1.00 81.69 411 ASP A CA 1
ATOM 3331 C C . ASP A 1 411 ? -36.144 -1.390 41.135 1.00 81.69 411 ASP A C 1
ATOM 3333 O O . ASP A 1 411 ? -34.916 -1.343 41.069 1.00 81.69 411 ASP A O 1
ATOM 3337 N N . GLN A 1 412 ? -36.914 -0.727 40.267 1.00 85.44 412 GLN A N 1
ATOM 3338 C CA . GLN A 1 412 ? -36.409 0.041 39.129 1.00 85.44 412 GLN A CA 1
ATOM 3339 C C . GLN A 1 412 ? -36.600 1.550 39.271 1.00 85.44 412 GLN A C 1
ATOM 3341 O O . GLN A 1 412 ? -36.164 2.297 38.396 1.00 85.44 412 GLN A O 1
ATOM 3346 N N . LEU A 1 413 ? -37.183 2.038 40.370 1.00 85.56 413 LEU A N 1
ATOM 3347 C CA . LEU A 1 413 ? -37.416 3.475 40.568 1.00 85.56 413 LEU A CA 1
ATOM 3348 C C . LEU A 1 413 ? -36.134 4.311 40.598 1.00 85.56 413 LEU A C 1
ATOM 3350 O O . LEU A 1 413 ? -36.173 5.503 40.295 1.00 85.56 413 LEU A O 1
ATOM 3354 N N . TRP A 1 414 ? -34.984 3.693 40.871 1.00 85.19 414 TRP A N 1
ATOM 3355 C CA . TRP A 1 414 ? -33.680 4.337 40.723 1.00 85.19 414 TRP A CA 1
ATOM 3356 C C . TRP A 1 414 ? -33.440 4.871 39.298 1.00 85.19 414 TRP A C 1
ATOM 3358 O O . TRP A 1 414 ? -32.803 5.910 39.141 1.00 85.19 414 TRP A O 1
ATOM 3368 N N . LYS A 1 415 ? -34.018 4.247 38.258 1.00 88.75 415 LYS A N 1
ATOM 3369 C CA . LYS A 1 415 ? -33.958 4.738 36.868 1.00 88.75 415 LYS A CA 1
ATOM 3370 C C . LYS A 1 415 ? -34.608 6.116 36.719 1.00 88.75 415 LYS A C 1
ATOM 3372 O O . LYS A 1 415 ? -34.137 6.936 35.935 1.00 88.75 415 LYS A O 1
ATOM 3377 N N . SER A 1 416 ? -35.648 6.395 37.509 1.00 88.25 416 SER A N 1
ATOM 3378 C CA . SER A 1 416 ? -36.312 7.706 37.538 1.00 88.25 416 SER A CA 1
ATOM 3379 C C . SER A 1 416 ? -35.444 8.770 38.214 1.00 88.25 416 SER A C 1
ATOM 3381 O O . SER A 1 416 ? -35.441 9.919 37.780 1.00 88.25 416 SER A O 1
ATOM 3383 N N . LEU A 1 417 ? -34.662 8.395 39.235 1.00 87.81 417 LEU A N 1
ATOM 3384 C CA . LEU A 1 417 ? -33.663 9.282 39.848 1.00 87.81 417 LEU A CA 1
ATOM 3385 C C . LEU A 1 417 ? -32.497 9.568 38.898 1.00 87.81 417 LEU A C 1
ATOM 3387 O O . LEU A 1 417 ? -32.038 10.704 38.812 1.00 87.81 417 LEU A O 1
ATOM 3391 N N . ALA A 1 418 ? -32.053 8.557 38.155 1.00 89.19 418 ALA A N 1
ATOM 3392 C CA . ALA A 1 418 ? -31.015 8.706 37.144 1.00 89.19 418 ALA A CA 1
ATOM 3393 C C . ALA A 1 418 ? -31.470 9.627 35.995 1.00 89.19 418 ALA A C 1
ATOM 3395 O O . ALA A 1 418 ? -30.723 10.507 35.573 1.00 89.19 418 ALA A O 1
ATOM 3396 N N . LEU A 1 419 ? -32.728 9.499 35.556 1.00 90.56 419 LEU A N 1
ATOM 3397 C CA . LEU A 1 419 ? -33.348 10.428 34.610 1.00 90.56 419 LEU A CA 1
ATOM 3398 C C . LEU A 1 419 ? -33.444 11.854 35.169 1.00 90.56 419 LEU A C 1
ATOM 3400 O O . LEU 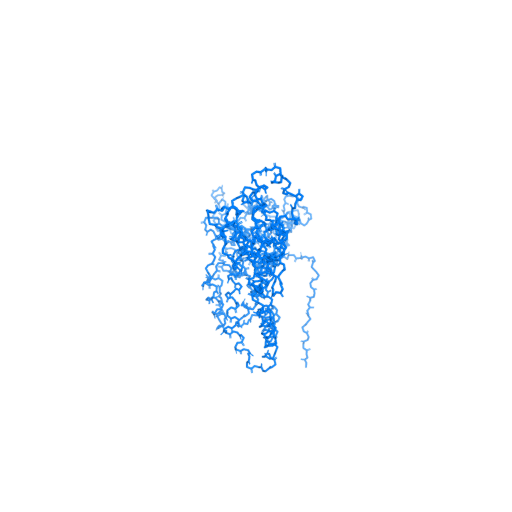A 1 419 ? -33.133 12.801 34.452 1.00 90.56 419 LEU A O 1
ATOM 3404 N N . LYS A 1 420 ? -33.878 12.016 36.428 1.00 90.25 420 LYS A N 1
ATOM 3405 C CA . LYS A 1 420 ? -33.921 13.324 37.101 1.00 90.25 420 LYS A CA 1
ATOM 3406 C C . LYS A 1 420 ? -32.553 14.000 37.041 1.00 90.25 420 LYS A C 1
ATOM 3408 O O . LYS A 1 420 ? -32.474 15.147 36.619 1.00 90.25 420 LYS A O 1
ATOM 3413 N N . ASN A 1 421 ? -31.498 13.277 37.418 1.00 91.06 421 ASN A N 1
ATOM 3414 C CA . ASN A 1 421 ? -30.135 13.799 37.398 1.00 91.06 421 ASN A CA 1
ATOM 3415 C C . ASN A 1 421 ? -29.724 14.260 35.989 1.00 91.06 421 ASN A C 1
ATOM 3417 O O . ASN A 1 421 ? -29.197 15.354 35.832 1.00 91.06 421 ASN A O 1
ATOM 3421 N N . LEU A 1 422 ? -30.045 13.472 34.955 1.00 92.38 422 LEU A N 1
ATOM 3422 C CA . LEU A 1 422 ? -29.795 13.850 33.561 1.00 92.38 422 LEU A CA 1
ATOM 3423 C C . LEU A 1 422 ? -30.514 15.144 33.164 1.00 92.38 422 LEU A C 1
ATOM 3425 O O . LEU A 1 422 ? -29.921 15.997 32.506 1.00 92.38 422 LEU A O 1
ATOM 3429 N N . ILE A 1 423 ? -31.788 15.280 33.541 1.00 90.31 423 ILE A N 1
ATOM 3430 C CA . ILE A 1 423 ? -32.594 16.469 33.243 1.00 90.31 423 ILE A CA 1
ATOM 3431 C C . ILE A 1 423 ? -32.012 17.709 33.933 1.00 90.31 423 ILE A C 1
ATOM 3433 O O . ILE A 1 423 ? -31.959 18.767 33.313 1.00 90.31 423 ILE A O 1
ATOM 3437 N N . GLU A 1 424 ? -31.571 17.579 35.185 1.00 88.81 424 GLU A N 1
ATOM 3438 C CA . GLU A 1 424 ? -30.987 18.676 35.969 1.00 88.81 424 GLU A CA 1
ATOM 3439 C C . GLU A 1 424 ? -29.622 19.111 35.421 1.00 88.81 424 GLU A C 1
ATOM 3441 O O . GLU A 1 424 ? -29.393 20.301 35.225 1.00 88.81 424 GLU A O 1
ATOM 3446 N N . GLU A 1 425 ? -28.740 18.165 35.080 1.00 88.75 425 GLU A N 1
ATOM 3447 C CA . GLU A 1 425 ? -27.433 18.468 34.470 1.00 88.75 425 GLU A CA 1
ATOM 3448 C C . GLU A 1 425 ? -27.557 19.169 33.105 1.00 88.75 425 GLU A C 1
ATOM 3450 O O . GLU A 1 425 ? -26.648 19.887 32.692 1.00 88.75 425 GLU A O 1
ATOM 3455 N N . ASN A 1 426 ? -28.683 18.983 32.409 1.00 88.19 426 ASN A N 1
ATOM 3456 C CA . ASN A 1 426 ? -28.938 19.529 31.075 1.00 88.19 426 ASN A CA 1
ATOM 3457 C C . ASN A 1 426 ? -30.093 20.551 31.055 1.00 88.19 426 ASN A C 1
ATOM 3459 O O . ASN A 1 426 ? -30.682 20.813 30.002 1.00 88.19 426 ASN A O 1
ATOM 3463 N N . GLU A 1 427 ? -30.439 21.142 32.204 1.00 85.25 427 GLU A N 1
ATOM 3464 C CA . GLU A 1 427 ? -31.606 22.024 32.352 1.00 85.25 427 GLU A CA 1
ATOM 3465 C C . GLU A 1 427 ? -31.558 23.231 31.401 1.00 85.25 427 GLU A C 1
ATOM 3467 O O . GLU A 1 427 ? -32.584 23.638 30.847 1.00 85.25 427 GLU A O 1
ATOM 3472 N N . HIS A 1 428 ? -30.364 23.782 31.150 1.00 85.38 428 HIS A N 1
ATOM 3473 C CA . HIS A 1 428 ? -30.169 24.935 30.265 1.00 85.38 428 HIS A CA 1
ATOM 3474 C C . HIS A 1 428 ? -30.638 24.666 28.832 1.00 85.38 428 HIS A C 1
ATOM 3476 O O . HIS A 1 428 ? -31.225 25.556 28.213 1.00 85.38 428 HIS A O 1
ATOM 3482 N N . GLU A 1 429 ? -30.417 23.449 28.335 1.00 84.00 429 GLU A N 1
ATOM 3483 C CA . GLU A 1 429 ? -30.845 22.978 27.014 1.00 84.00 429 GLU A CA 1
ATOM 3484 C C . GLU A 1 429 ? -32.304 22.488 27.016 1.00 84.00 429 GLU A C 1
ATOM 3486 O O . GLU A 1 429 ? -32.983 22.553 25.990 1.00 84.00 429 GLU A O 1
ATOM 3491 N N . LEU A 1 430 ? -32.820 22.051 28.169 1.00 85.69 430 LEU A N 1
ATOM 3492 C CA . LEU A 1 430 ? -34.164 21.486 28.323 1.00 85.69 430 LEU A CA 1
ATOM 3493 C C . LEU A 1 430 ? -35.236 22.493 28.776 1.00 85.69 430 LEU A C 1
ATOM 3495 O O . LEU A 1 430 ? -36.392 22.101 28.949 1.00 85.69 430 LEU A O 1
ATOM 3499 N N . LYS A 1 431 ? -34.917 23.791 28.897 1.00 84.00 431 LYS A N 1
ATOM 3500 C CA . LYS A 1 431 ? -35.861 24.867 29.287 1.00 84.00 431 LYS A CA 1
ATOM 3501 C C . LYS A 1 431 ? -37.263 24.774 28.659 1.00 84.00 431 LYS A C 1
ATOM 3503 O O . LYS A 1 431 ? -38.232 24.969 29.395 1.00 84.00 431 LYS A O 1
ATOM 3508 N N . PRO A 1 432 ? -37.434 24.457 27.356 1.00 84.50 432 PRO A N 1
ATOM 3509 C CA . PRO A 1 432 ? -38.767 24.346 26.759 1.00 84.50 432 PRO A CA 1
ATOM 3510 C C . PRO A 1 432 ? -39.655 23.270 27.403 1.00 84.50 432 PRO A C 1
ATOM 3512 O O . PRO A 1 432 ? -40.874 23.425 27.424 1.00 84.50 432 PRO A O 1
ATOM 3515 N N . LEU A 1 433 ? -39.079 22.194 27.957 1.00 84.81 433 LEU A N 1
ATOM 3516 C CA . LEU A 1 433 ? -39.845 21.162 28.668 1.00 84.81 433 LEU A CA 1
ATOM 3517 C C . LEU A 1 433 ? -40.476 21.704 29.952 1.00 84.81 433 LEU A C 1
ATOM 3519 O O . LEU A 1 433 ? -41.613 21.365 30.265 1.00 84.81 433 LEU A O 1
ATOM 3523 N N . PHE A 1 434 ? -39.779 22.590 30.662 1.00 83.94 434 PHE A N 1
ATOM 3524 C CA . PHE A 1 434 ? -40.266 23.195 31.903 1.00 83.94 434 PHE A CA 1
ATOM 3525 C C . PHE A 1 434 ? -41.314 24.291 31.679 1.00 83.94 434 PHE A C 1
ATOM 3527 O O . PHE A 1 434 ? -41.954 24.736 32.625 1.00 83.94 434 PHE A O 1
ATOM 3534 N N . GLN A 1 435 ? -41.535 24.717 30.435 1.00 85.00 435 GLN A N 1
ATOM 3535 C CA . GLN A 1 435 ? -42.647 25.602 30.076 1.00 85.00 435 GLN A CA 1
ATOM 3536 C C . GLN A 1 435 ? -43.936 24.816 29.785 1.00 85.00 435 GLN A C 1
ATOM 3538 O O . GLN A 1 435 ? -45.031 25.384 29.790 1.00 85.00 435 GLN A O 1
ATOM 3543 N N . ASP A 1 436 ? -43.831 23.503 29.565 1.00 86.31 436 ASP A N 1
ATOM 3544 C CA . ASP A 1 436 ? -44.972 22.624 29.346 1.00 86.31 436 ASP A CA 1
ATOM 3545 C C . ASP A 1 436 ? -45.588 22.182 30.683 1.00 86.31 436 ASP A C 1
ATOM 3547 O O . ASP A 1 436 ? -45.046 21.359 31.425 1.00 86.31 436 ASP A O 1
ATOM 3551 N N . ARG A 1 437 ? -46.781 22.711 30.975 1.00 86.50 437 ARG A N 1
ATOM 3552 C CA . ARG A 1 437 ? -47.530 22.406 32.204 1.00 86.50 437 ARG A CA 1
ATOM 3553 C C . ARG A 1 437 ? -47.876 20.923 32.351 1.00 86.50 437 ARG A C 1
ATOM 3555 O O . ARG A 1 437 ? -47.910 20.428 33.475 1.00 86.50 437 ARG A O 1
ATOM 3562 N N . ILE A 1 438 ? -48.135 20.218 31.249 1.00 86.94 438 ILE A N 1
ATOM 3563 C CA . ILE A 1 438 ? -48.482 18.789 31.276 1.00 86.94 438 ILE A CA 1
ATOM 3564 C C . ILE A 1 438 ? -47.244 17.979 31.659 1.00 86.94 438 ILE A C 1
ATOM 3566 O O . ILE A 1 438 ? -47.314 17.103 32.522 1.00 86.94 438 ILE A O 1
ATOM 3570 N N . PHE A 1 439 ? -46.100 18.311 31.058 1.00 88.06 439 PHE A N 1
ATOM 3571 C CA . PHE A 1 439 ? -44.822 17.698 31.403 1.00 88.06 439 PHE A CA 1
ATOM 3572 C C . PHE A 1 439 ? -44.480 17.913 32.881 1.00 88.06 439 PHE A C 1
ATOM 3574 O O . PHE A 1 439 ? -44.214 16.938 33.579 1.00 88.06 439 PHE A O 1
ATOM 3581 N N . LEU A 1 440 ? -44.563 19.154 33.380 1.00 87.19 440 LEU A N 1
ATOM 3582 C CA . LEU A 1 440 ? -44.292 19.479 34.786 1.00 87.19 440 LEU A CA 1
ATOM 3583 C C . LEU A 1 440 ? -45.165 18.680 35.760 1.00 87.19 440 LEU A C 1
ATOM 3585 O O . LEU A 1 440 ? -44.668 18.182 36.770 1.00 87.19 440 LEU A O 1
ATOM 3589 N N . LEU A 1 441 ? -46.458 18.534 35.460 1.00 89.12 441 LEU A N 1
ATOM 3590 C CA . LEU A 1 441 ? -47.386 17.789 36.309 1.00 89.12 441 LEU A CA 1
ATOM 3591 C C . LEU A 1 441 ? -47.018 16.298 36.365 1.00 89.12 441 LEU A C 1
ATOM 3593 O O . LEU A 1 441 ? -46.955 15.716 37.452 1.00 89.12 441 LEU A O 1
ATOM 3597 N N . ASN A 1 442 ? -46.714 15.690 35.215 1.00 88.06 442 ASN A N 1
ATOM 3598 C CA . ASN A 1 442 ? -46.315 14.283 35.137 1.00 88.06 442 ASN A CA 1
ATOM 3599 C C . ASN A 1 442 ? -44.937 14.032 35.760 1.00 88.06 442 ASN A C 1
ATOM 3601 O O . ASN A 1 442 ? -44.750 13.030 36.455 1.00 88.06 442 ASN A O 1
ATOM 3605 N N . TYR A 1 443 ? -43.995 14.951 35.559 1.00 88.31 443 TYR A N 1
ATOM 3606 C CA . TYR A 1 443 ? -42.676 14.903 36.175 1.00 88.31 443 TYR A CA 1
ATOM 3607 C C . TYR A 1 443 ? -42.774 15.013 37.700 1.00 88.31 443 TYR A C 1
ATOM 3609 O O . TYR A 1 443 ? -42.239 14.173 38.420 1.00 88.31 443 TYR A O 1
ATOM 3617 N N . GLY A 1 444 ? -43.550 15.973 38.212 1.00 86.75 444 GLY A N 1
ATOM 3618 C CA . GLY A 1 444 ? -43.788 16.135 39.646 1.00 86.75 444 GLY A CA 1
ATOM 3619 C C . GLY A 1 444 ? -44.473 14.920 40.278 1.00 86.75 444 GLY A C 1
ATOM 3620 O O . GLY A 1 444 ? -44.120 14.523 41.389 1.00 86.75 444 GLY A O 1
ATOM 3621 N N . ARG A 1 445 ? -45.413 14.280 39.568 1.00 87.06 445 ARG A N 1
ATOM 3622 C CA . ARG A 1 445 ? -46.033 13.022 40.012 1.00 87.06 445 ARG A CA 1
ATOM 3623 C C . ARG A 1 445 ? -45.012 11.885 40.105 1.00 87.06 445 ARG A C 1
ATOM 3625 O O . ARG A 1 445 ? -44.997 11.189 41.119 1.00 87.06 445 ARG A O 1
ATOM 3632 N N . LEU A 1 446 ? -44.159 11.728 39.090 1.00 87.62 446 LEU A N 1
ATOM 3633 C CA . LEU A 1 446 ? -43.086 10.729 39.081 1.00 87.62 446 LEU A CA 1
ATOM 3634 C C . LEU A 1 446 ? -42.131 10.938 40.264 1.00 87.62 446 LEU A C 1
ATOM 3636 O O . LEU A 1 446 ? -41.849 10.003 41.008 1.00 87.62 446 LEU A O 1
ATOM 3640 N N . LEU A 1 447 ? -41.691 12.177 40.493 1.00 86.62 447 LEU A N 1
ATOM 3641 C CA . LEU A 1 447 ? -40.803 12.500 41.607 1.00 86.62 447 LEU A CA 1
ATOM 3642 C C . LEU A 1 447 ? -41.450 12.224 42.967 1.00 86.62 447 LEU A C 1
ATOM 3644 O O . LEU A 1 447 ? -40.808 11.628 43.826 1.00 86.62 447 LEU A O 1
ATOM 3648 N N . LYS A 1 448 ? -42.724 12.587 43.168 1.00 83.88 448 LYS A N 1
ATOM 3649 C CA . LYS A 1 448 ? -43.452 12.264 44.409 1.00 83.88 448 LYS A CA 1
ATOM 3650 C C . LYS A 1 448 ? -43.491 10.759 44.673 1.00 83.88 448 LYS A C 1
ATOM 3652 O O . LYS A 1 448 ? -43.217 10.350 45.795 1.00 83.88 448 LYS A O 1
ATOM 3657 N N . GLN A 1 449 ? -43.784 9.947 43.656 1.00 82.69 449 GLN A N 1
ATOM 3658 C CA . GLN A 1 449 ? -43.795 8.483 43.768 1.00 82.69 449 GLN A CA 1
ATOM 3659 C C . GLN A 1 449 ? -42.436 7.942 44.231 1.00 82.69 449 GLN A C 1
ATOM 3661 O O . GLN A 1 449 ? -42.373 7.132 45.151 1.00 82.69 449 GLN A O 1
ATOM 3666 N N . VAL A 1 450 ? -41.348 8.446 43.648 1.00 83.06 450 VAL A N 1
ATOM 3667 C CA . VAL A 1 450 ? -39.983 8.070 44.029 1.00 83.06 450 VAL A CA 1
ATOM 3668 C C . VAL A 1 450 ? -39.656 8.537 45.458 1.00 83.06 450 VAL A C 1
ATOM 3670 O O . VAL A 1 450 ? -39.174 7.752 46.272 1.00 83.06 450 VAL A O 1
ATOM 3673 N N . TYR A 1 451 ? -39.958 9.788 45.816 1.00 80.25 451 TYR A N 1
ATOM 3674 C CA . TYR A 1 451 ? -39.639 10.338 47.139 1.00 80.25 451 TYR A CA 1
ATOM 3675 C C . TYR A 1 451 ? -40.442 9.719 48.281 1.00 80.25 451 TYR A C 1
ATOM 3677 O O . TYR A 1 451 ? -39.876 9.505 49.348 1.00 80.25 451 TYR A O 1
ATOM 3685 N N . ILE A 1 452 ? -41.723 9.395 48.079 1.00 77.25 452 ILE A N 1
ATOM 3686 C CA . ILE A 1 452 ? -42.533 8.678 49.082 1.00 77.25 452 ILE A CA 1
ATOM 3687 C C . ILE A 1 452 ? -41.864 7.356 49.457 1.00 77.25 452 ILE A C 1
ATOM 3689 O O . ILE A 1 452 ? -41.898 6.936 50.611 1.00 77.25 452 ILE A O 1
ATOM 3693 N N . GLN A 1 453 ? -41.213 6.721 48.490 1.00 71.38 453 GLN A N 1
ATOM 3694 C CA . GLN A 1 453 ? -40.571 5.443 48.695 1.00 71.38 453 GLN A CA 1
ATOM 3695 C C . GLN A 1 453 ? -39.187 5.538 49.346 1.00 71.38 453 GLN A C 1
ATOM 3697 O O . GLN A 1 453 ? -38.869 4.725 50.212 1.00 71.38 453 GLN A O 1
ATOM 3702 N N . PHE A 1 454 ? -38.373 6.527 48.968 1.00 68.50 454 PHE A N 1
ATOM 3703 C CA . PHE A 1 454 ? -37.042 6.727 49.558 1.00 68.50 454 PHE A CA 1
ATOM 3704 C C . PHE A 1 454 ? -37.065 7.526 50.873 1.00 68.50 454 PHE A C 1
ATOM 3706 O O . PHE A 1 454 ? -36.121 7.444 51.655 1.00 68.50 454 PHE A O 1
ATOM 3713 N N . MET A 1 455 ? -38.143 8.267 51.156 1.00 68.06 455 MET A N 1
ATOM 3714 C CA . MET A 1 455 ? -38.349 9.019 52.402 1.00 68.06 455 MET A CA 1
ATOM 3715 C C . MET A 1 455 ? -39.774 8.829 52.966 1.00 68.06 455 MET A C 1
ATOM 3717 O O . MET A 1 455 ? -40.516 9.806 53.112 1.00 68.06 455 MET A O 1
ATOM 3721 N N . PRO A 1 456 ? -40.179 7.598 53.351 1.00 63.19 456 PRO A N 1
ATOM 3722 C CA . PRO A 1 456 ? -41.547 7.334 53.815 1.00 63.19 456 PRO A CA 1
ATOM 3723 C C . PRO A 1 456 ? -41.922 8.116 55.078 1.00 63.19 456 PRO A C 1
ATOM 3725 O O . PRO A 1 456 ? -43.089 8.418 55.312 1.00 63.19 456 PRO A O 1
ATOM 3728 N N . TRP A 1 457 ? -40.929 8.446 55.908 1.00 66.88 457 TRP A N 1
ATOM 3729 C CA . TRP A 1 457 ? -41.108 9.172 57.164 1.00 66.88 457 TRP A CA 1
ATOM 3730 C C . TRP A 1 457 ? -41.498 10.641 56.954 1.00 66.88 457 TRP A C 1
ATOM 3732 O O . TRP A 1 457 ? -42.280 11.164 57.737 1.00 66.88 457 TRP A O 1
ATOM 3742 N N . TYR A 1 458 ? -41.019 11.292 55.889 1.00 58.41 458 TYR A N 1
ATOM 3743 C CA . TYR A 1 458 ? -41.281 12.711 55.617 1.00 58.41 458 TYR A CA 1
ATOM 3744 C C . TYR A 1 458 ? -42.753 12.960 55.258 1.00 58.41 458 TYR A C 1
ATOM 3746 O O . TYR A 1 458 ? -43.355 13.947 55.673 1.00 58.41 458 TYR A O 1
ATOM 3754 N N . TYR A 1 459 ? -43.375 12.012 54.557 1.00 55.38 459 TYR A N 1
ATOM 3755 C CA . TYR A 1 459 ? -44.777 12.108 54.149 1.00 55.38 459 TYR A CA 1
ATOM 3756 C C . TYR A 1 459 ? -45.779 11.735 55.246 1.00 55.38 459 TYR A C 1
ATOM 3758 O O . TYR A 1 459 ? -46.954 12.053 55.104 1.00 55.38 459 TYR A O 1
ATOM 3766 N N . LYS A 1 460 ? -45.326 11.136 56.357 1.00 56.75 460 LYS A N 1
ATOM 3767 C CA . LYS A 1 460 ? -46.149 10.942 57.564 1.00 56.75 460 LYS A CA 1
ATOM 3768 C C . LYS A 1 460 ? -46.377 12.231 58.368 1.00 56.75 460 LYS A C 1
ATOM 3770 O O . LYS A 1 460 ? -47.133 12.193 59.325 1.00 56.75 460 LYS A O 1
ATOM 3775 N N . PHE A 1 461 ? -45.685 13.324 58.032 1.00 53.47 461 PHE A N 1
ATOM 3776 C CA . PHE A 1 461 ? -45.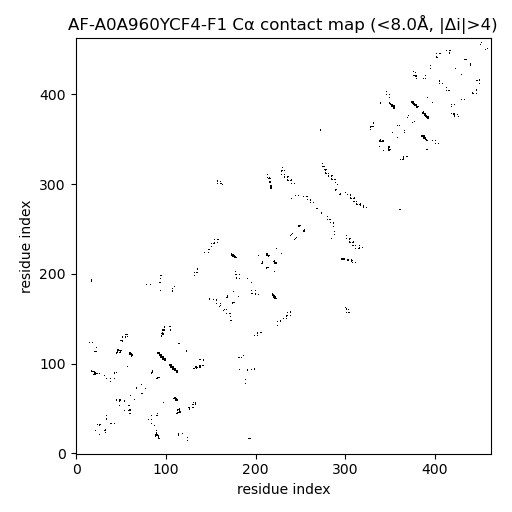843 14.635 58.680 1.00 53.47 461 PHE A CA 1
ATOM 3777 C C . PHE A 1 461 ? -46.606 15.653 57.817 1.00 53.47 461 PHE A C 1
ATOM 3779 O O . PHE A 1 461 ? -46.959 16.724 58.302 1.00 53.47 461 PHE A O 1
ATOM 3786 N N . LEU A 1 462 ? -46.816 15.350 56.532 1.00 51.00 462 LEU A N 1
ATOM 3787 C CA . LEU A 1 462 ? -47.523 16.206 55.568 1.00 51.00 462 LEU A CA 1
ATOM 3788 C C . LEU A 1 462 ? -49.011 15.839 55.413 1.00 51.00 462 LEU A C 1
ATOM 3790 O O . LEU A 1 462 ? -49.754 16.584 54.776 1.00 51.00 462 LEU A O 1
ATOM 3794 N N . PHE A 1 463 ? -49.418 14.715 56.001 1.00 45.75 463 PHE A N 1
ATOM 3795 C CA . PHE A 1 463 ? -50.784 14.227 56.192 1.00 45.75 463 PHE A CA 1
ATOM 3796 C C . PHE A 1 463 ? -50.924 13.803 57.651 1.00 45.75 463 PHE A C 1
ATOM 3798 O O . PHE A 1 463 ? -52.065 13.849 58.157 1.00 45.75 463 PHE A O 1
#

Mean predicted aligned error: 11.35 Å

Nearest PDB structures (foldseek):
  3ihu-assembly2_B  TM=2.139E-01  e=1.007E+00  Cupriavidus pinatubonensis JMP134
  3c7j-assembly1_A-2  TM=3.248E-01  e=8.439E+00  Pseudomonas syringae pv. tomato str. DC3000
  4p9f-assembly1_A  TM=2.081E-01  e=5.617E+00  Escherichia coli UMEA 3718-1
  3c7j-assembly1_B-2  TM=1.767E-01  e=8.066E+00  Pseudomonas syringae pv. tomato str. DC3000

Solvent-accessible surface area (backbone atoms only — not comparable to full-atom values): 26120 Å² total; per-residue (Å²): 138,84,84,79,82,79,83,80,80,82,85,69,80,83,79,59,74,71,68,69,47,51,50,71,72,56,27,54,76,70,68,66,54,65,84,48,74,66,44,41,53,51,50,52,51,27,22,72,30,28,34,48,74,26,22,50,68,68,57,42,45,28,82,86,73,54,69,41,78,86,72,76,49,52,73,67,58,52,52,53,46,49,51,51,38,44,72,71,22,51,33,29,74,47,71,42,43,41,56,40,81,90,76,68,40,81,42,68,44,61,31,42,38,29,55,26,87,80,66,52,86,66,43,46,56,51,24,52,53,31,28,47,52,30,22,44,50,21,53,52,53,43,59,72,73,44,80,86,81,61,66,70,49,53,48,52,47,49,53,43,36,49,73,66,60,78,90,58,44,90,71,36,92,41,39,39,38,55,57,55,59,54,68,72,53,89,57,94,65,83,68,54,68,69,56,52,52,52,46,32,52,51,41,52,52,49,32,41,74,71,66,59,30,43,69,40,40,80,64,36,32,39,46,68,51,79,88,48,45,54,60,53,38,51,49,25,48,49,47,39,64,76,49,51,47,64,72,50,48,78,39,68,74,57,31,53,59,46,51,50,51,50,51,52,50,51,60,52,60,66,44,96,70,55,78,70,69,35,60,64,61,25,52,48,31,51,53,54,36,56,73,71,67,49,54,79,78,61,88,53,68,45,38,58,32,36,30,44,30,55,72,38,28,69,62,37,34,54,49,40,53,48,53,49,52,52,51,39,52,50,52,46,49,61,66,44,47,42,37,75,62,51,57,99,48,68,76,21,52,43,46,80,42,47,63,81,57,51,80,78,45,46,70,67,41,49,56,47,60,68,69,32,92,61,43,45,63,37,79,35,79,52,101,89,50,45,34,36,40,42,31,42,74,43,78,69,52,56,60,55,47,51,62,56,56,62,70,52,55,82,93,51,45,64,57,54,54,40,49,48,50,36,50,62,80,40,37,86,82,45,50,72,54,75,70,34,66,69,50,46,51,53,48,53,50,43,49,49,59,49,43,49,69,80,39,55,72,65,59,67,74,79,107

Sequence (463 aa):
MKKTATGKSFSHNPSYPFLNVYKEKEAVVMGLVPTGKYHQVLYNHIKKSSTNQNASSGNLVSLKEMQLDKNKLKRNEVLEILNQLLTVRLISHVVAFEYDPYQRKIRCKSHFITHPPSEKPDSLISVFEEMIDASVSAFETWIELRDSIKIEGFKKILEKQLHGGEDYSEQIGSLIDIDKEIRTKNYELQASDEMMDYVAQEVRSRLIKRKIAIPLSPKYILMLKESETLEHFEAASNILETRILPSLKTDPGFKQKVDKIVLEELTYNVEKFSVKTASFTAKKAKEARVYRGGNSEIDYPGSLSIETIINLETSAEKLYQTTWKEECTKRINEFKRPLQAPSSRSDSLITFIKQEDIANFPKEVWAALVNDNELYYSKWQSPTSTVHVFISKNPKVFKLLINEMQRLPIDQLWKSLALKNLIEENEHELKPLFQDRIFLLNYGRLLKQVYIQFMPWYYKFLF

Foldseek 3Di:
DDDDDDDDDDPDPPPQVLQPADDPVRCVVVVLDPPDPVLVVVLVVQQQCLALVNLLVVVADALVPPPCPVVVHDSVNVVVSVVSCSVSRNKGKAKAWAQDPVVLAIAITIGIHHQHPVNDPCRNVSSVVSNLVSRLVRLVVSQVPDDAWDLVLLLVLLVCLLVPDDDSCVSTVQKDQQLCRNVVDPDPDDHDPSNSVVSSVSSVVVCVVVVQWAQLAPGIIGGHDLVCLQSSLVSLLCCCVVPQLVVVCVDVVLVVQLVVLVVVVVVQPVQPLRQDALVSSLSNLVSSCVSVVDDSHDRDNSSNSSSSSNRSRVSNRVVSVVVSVVVLVVVLCVVCVLQVVPDLDLCSFKDKDWPVRCSVHDPVSVVCQQVPPQWQWDWDDDPVTIIIMIHGLDLVSLQSNLVVLLPDDPVCLVVLVVVVRSCVVCVVSNVVLVVDPVSVVSNVVSVVVSCCSVPVPVVVVVD

Secondary structure (DSSP, 8-state):
----------------GGG----HHHHHHTT-S--SHHHHHHHHHHHHH-SHHHHHTT-S--TTTS-TGGGT--HHHHHHHHHHHHHTTSSEEEEEEEEETTTTEEEEEEEEE---TT--TTHHHHHHHHHHHHHHHHHHHHHHHSPPPPHHHHHHHHHHHHTT-S--TTT-TTEEEHHHHHHTS--SSPPPHHHHHHHHHHHHHHHHHTTSSEE-SSSEEE---GGGHHHHHHHHHHHIIIIIHHHHTTSHHHHHHHHHHHHHHHHHHTSTTPPP-SHHHHHHHHHHHHHTT--TT---TTHHHHHHHHHHHHHHHHHHHHHHHHHHHHHHHHHHHHHHS--SSGGGTEEEEEGGGGGGS-HHHHHHHHT-TTEEEEEEE-SS-EEEEEEES-HHHHHHHHHHHTT--GGGTHHHHHHHHHHHHTHHHHHHHHH-HHHHHHHHHHHHHHHHHH-HHHHTS--

Radius of gyration: 36.7 Å; Cα contacts (8 Å, |Δi|>4): 532; chains: 1; bounding box: 97×50×110 Å

pLDDT: mean 84.2, std 13.16, range [25.55, 96.06]